Protein AF-0000000085040452 (afdb_homodimer)

Nearest PDB structures (foldseek):
  2zat-assembly1_A  TM=9.704E-01  e=2.482E-28  Sus scrofa
  3o4r-assembly1_D  TM=9.710E-01  e=2.961E-28  Homo sapiens
  6y4d-assembly1_A  TM=9.748E-01  e=4.969E-27  Zephyranthes treatiae
  5ff9-assembly1_B  TM=9.678E-01  e=3.704E-27  Narcissus pseudonarcissus
  4g81-assembly1_D  TM=9.550E-01  e=2.731E-26  Salmonella enterica subsp. enterica serovar Enteritidis str. P125109

Sequence (510 aa):
MDLSSLFSLHGKVAIITGASSGIGFSIAHFFAAAGAKVVINSRNQERLDEAIGKLKEKGYIAMGVANNIGYENDRKNLIEETVNKYGQIDILVNNAATNPVYGAIEDTDLGVFDKILDVNLKAPYELSKLSLPFLKQSSAASIINISSISALSPEKGLGLYSVSKMALVSLTKAFAKEWGAYNIRVNAICPGLIKTKFSEVLWSNQALREKFLSELPLKRIGEEDEIGSMALFLASQASSYTTGSVFTVDGGFQAMDLSSLFSLHGKVAIITGASSGIGFSIAHFFAAAGAKVVINSRNQERLDEAIGKLKEKGYIAMGVANNIGYENDRKNLIEETVNKYGQIDILVNNAATNPVYGAIEDTDLGVFDKILDVNLKAPYELSKLSLPFLKQSSAASIINISSISALSPEKGLGLYSVSKMALVSLTKAFAKEWGAYNIRVNAICPGLIKTKFSEVLWSNQALREKFLSELPLKRIGEEDEIGSMALFLASQASSYTTGSVFTVDGGFQA

Secondary structure (DSSP, 8-state):
--HHHHT--TT-EEEESS-SSHHHHHHHHHHHHTT-EEEEEES-HHHHHHHHHHHHHTT-EEEEEE--TTSHHHHHHHHHHHHHHHS---EEEE---PPPPPS-GGG--HHHHHHHHIIIIIHHHHHHHHHHHHHTT-TTEEEEEE--GGGTSPPTT-HHHHHHHHHHHHHHHHHHHHHGGGTEEEEEEEE-SB-SSTTHHHHHSHHHHHHHHHH-TT-S-B-HHHHHHHHHHHHSGGGTT--S-EEEE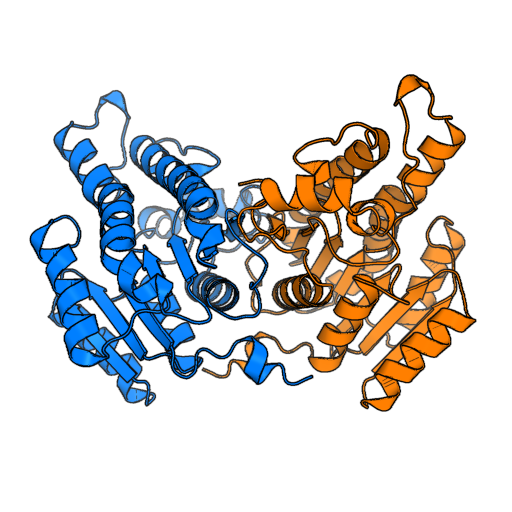STTTT-/--HHHHT--TT-EEEESS-SSHHHHHHHHHHHHTT-EEEEEES-HHHHHHHHHHHHHTT-EEEEEE--TTSHHHHHHHHHHHHHHHS---EEEE---PPPPPS-GGG--HHHHHHHHIIIIIHHHHHHHHHHHHHTT-TTEEEEEE--GGGTSPPTT-HHHHHHHHHHHHHHHHHHHHHGGGTEEEEEEEE-SB-SSTTHHHHHSHHHHHHHHHH-TT-S-B-HHHHHHHHHHHHSGGGTT--S-EEEESTTTT-

pLDDT: mean 94.33, std 5.55, range [72.5, 98.94]

Solvent-accessible surface area (backbone atoms only — not comparable to full-atom values): 24459 Å² total; per-residue (Å²): 122,67,66,70,64,40,54,36,30,64,87,36,28,33,40,33,30,41,20,45,46,54,51,29,26,29,33,46,49,45,37,23,62,32,44,15,38,31,36,32,20,26,68,49,56,69,53,28,49,52,40,41,48,62,43,42,75,74,69,36,50,66,46,70,47,64,36,51,54,63,35,69,69,37,40,53,46,52,54,49,54,44,34,73,73,65,70,48,39,23,32,40,33,42,44,40,65,66,83,68,73,77,41,59,67,90,71,57,53,66,69,57,53,50,51,46,40,31,32,42,36,48,26,48,53,50,50,50,57,72,41,42,76,39,26,59,72,32,96,58,13,22,37,40,37,54,50,28,43,33,34,81,49,68,40,92,37,32,43,66,53,15,50,35,24,30,50,39,51,52,50,27,18,52,48,11,54,68,34,7,74,58,55,32,29,17,28,30,40,16,44,43,66,43,70,34,82,90,45,33,78,57,60,70,37,63,70,56,28,51,56,50,34,73,65,26,16,51,57,58,76,34,53,33,57,47,52,10,40,49,48,40,42,56,54,17,65,39,30,71,39,39,20,22,32,66,39,58,41,33,24,22,59,85,64,123,67,67,69,64,39,56,37,31,65,88,35,28,33,41,31,30,41,20,44,47,54,50,29,25,30,32,48,50,44,37,24,62,31,43,15,38,30,36,31,22,26,68,48,56,67,52,28,50,50,40,41,47,61,44,42,74,73,69,36,51,66,47,71,47,65,37,50,56,63,36,70,69,37,41,52,48,52,53,48,55,43,34,73,73,66,69,51,40,24,31,42,34,41,43,41,65,66,86,70,73,78,41,59,68,89,72,58,54,66,68,56,52,49,52,45,40,32,31,43,36,48,28,48,53,50,50,49,58,72,41,40,76,37,26,58,71,33,95,60,15,22,37,40,38,55,48,28,43,35,35,80,48,69,40,92,38,31,44,67,53,14,50,36,25,30,49,38,51,52,49,28,18,52,48,10,55,69,35,8,76,59,55,31,29,16,29,31,40,17,46,41,65,42,70,33,82,91,44,34,78,56,60,70,38,62,73,56,27,51,55,50,34,72,65,25,17,51,56,60,76,38,52,33,58,47,54,10,39,49,49,40,44,57,53,17,65,36,31,74,41,37,21,21,32,64,40,58,42,33,24,22,58,84,65

Structure (mmCIF, N/CA/C/O backbone):
data_AF-0000000085040452-model_v1
#
loop_
_entity.id
_entity.type
_entity.pdbx_description
1 polymer 'Short-chain dehydrogenase/reductase SDR'
#
loop_
_atom_site.group_PDB
_atom_site.id
_atom_site.type_symbol
_atom_site.label_atom_id
_atom_site.label_alt_id
_atom_site.label_comp_id
_atom_site.label_asym_id
_atom_site.label_entity_id
_atom_site.label_seq_id
_atom_site.pdbx_PDB_ins_code
_atom_site.Cartn_x
_atom_site.Cartn_y
_atom_site.Cartn_z
_atom_site.occupancy
_atom_site.B_iso_or_equiv
_atom_site.auth_seq_id
_atom_site.auth_comp_id
_atom_site.auth_asym_id
_atom_site.auth_atom_id
_atom_site.pdbx_PDB_model_num
ATOM 1 N N . MET A 1 1 ? 4.379 15.852 -14.164 1 76.38 1 MET A N 1
ATOM 2 C CA . MET A 1 1 ? 4.629 14.445 -13.891 1 76.38 1 MET A CA 1
ATOM 3 C C . MET A 1 1 ? 3.658 13.562 -14.672 1 76.38 1 MET A C 1
ATOM 5 O O . MET A 1 1 ? 2.473 13.875 -14.773 1 76.38 1 MET A O 1
ATOM 9 N N . ASP A 1 2 ? 4.223 12.523 -15.383 1 81.94 2 ASP A N 1
ATOM 10 C CA . ASP A 1 2 ? 3.383 11.609 -16.141 1 81.94 2 ASP A CA 1
ATOM 11 C C . ASP A 1 2 ? 2.975 10.398 -15.305 1 81.94 2 ASP A C 1
ATOM 13 O O . ASP A 1 2 ? 3.73 9.43 -15.195 1 81.94 2 ASP A O 1
ATOM 17 N N . LEU A 1 3 ? 1.82 10.469 -14.719 1 82.69 3 LEU A N 1
ATOM 18 C CA . LEU A 1 3 ? 1.342 9.414 -13.828 1 82.69 3 LEU A CA 1
ATOM 19 C C . LEU A 1 3 ? 1.05 8.141 -14.609 1 82.69 3 LEU A C 1
ATOM 21 O O . LEU A 1 3 ? 1.041 7.047 -14.039 1 82.69 3 LEU A O 1
ATOM 25 N N . SER A 1 4 ? 0.829 8.266 -15.914 1 82.31 4 SER A N 1
ATOM 26 C CA . SER A 1 4 ? 0.572 7.082 -16.734 1 82.31 4 SER A CA 1
ATOM 27 C C . SER A 1 4 ? 1.798 6.176 -16.781 1 82.31 4 SER A C 1
ATOM 29 O O . SER A 1 4 ? 1.669 4.949 -16.844 1 82.31 4 SER A O 1
ATOM 31 N N . SER A 1 5 ? 2.922 6.773 -16.688 1 89.19 5 SER A N 1
ATOM 32 C CA . SER A 1 5 ? 4.156 6 -16.719 1 89.19 5 SER A CA 1
ATOM 33 C C . SER A 1 5 ? 4.438 5.352 -15.359 1 89.19 5 SER A C 1
ATOM 35 O O . SER A 1 5 ? 5.078 4.301 -15.289 1 89.19 5 SER A O 1
ATOM 37 N N . LEU A 1 6 ? 3.959 5.961 -14.375 1 92.44 6 LEU A N 1
ATOM 38 C CA . LEU A 1 6 ? 4.242 5.516 -13.016 1 92.44 6 LEU A CA 1
ATOM 39 C C . LEU A 1 6 ? 3.666 4.125 -12.773 1 92.44 6 LEU A C 1
ATOM 41 O O . LEU A 1 6 ? 4.305 3.285 -12.133 1 92.44 6 LEU A O 1
ATOM 45 N N . PHE A 1 7 ? 2.514 3.807 -13.336 1 94.62 7 PHE A N 1
ATOM 46 C CA . PHE A 1 7 ? 1.824 2.551 -13.078 1 94.62 7 PHE A CA 1
ATOM 47 C C . PHE A 1 7 ? 1.833 1.657 -14.312 1 94.62 7 PHE A C 1
ATOM 49 O O . PHE A 1 7 ? 1.143 0.636 -14.352 1 94.62 7 PHE A O 1
ATOM 56 N N . SER A 1 8 ? 2.631 2.035 -15.273 1 96.12 8 SER A N 1
ATOM 57 C CA . SER A 1 8 ? 2.703 1.271 -16.516 1 96.12 8 SER A CA 1
ATOM 58 C C . SER A 1 8 ? 3.459 -0.037 -16.312 1 96.12 8 SER A C 1
ATOM 60 O O . SER A 1 8 ? 4.477 -0.073 -15.617 1 96.12 8 SER A O 1
ATOM 62 N N . LEU A 1 9 ? 2.955 -1.086 -16.984 1 97.81 9 LEU A N 1
ATOM 63 C CA . LEU A 1 9 ? 3.654 -2.365 -17.031 1 97.81 9 LEU A CA 1
ATOM 64 C C . LEU A 1 9 ? 3.99 -2.742 -18.469 1 97.81 9 LEU A C 1
ATOM 66 O O . LEU A 1 9 ? 4.109 -3.926 -18.797 1 97.81 9 LEU A O 1
ATOM 70 N N . HIS A 1 10 ? 4.039 -1.685 -19.25 1 96.56 10 HIS A N 1
ATOM 71 C CA . HIS A 1 10 ? 4.359 -1.91 -20.641 1 96.56 10 HIS A CA 1
ATOM 72 C C . HIS A 1 10 ? 5.691 -2.641 -20.797 1 96.56 10 HIS A C 1
ATOM 74 O O . HIS A 1 10 ? 6.688 -2.258 -20.172 1 96.56 10 HIS A O 1
ATOM 80 N N . GLY A 1 11 ? 5.656 -3.742 -21.578 1 96.88 11 GLY A N 1
ATOM 81 C CA . GLY A 1 11 ? 6.859 -4.504 -21.859 1 96.88 11 GLY A CA 1
ATOM 82 C C . GLY A 1 11 ? 7.168 -5.551 -20.812 1 96.88 11 GLY A C 1
ATOM 83 O O . GLY A 1 11 ? 8.133 -6.309 -20.953 1 96.88 11 GLY A O 1
ATOM 84 N N . LYS A 1 12 ? 6.414 -5.629 -19.766 1 98.56 12 LYS A N 1
ATOM 85 C CA . LYS A 1 12 ? 6.66 -6.586 -18.703 1 98.56 12 LYS A CA 1
ATOM 86 C C . LYS A 1 12 ? 5.891 -7.883 -18.938 1 98.56 12 LYS A C 1
ATOM 88 O O . LYS A 1 12 ? 4.84 -7.879 -19.578 1 98.56 12 LYS A O 1
ATOM 93 N N . VAL A 1 13 ? 6.406 -8.984 -18.484 1 98.88 13 VAL A N 1
ATOM 94 C CA . VAL A 1 13 ? 5.742 -10.281 -18.5 1 98.88 13 VAL A CA 1
ATOM 95 C C . VAL A 1 13 ? 5.398 -10.703 -17.062 1 98.88 13 VAL A C 1
ATOM 97 O O . VAL A 1 13 ? 6.273 -10.727 -16.188 1 98.88 13 VAL A O 1
ATOM 100 N N . ALA A 1 14 ? 4.141 -11.008 -16.844 1 98.94 14 ALA A N 1
ATOM 101 C CA . ALA A 1 14 ? 3.666 -11.344 -15.508 1 98.94 14 ALA A CA 1
ATOM 102 C C . ALA A 1 14 ? 3.012 -12.727 -15.484 1 98.94 14 ALA A C 1
ATOM 104 O O . ALA A 1 14 ? 2.158 -13.023 -16.328 1 98.94 14 ALA A O 1
ATOM 105 N N . ILE A 1 15 ? 3.42 -13.562 -14.555 1 98.94 15 ILE A N 1
ATOM 106 C CA . ILE A 1 15 ? 2.758 -14.828 -14.273 1 98.94 15 ILE A CA 1
ATOM 107 C C . ILE A 1 15 ? 1.833 -14.664 -13.062 1 98.94 15 ILE A C 1
ATOM 109 O O . ILE A 1 15 ? 2.24 -14.133 -12.031 1 98.94 15 ILE A O 1
ATOM 113 N N . ILE A 1 16 ? 0.621 -15.031 -13.203 1 98.94 16 ILE A N 1
ATOM 114 C CA . ILE A 1 16 ? -0.336 -15.023 -12.102 1 98.94 16 ILE A CA 1
ATOM 115 C C . ILE A 1 16 ? -0.954 -16.406 -11.945 1 98.94 16 ILE A C 1
ATOM 117 O O . ILE A 1 16 ? -1.625 -16.906 -12.852 1 98.94 16 ILE A O 1
ATOM 121 N N . THR A 1 17 ? -0.762 -17.047 -10.781 1 98.69 17 THR A N 1
ATOM 122 C CA . THR A 1 17 ? -1.296 -18.375 -10.57 1 98.69 17 THR A CA 1
ATOM 123 C C . THR A 1 17 ? -2.719 -18.312 -10.016 1 98.69 17 THR A C 1
ATOM 125 O O . THR A 1 17 ? -3.072 -17.375 -9.312 1 98.69 17 THR A O 1
ATOM 128 N N . GLY A 1 18 ? -3.502 -19.391 -10.312 1 97.5 18 GLY A N 1
ATOM 129 C CA . GLY A 1 18 ? -4.883 -19.422 -9.859 1 97.5 18 GLY A CA 1
ATOM 130 C C . GLY A 1 18 ? -5.691 -18.234 -10.336 1 97.5 18 GLY A C 1
ATOM 131 O O . GLY A 1 18 ? -6.367 -17.562 -9.539 1 97.5 18 GLY A O 1
ATOM 132 N N . ALA A 1 19 ? -5.672 -18 -11.688 1 98.19 19 ALA A N 1
ATOM 133 C CA . ALA A 1 19 ? -6.098 -16.688 -12.148 1 98.19 19 ALA A CA 1
ATOM 134 C C . ALA A 1 19 ? -7.207 -16.797 -13.195 1 98.19 19 ALA A C 1
ATOM 136 O O . ALA A 1 19 ? -7.367 -15.922 -14.039 1 98.19 19 ALA A O 1
ATOM 137 N N . SER A 1 20 ? -7.922 -17.906 -13.164 1 97.31 20 SER A N 1
ATOM 138 C CA . SER A 1 20 ? -9.031 -18.016 -14.102 1 97.31 20 SER A CA 1
ATOM 139 C C . SER A 1 20 ? -10.266 -17.297 -13.594 1 97.31 20 SER A C 1
ATOM 141 O O . SER A 1 20 ? -11.219 -17.078 -14.344 1 97.31 20 SER A O 1
ATOM 143 N N . SER A 1 21 ? -10.305 -16.922 -12.312 1 96.5 21 SER A N 1
ATOM 144 C CA . SER A 1 21 ? -11.406 -16.172 -11.711 1 96.5 21 SER A CA 1
ATOM 145 C C . SER A 1 21 ? -10.953 -15.453 -10.445 1 96.5 21 SER A C 1
ATOM 147 O O . SER A 1 21 ? -9.781 -15.516 -10.078 1 96.5 21 SER A O 1
ATOM 149 N N . GLY A 1 22 ? -11.914 -14.641 -9.898 1 97.19 22 GLY A N 1
ATOM 150 C CA . GLY A 1 22 ? -11.703 -14.039 -8.594 1 97.19 22 GLY A CA 1
ATOM 151 C C . GLY A 1 22 ? -10.555 -13.047 -8.57 1 97.19 22 GLY A C 1
ATOM 152 O O . GLY A 1 22 ? -10.383 -12.273 -9.516 1 97.19 22 GLY A O 1
ATOM 153 N N . ILE A 1 23 ? -9.82 -13.07 -7.434 1 98.06 23 ILE A N 1
ATOM 154 C CA . ILE A 1 23 ? -8.734 -12.133 -7.18 1 98.06 23 ILE A CA 1
ATOM 155 C C . ILE A 1 23 ? -7.664 -12.273 -8.258 1 98.06 23 ILE A C 1
ATOM 157 O O . ILE A 1 23 ? -7.203 -11.281 -8.82 1 98.06 23 ILE A O 1
ATOM 161 N N . GLY A 1 24 ? -7.285 -13.523 -8.586 1 98.56 24 GLY A N 1
ATOM 162 C CA . GLY A 1 24 ? -6.27 -13.758 -9.602 1 98.56 24 GLY A CA 1
ATOM 163 C C . GLY A 1 24 ? -6.617 -13.164 -10.953 1 98.56 24 GLY A C 1
ATOM 164 O O . GLY A 1 24 ? -5.77 -12.547 -11.602 1 98.56 24 GLY A O 1
ATOM 165 N N . PHE A 1 25 ? -7.836 -13.359 -11.336 1 98.62 25 PHE A N 1
ATOM 166 C CA . PHE A 1 25 ? -8.25 -12.812 -12.625 1 98.62 25 PHE A CA 1
ATOM 167 C C . PHE A 1 25 ? -8.227 -11.289 -12.602 1 98.62 25 PHE A C 1
ATOM 169 O O . PHE A 1 25 ? -7.82 -10.664 -13.586 1 98.62 25 PHE A O 1
ATOM 176 N N . SER A 1 26 ? -8.727 -10.703 -11.523 1 98.44 26 SER A N 1
ATOM 177 C CA . SER A 1 26 ? -8.695 -9.25 -11.391 1 98.44 26 SER A CA 1
ATOM 178 C C . SER A 1 26 ? -7.27 -8.727 -11.523 1 98.44 26 SER A C 1
ATOM 180 O O . SER A 1 26 ? -7.027 -7.746 -12.242 1 98.44 26 SER A O 1
ATOM 182 N N . ILE A 1 27 ? -6.344 -9.367 -10.875 1 98.81 27 ILE A N 1
ATOM 183 C CA . ILE A 1 27 ? -4.945 -8.969 -10.961 1 98.81 27 ILE A CA 1
ATOM 184 C C . ILE A 1 27 ? -4.465 -9.062 -12.406 1 98.81 27 ILE A C 1
ATOM 186 O O . ILE A 1 27 ? -3.85 -8.125 -12.93 1 98.81 27 ILE A O 1
ATOM 190 N N . ALA A 1 28 ? -4.77 -10.164 -13.062 1 98.81 28 ALA A N 1
ATOM 191 C CA . ALA A 1 28 ? -4.398 -10.336 -14.461 1 98.81 28 ALA A CA 1
ATOM 192 C C . ALA A 1 28 ? -4.973 -9.219 -15.32 1 98.81 28 ALA A C 1
ATOM 194 O O . ALA A 1 28 ? -4.277 -8.664 -16.188 1 98.81 28 ALA A O 1
ATOM 195 N N . HIS A 1 29 ? -6.219 -8.93 -15.07 1 98.44 29 HIS A N 1
ATOM 196 C CA . HIS A 1 29 ? -6.902 -7.883 -15.82 1 98.44 29 HIS A CA 1
ATOM 197 C C . HIS A 1 29 ? -6.215 -6.535 -15.633 1 98.44 29 HIS A C 1
ATOM 199 O O . HIS A 1 29 ? -5.961 -5.82 -16.609 1 98.44 29 HIS A O 1
ATOM 205 N N . PHE A 1 30 ? -5.934 -6.148 -14.398 1 98.44 30 PHE A N 1
ATOM 206 C CA . PHE A 1 30 ? -5.277 -4.883 -14.094 1 98.44 30 PHE A CA 1
ATOM 207 C C . PHE A 1 30 ? -3.898 -4.82 -14.75 1 98.44 30 PHE A C 1
ATOM 209 O O . PHE A 1 30 ? -3.527 -3.797 -15.328 1 98.44 30 PHE A O 1
ATOM 216 N N . PHE A 1 31 ? -3.119 -5.922 -14.656 1 98.75 31 PHE A N 1
ATOM 217 C CA . PHE A 1 31 ? -1.78 -5.953 -15.234 1 98.75 31 PHE A CA 1
ATOM 218 C C . PHE A 1 31 ? -1.839 -5.824 -16.75 1 98.75 31 PHE A C 1
ATOM 220 O O . PHE A 1 31 ? -1.071 -5.062 -17.344 1 98.75 31 PHE A O 1
ATOM 227 N N . ALA A 1 32 ? -2.758 -6.523 -17.359 1 98.56 32 ALA A N 1
ATOM 228 C CA . ALA A 1 32 ? -2.914 -6.449 -18.812 1 98.56 32 ALA A CA 1
ATOM 229 C C . ALA A 1 32 ? -3.334 -5.047 -19.25 1 98.56 32 ALA A C 1
ATOM 231 O O . ALA A 1 32 ? -2.818 -4.516 -20.234 1 98.56 32 ALA A O 1
ATOM 232 N N . ALA A 1 33 ? -4.258 -4.488 -18.5 1 97.75 33 ALA A N 1
ATOM 233 C CA . ALA A 1 33 ? -4.727 -3.135 -18.781 1 97.75 33 ALA A CA 1
ATOM 234 C C . ALA A 1 33 ? -3.586 -2.125 -18.688 1 97.75 33 ALA A C 1
ATOM 236 O O . ALA A 1 33 ? -3.586 -1.105 -19.375 1 97.75 33 ALA A O 1
ATOM 237 N N . ALA A 1 34 ? -2.656 -2.43 -17.844 1 97.62 34 ALA A N 1
ATOM 238 C CA . ALA A 1 34 ? -1.509 -1.544 -17.656 1 97.62 34 ALA A CA 1
ATOM 239 C C . ALA A 1 34 ? -0.422 -1.826 -18.688 1 97.62 34 ALA A C 1
ATOM 241 O O . ALA A 1 34 ? 0.639 -1.198 -18.672 1 97.62 34 ALA A O 1
ATOM 242 N N . GLY A 1 35 ? -0.601 -2.873 -19.547 1 97.62 35 GLY A N 1
ATOM 243 C CA . GLY A 1 35 ? 0.28 -3.076 -20.688 1 97.62 35 GLY A CA 1
ATOM 244 C C . GLY A 1 35 ? 1.107 -4.344 -20.594 1 97.62 35 GLY A C 1
ATOM 245 O O . GLY A 1 35 ? 1.87 -4.668 -21.5 1 97.62 35 GLY A O 1
ATOM 246 N N . ALA A 1 36 ? 0.986 -5.102 -19.547 1 98.62 36 ALA A N 1
ATOM 247 C CA . ALA A 1 36 ? 1.784 -6.309 -19.375 1 98.62 36 ALA A CA 1
ATOM 248 C C . ALA A 1 36 ? 1.295 -7.434 -20.281 1 98.62 36 ALA A C 1
ATOM 250 O O . ALA A 1 36 ? 0.119 -7.469 -20.656 1 98.62 36 ALA A O 1
ATOM 251 N N . LYS A 1 37 ? 2.189 -8.328 -20.672 1 98.81 37 LYS A N 1
ATOM 252 C CA . LYS A 1 37 ? 1.827 -9.664 -21.141 1 98.81 37 LYS A CA 1
ATOM 253 C C . LYS A 1 37 ? 1.565 -10.602 -19.969 1 98.81 37 LYS A C 1
ATOM 255 O O . LYS A 1 37 ? 2.471 -10.883 -19.188 1 98.81 37 LYS A O 1
ATOM 260 N N . VAL A 1 38 ? 0.34 -11.086 -19.938 1 98.88 38 VAL A N 1
ATOM 261 C CA . VAL A 1 38 ? 0.007 -11.844 -18.734 1 98.88 38 VAL A CA 1
ATOM 262 C C . VAL A 1 38 ? -0.1 -13.328 -19.078 1 98.88 38 VAL A C 1
ATOM 264 O O . VAL A 1 38 ? -0.604 -13.695 -20.156 1 98.88 38 VAL A O 1
ATOM 267 N N . VAL A 1 39 ? 0.485 -14.18 -18.219 1 98.88 39 VAL A N 1
ATOM 268 C CA . VAL A 1 39 ? 0.346 -15.633 -18.234 1 98.88 39 VAL A CA 1
ATOM 269 C C . VAL A 1 39 ? -0.453 -16.094 -17.016 1 98.88 39 VAL A C 1
ATOM 271 O O . VAL A 1 39 ? -0.004 -15.938 -15.875 1 98.88 39 VAL A O 1
ATOM 274 N N . ILE A 1 40 ? -1.606 -16.609 -17.297 1 98.56 40 ILE A N 1
ATOM 275 C CA . ILE A 1 40 ? -2.439 -17.016 -16.172 1 98.56 40 ILE A CA 1
ATOM 276 C C . ILE A 1 40 ? -2.525 -18.547 -16.109 1 98.56 40 ILE A C 1
ATOM 278 O O . ILE A 1 40 ? -2.461 -19.219 -17.156 1 98.56 40 ILE A O 1
ATOM 282 N N . ASN A 1 41 ? -2.645 -19 -14.922 1 97.38 41 ASN A N 1
ATOM 283 C CA . ASN A 1 41 ? -2.652 -20.438 -14.641 1 97.38 41 ASN A CA 1
ATOM 284 C C . ASN A 1 41 ? -3.873 -20.844 -13.828 1 97.38 41 ASN A C 1
ATOM 286 O O . ASN A 1 41 ? -4.352 -20.062 -12.992 1 97.38 41 ASN A O 1
ATOM 290 N N . SER A 1 42 ? -4.449 -21.922 -14.117 1 95.62 42 SER A N 1
ATOM 291 C CA . SER A 1 42 ? -5.434 -22.625 -13.297 1 95.62 42 SER A CA 1
ATOM 292 C C . SER A 1 42 ? -5.52 -24.094 -13.688 1 95.62 42 SER A C 1
ATOM 294 O O . SER A 1 42 ? -4.926 -24.516 -14.68 1 95.62 42 SER A O 1
ATOM 296 N N . ARG A 1 43 ? -6.254 -24.891 -12.898 1 94.69 43 ARG A N 1
ATOM 297 C CA . ARG A 1 43 ? -6.285 -26.328 -13.125 1 94.69 43 ARG A CA 1
ATOM 298 C C . ARG A 1 43 ? -7.195 -26.688 -14.297 1 94.69 43 ARG A C 1
ATOM 300 O O . ARG A 1 43 ? -6.957 -27.672 -14.992 1 94.69 43 ARG A O 1
ATOM 307 N N . ASN A 1 44 ? -8.195 -25.828 -14.539 1 94.88 44 ASN A N 1
ATOM 308 C CA . ASN A 1 44 ? -9.242 -26.172 -15.5 1 94.88 44 ASN A CA 1
ATOM 309 C C . ASN A 1 44 ? -9.039 -25.453 -16.828 1 94.88 44 ASN A C 1
ATOM 311 O O . ASN A 1 44 ? -9.164 -24.219 -16.906 1 94.88 44 ASN A O 1
ATOM 315 N N . GLN A 1 45 ? -8.883 -26.234 -17.938 1 96.69 45 GLN A N 1
ATOM 316 C CA . GLN A 1 45 ? -8.578 -25.672 -19.25 1 96.69 45 GLN A CA 1
ATOM 317 C C . GLN A 1 45 ? -9.727 -24.812 -19.75 1 96.69 45 GLN A C 1
ATOM 319 O O . GLN A 1 45 ? -9.5 -23.719 -20.281 1 96.69 45 GLN A O 1
ATOM 324 N N . GLU A 1 46 ? -10.93 -25.281 -19.562 1 97.06 46 GLU A N 1
ATOM 325 C CA . GLU A 1 46 ? -12.094 -24.562 -20.078 1 97.06 46 GLU A CA 1
ATOM 326 C C . GLU A 1 46 ? -12.242 -23.203 -19.391 1 97.06 46 GLU A C 1
ATOM 328 O O . GLU A 1 46 ? -12.477 -22.203 -20.062 1 97.06 46 GLU A O 1
ATOM 333 N N . ARG A 1 47 ? -12.125 -23.188 -18.094 1 96.44 47 ARG A N 1
ATOM 334 C CA . ARG A 1 47 ? -12.211 -21.938 -17.359 1 96.44 47 ARG A CA 1
ATOM 335 C C . ARG A 1 47 ? -11.078 -20.984 -17.75 1 96.44 47 ARG A C 1
ATOM 337 O O . ARG A 1 47 ? -11.281 -19.766 -17.812 1 96.44 47 ARG A O 1
ATOM 344 N N . LEU A 1 48 ? -9.977 -21.562 -17.953 1 97.44 48 LEU A N 1
ATOM 345 C CA . LEU A 1 48 ? -8.82 -20.766 -18.375 1 97.44 48 LEU A CA 1
ATOM 346 C C . LEU A 1 48 ? -9.047 -20.141 -19.734 1 97.44 48 LEU A C 1
ATOM 348 O O . LEU A 1 48 ? -8.734 -18.969 -19.938 1 97.44 48 LEU A O 1
ATOM 352 N N . ASP A 1 49 ? -9.586 -20.906 -20.641 1 97.75 49 ASP A N 1
ATOM 353 C CA . ASP A 1 49 ? -9.875 -20.391 -21.984 1 97.75 49 ASP A CA 1
ATOM 354 C C . ASP A 1 49 ? -10.875 -19.234 -21.922 1 97.75 49 ASP A C 1
ATOM 356 O O . ASP A 1 49 ? -10.727 -18.25 -22.656 1 97.75 49 ASP A O 1
ATOM 360 N N . GLU A 1 50 ? -11.836 -19.406 -21.109 1 98.19 50 GLU A N 1
ATOM 361 C CA . GLU A 1 50 ? -12.82 -18.344 -20.938 1 98.19 50 GLU A CA 1
ATOM 362 C C . GLU A 1 50 ? -12.172 -17.078 -20.406 1 98.19 50 GLU A C 1
ATOM 364 O O . GLU A 1 50 ? -12.453 -15.977 -20.891 1 98.19 50 GLU A O 1
ATOM 369 N N . ALA A 1 51 ? -11.375 -17.219 -19.422 1 98.12 51 ALA A N 1
ATOM 370 C CA . ALA A 1 51 ? -10.68 -16.078 -18.828 1 98.12 51 ALA A CA 1
ATOM 371 C C . ALA A 1 51 ? -9.781 -15.383 -19.844 1 98.12 51 ALA A C 1
ATOM 373 O O . ALA A 1 51 ? -9.789 -14.156 -19.969 1 98.12 51 ALA A O 1
ATOM 374 N N . ILE A 1 52 ? -9.078 -16.141 -20.609 1 98.19 52 ILE A N 1
ATOM 375 C CA . ILE A 1 52 ? -8.188 -15.617 -21.641 1 98.19 52 ILE A CA 1
ATOM 376 C C . ILE A 1 52 ? -9.008 -14.883 -22.703 1 98.19 52 ILE A C 1
ATOM 378 O O . ILE A 1 52 ? -8.602 -13.82 -23.172 1 98.19 52 ILE A O 1
ATOM 382 N N . GLY A 1 53 ? -10.094 -15.492 -23.078 1 98.38 53 GLY A N 1
ATOM 383 C CA . GLY A 1 53 ? -10.977 -14.852 -24.047 1 98.38 53 GLY A CA 1
ATOM 384 C C . GLY A 1 53 ? -11.422 -13.461 -23.625 1 98.38 53 GLY A C 1
ATOM 385 O O . GLY A 1 53 ? -11.406 -12.523 -24.422 1 98.38 53 GLY A O 1
ATOM 386 N N . LYS A 1 54 ? -11.773 -13.32 -22.359 1 98.12 54 LYS A N 1
ATOM 387 C CA . LYS A 1 54 ? -12.211 -12.031 -21.812 1 98.12 54 LYS A CA 1
ATOM 388 C C . LYS A 1 54 ? -11.102 -10.992 -21.922 1 98.12 54 LYS A C 1
ATOM 390 O O . LYS A 1 54 ? -11.367 -9.82 -22.203 1 98.12 54 LYS A O 1
ATOM 395 N N . LEU A 1 55 ? -9.891 -11.383 -21.688 1 98.31 55 LEU A N 1
ATOM 396 C CA . LEU A 1 55 ? -8.75 -10.469 -21.75 1 98.31 55 LEU A CA 1
ATOM 397 C C . LEU A 1 55 ? -8.445 -10.094 -23.203 1 98.31 55 LEU A C 1
ATOM 399 O O . LEU A 1 55 ? -8.242 -8.922 -23.516 1 98.31 55 LEU A O 1
ATOM 403 N N . LYS A 1 56 ? -8.492 -11.055 -24.031 1 98.12 56 LYS A N 1
ATOM 404 C CA . LYS A 1 56 ? -8.141 -10.828 -25.438 1 98.12 56 LYS A CA 1
ATOM 405 C C . LYS A 1 56 ? -9.211 -9.992 -26.141 1 98.12 56 LYS A C 1
ATOM 407 O O . LYS A 1 56 ? -8.891 -9.211 -27.031 1 98.12 56 LYS A O 1
ATOM 412 N N . GLU A 1 57 ? -10.422 -10.148 -25.734 1 97.94 57 GLU A N 1
ATOM 413 C CA . GLU A 1 57 ? -11.508 -9.352 -26.297 1 97.94 57 GLU A CA 1
ATOM 414 C C . GLU A 1 57 ? -11.273 -7.859 -26.062 1 97.94 57 GLU A C 1
ATOM 416 O O . GLU A 1 57 ? -11.734 -7.023 -26.844 1 97.94 57 GLU A O 1
ATOM 421 N N . LYS A 1 58 ? -10.555 -7.543 -25.047 1 97.19 58 LYS A N 1
ATOM 422 C CA . LYS A 1 58 ? -10.258 -6.148 -24.719 1 97.19 58 LYS A CA 1
ATOM 423 C C . LYS A 1 58 ? -8.969 -5.691 -25.406 1 97.19 58 LYS A C 1
ATOM 425 O O . LYS A 1 58 ? -8.5 -4.574 -25.172 1 97.19 58 LYS A O 1
ATOM 430 N N . GLY A 1 59 ? -8.336 -6.598 -26.156 1 97.69 59 GLY A N 1
ATOM 431 C CA . GLY A 1 59 ? -7.117 -6.273 -26.875 1 97.69 59 GLY A CA 1
ATOM 432 C C . GLY A 1 59 ? -5.855 -6.523 -26.078 1 97.69 59 GLY A C 1
ATOM 433 O O . GLY A 1 59 ? -4.77 -6.09 -26.469 1 97.69 59 GLY A O 1
ATOM 434 N N . TYR A 1 60 ? -5.973 -7.18 -24.969 1 98.19 60 TYR A N 1
ATOM 435 C CA . TYR A 1 60 ? -4.812 -7.434 -24.125 1 98.19 60 TYR A CA 1
ATOM 436 C C . TYR A 1 60 ? -4.055 -8.672 -24.594 1 98.19 60 TYR A C 1
ATOM 438 O O . TYR A 1 60 ? -4.59 -9.484 -25.344 1 98.19 60 TYR A O 1
ATOM 446 N N . ILE A 1 61 ? -2.77 -8.766 -24.203 1 98.25 61 ILE A N 1
ATOM 447 C CA . ILE A 1 61 ? -1.943 -9.93 -24.5 1 98.25 61 ILE A CA 1
ATOM 448 C C . ILE A 1 61 ? -1.961 -10.891 -23.328 1 98.25 61 ILE A C 1
ATOM 450 O O . ILE A 1 61 ? -1.529 -10.547 -22.219 1 98.25 61 ILE A O 1
ATOM 454 N N . ALA A 1 62 ? -2.494 -12.086 -23.562 1 98.38 62 ALA A N 1
ATOM 455 C CA . ALA A 1 62 ? -2.656 -13.055 -22.484 1 98.38 62 ALA A CA 1
ATOM 456 C C . ALA A 1 62 ? -2.504 -14.484 -23 1 98.38 62 ALA A C 1
ATOM 458 O O . ALA A 1 62 ? -2.906 -14.789 -24.125 1 98.38 62 ALA A O 1
ATOM 459 N N . MET A 1 63 ? -1.938 -15.328 -22.188 1 98.12 63 MET A N 1
ATOM 460 C CA . MET A 1 63 ? -1.846 -16.766 -22.453 1 98.12 63 MET A CA 1
ATOM 461 C C . MET A 1 63 ? -2.191 -17.578 -21.219 1 98.12 63 MET A C 1
ATOM 463 O O . MET A 1 63 ? -1.989 -17.109 -20.094 1 98.12 63 MET A O 1
ATOM 467 N N . GLY A 1 64 ? -2.758 -18.75 -21.5 1 98.25 64 GLY A N 1
ATOM 468 C CA . GLY A 1 64 ? -3.117 -19.641 -20.406 1 98.25 64 GLY A CA 1
ATOM 469 C C . GLY A 1 64 ? -2.295 -20.922 -20.375 1 98.25 64 GLY A C 1
ATOM 470 O O . GLY A 1 64 ? -1.977 -21.484 -21.422 1 98.25 64 GLY A O 1
ATOM 471 N N . VAL A 1 65 ? -1.894 -21.312 -19.188 1 98.19 65 VAL A N 1
ATOM 472 C CA . VAL A 1 65 ? -1.261 -22.609 -18.969 1 98.19 65 VAL A CA 1
ATOM 473 C C . VAL A 1 65 ? -2.059 -23.406 -17.938 1 98.19 65 VAL A C 1
ATOM 475 O O . VAL A 1 65 ? -2.084 -23.062 -16.766 1 98.19 65 VAL A O 1
ATOM 478 N N . ALA A 1 66 ? -2.697 -24.469 -18.406 1 97.31 66 ALA A N 1
ATOM 479 C CA . ALA A 1 66 ? -3.52 -25.281 -17.531 1 97.31 66 ALA A CA 1
ATOM 480 C C . ALA A 1 66 ? -2.674 -26.328 -16.797 1 97.31 66 ALA A C 1
ATOM 482 O O . ALA A 1 66 ? -2.08 -27.203 -17.438 1 97.31 66 ALA A O 1
ATOM 483 N N . ASN A 1 67 ? -2.623 -26.188 -15.492 1 94.56 67 ASN A N 1
ATOM 484 C CA . ASN A 1 67 ? -1.952 -27.188 -14.68 1 94.56 67 ASN A CA 1
ATOM 485 C C . ASN A 1 67 ? -2.223 -26.984 -13.195 1 94.56 67 ASN A C 1
ATOM 487 O O . ASN A 1 67 ? -2.928 -26.047 -12.812 1 94.56 67 ASN A O 1
ATOM 491 N N . ASN A 1 68 ? -1.809 -27.953 -12.414 1 95.25 68 ASN A N 1
ATOM 492 C CA . ASN A 1 68 ? -1.896 -27.906 -10.961 1 95.25 68 ASN A CA 1
ATOM 493 C C . ASN A 1 68 ? -0.542 -27.594 -10.328 1 95.25 68 ASN A C 1
ATOM 495 O O . ASN A 1 68 ? 0.319 -28.469 -10.234 1 95.25 68 ASN A O 1
ATOM 499 N N . ILE A 1 69 ? -0.423 -26.344 -9.836 1 94.88 69 ILE A N 1
ATOM 500 C CA . ILE A 1 69 ? 0.878 -25.891 -9.359 1 94.88 69 ILE A CA 1
ATOM 501 C C . ILE A 1 69 ? 1.262 -26.641 -8.094 1 94.88 69 ILE A C 1
ATOM 503 O O . ILE A 1 69 ? 2.371 -26.484 -7.574 1 94.88 69 ILE A O 1
ATOM 507 N N . GLY A 1 70 ? 0.346 -27.469 -7.543 1 92.94 70 GLY A N 1
ATOM 508 C CA . GLY A 1 70 ? 0.7 -28.344 -6.445 1 92.94 70 GLY A CA 1
ATOM 509 C C . GLY A 1 70 ? 1.688 -29.438 -6.84 1 92.94 70 GLY A C 1
ATOM 510 O O . GLY A 1 70 ? 2.301 -30.062 -5.98 1 92.94 70 GLY A O 1
ATOM 511 N N . TYR A 1 71 ? 1.853 -29.609 -8.109 1 94.56 71 TYR A N 1
ATOM 512 C CA . TYR A 1 71 ? 2.746 -30.641 -8.609 1 94.56 71 TYR A CA 1
ATOM 513 C C . TYR A 1 71 ? 4.016 -30.031 -9.195 1 94.56 71 TYR A C 1
ATOM 515 O O . TYR A 1 71 ? 3.961 -29.031 -9.914 1 94.56 71 TYR A O 1
ATOM 523 N N . GLU A 1 72 ? 5.082 -30.656 -8.93 1 94.69 72 GLU A N 1
ATOM 524 C CA . GLU A 1 72 ? 6.402 -30.156 -9.305 1 94.69 72 GLU A CA 1
ATOM 525 C C . GLU A 1 72 ? 6.512 -29.969 -10.812 1 94.69 72 GLU A C 1
ATOM 527 O O . GLU A 1 72 ? 6.914 -28.906 -11.281 1 94.69 72 GLU A O 1
ATOM 532 N N . ASN A 1 73 ? 6.152 -30.969 -11.547 1 97 73 ASN A N 1
ATOM 533 C CA . ASN A 1 73 ? 6.289 -30.906 -13 1 97 73 ASN A CA 1
ATOM 534 C C . ASN A 1 73 ? 5.414 -29.812 -13.594 1 97 73 ASN A C 1
ATOM 536 O O . ASN A 1 73 ? 5.785 -29.188 -14.594 1 97 73 ASN A O 1
ATOM 540 N N . ASP A 1 74 ? 4.324 -29.562 -13.016 1 97.25 74 ASP A N 1
ATOM 541 C CA . ASP A 1 74 ? 3.418 -28.516 -13.477 1 97.25 74 ASP A CA 1
ATOM 542 C C . ASP A 1 74 ? 4.008 -27.125 -13.242 1 97.25 74 ASP A C 1
ATOM 544 O O . ASP A 1 74 ? 3.867 -26.234 -14.078 1 97.25 74 ASP A O 1
ATOM 548 N N . ARG A 1 75 ? 4.668 -26.984 -12.117 1 97.19 75 ARG A N 1
ATOM 549 C CA . ARG A 1 75 ? 5.348 -25.734 -11.836 1 97.19 75 ARG A CA 1
ATOM 550 C C . ARG A 1 75 ? 6.43 -25.453 -12.867 1 97.19 75 ARG A C 1
ATOM 552 O O . ARG A 1 75 ? 6.504 -24.344 -13.422 1 97.19 75 ARG A O 1
ATOM 559 N N . LYS A 1 76 ? 7.207 -26.453 -13.148 1 97.94 76 LYS A N 1
ATOM 560 C CA . LYS A 1 76 ? 8.266 -26.312 -14.148 1 97.94 76 LYS A CA 1
ATOM 561 C C . LYS A 1 76 ? 7.68 -25.984 -15.516 1 97.94 76 LYS A C 1
ATOM 563 O O . LYS A 1 76 ? 8.203 -25.125 -16.234 1 97.94 76 LYS A O 1
ATOM 568 N N . ASN A 1 77 ? 6.66 -26.672 -15.82 1 98.25 77 ASN A N 1
ATOM 569 C CA . ASN A 1 77 ? 6.016 -26.453 -17.109 1 98.25 77 ASN A CA 1
ATOM 570 C C . ASN A 1 77 ? 5.5 -25.031 -17.266 1 98.25 77 ASN A C 1
ATOM 572 O O . ASN A 1 77 ? 5.602 -24.438 -18.328 1 98.25 77 ASN A O 1
ATOM 576 N N . LEU A 1 78 ? 4.91 -24.469 -16.234 1 98.5 78 LEU A N 1
ATOM 577 C CA . LEU A 1 78 ? 4.41 -23.094 -16.266 1 98.5 78 LEU A CA 1
ATOM 578 C C . LEU A 1 78 ? 5.527 -22.125 -16.609 1 98.5 78 LEU A C 1
ATOM 580 O O . LEU A 1 78 ? 5.359 -21.266 -17.469 1 98.5 78 LEU A O 1
ATOM 584 N N . ILE A 1 79 ? 6.691 -22.281 -15.984 1 98.62 79 ILE A N 1
ATOM 585 C CA . ILE A 1 79 ? 7.84 -21.422 -16.219 1 98.62 79 ILE A CA 1
ATOM 586 C C . ILE A 1 79 ? 8.375 -21.625 -17.625 1 98.62 79 ILE A C 1
ATOM 588 O O . ILE A 1 79 ? 8.602 -20.656 -18.359 1 98.62 79 ILE A O 1
ATOM 592 N N . GLU A 1 80 ? 8.461 -22.844 -18 1 98.38 80 GLU A N 1
ATOM 593 C CA . GLU A 1 80 ? 9.016 -23.172 -19.312 1 98.38 80 GLU A CA 1
ATOM 594 C C . GLU A 1 80 ? 8.148 -22.625 -20.438 1 98.38 80 GLU A C 1
ATOM 596 O O . GLU A 1 80 ? 8.656 -22.031 -21.391 1 98.38 80 GLU A O 1
ATOM 601 N N . GLU A 1 81 ? 6.867 -22.797 -20.344 1 98.44 81 GLU A N 1
ATOM 602 C CA . GLU A 1 81 ? 5.961 -22.281 -21.375 1 98.44 81 GLU A CA 1
ATOM 603 C C . GLU A 1 81 ? 6.035 -20.766 -21.469 1 98.44 81 GLU A C 1
ATOM 605 O O . GLU A 1 81 ? 6.008 -20.203 -22.562 1 98.44 81 GLU A O 1
ATOM 610 N N . THR A 1 82 ? 6.094 -20.109 -20.328 1 98.62 82 THR A N 1
ATOM 611 C CA . THR A 1 82 ? 6.188 -18.656 -20.297 1 98.62 82 THR A CA 1
ATOM 612 C C . THR A 1 82 ? 7.469 -18.188 -20.984 1 98.62 82 THR A C 1
ATOM 614 O O . THR A 1 82 ? 7.434 -17.297 -21.844 1 98.62 82 THR A O 1
ATOM 617 N N . VAL A 1 83 ? 8.562 -18.797 -20.656 1 98.38 83 VAL A N 1
ATOM 618 C CA . VAL A 1 83 ? 9.867 -18.391 -21.172 1 98.38 83 VAL A CA 1
ATOM 619 C C . VAL A 1 83 ? 9.969 -18.719 -22.656 1 98.38 83 VAL A C 1
ATOM 621 O O . VAL A 1 83 ? 10.555 -17.953 -23.422 1 98.38 83 VAL A O 1
ATOM 624 N N . ASN A 1 84 ? 9.453 -19.875 -23.016 1 98.44 84 ASN A N 1
ATOM 625 C CA . ASN A 1 84 ? 9.445 -20.219 -24.422 1 98.44 84 ASN A CA 1
ATOM 626 C C . ASN A 1 84 ? 8.703 -19.172 -25.25 1 98.44 84 ASN A C 1
ATOM 628 O O . ASN A 1 84 ? 9.125 -18.844 -26.375 1 98.44 84 ASN A O 1
ATOM 632 N N . LYS A 1 85 ? 7.633 -18.656 -24.75 1 98.38 85 LYS A N 1
ATOM 633 C CA . LYS A 1 85 ? 6.793 -17.719 -25.5 1 98.38 85 LYS A CA 1
ATOM 634 C C . LYS A 1 85 ? 7.379 -16.312 -25.453 1 98.38 85 LYS A C 1
ATOM 636 O O . LYS A 1 85 ? 7.395 -15.609 -26.469 1 98.38 85 LYS A O 1
ATOM 641 N N . TYR A 1 86 ? 7.797 -15.891 -24.312 1 98.25 86 TYR A N 1
ATOM 642 C CA . TYR A 1 86 ? 8.086 -14.469 -24.172 1 98.25 86 TYR A CA 1
ATOM 643 C C . TYR A 1 86 ? 9.562 -14.234 -23.875 1 98.25 86 TYR A C 1
ATOM 645 O O . TYR A 1 86 ? 10.055 -13.109 -23.984 1 98.25 86 TYR A O 1
ATOM 653 N N . GLY A 1 87 ? 10.336 -15.273 -23.375 1 97.94 87 GLY A N 1
ATOM 654 C CA . GLY A 1 87 ? 11.758 -15.164 -23.078 1 97.94 87 GLY A CA 1
ATOM 655 C C . GLY A 1 87 ? 12.047 -14.352 -21.828 1 97.94 87 GLY A C 1
ATOM 656 O O . GLY A 1 87 ? 13.188 -13.953 -21.594 1 97.94 87 GLY A O 1
ATOM 657 N N . GLN A 1 88 ? 10.977 -14.07 -21.078 1 96.81 88 GLN A N 1
ATOM 658 C CA . GLN A 1 88 ? 11.078 -13.062 -20.031 1 96.81 88 GLN A CA 1
ATOM 659 C C . GLN A 1 88 ? 10.078 -13.336 -18.906 1 96.81 88 GLN A C 1
ATOM 661 O O . GLN A 1 88 ? 9.008 -13.906 -19.141 1 96.81 88 GLN A O 1
ATOM 666 N N . ILE A 1 89 ? 10.523 -13.102 -17.672 1 98.75 89 ILE A N 1
ATOM 667 C CA . ILE A 1 89 ? 9.617 -12.992 -16.531 1 98.75 89 ILE A CA 1
ATOM 668 C C . ILE A 1 89 ? 10.008 -11.781 -15.68 1 98.75 89 ILE A C 1
ATOM 670 O O . ILE A 1 89 ? 11.148 -11.664 -15.227 1 98.75 89 ILE A O 1
ATOM 674 N N . ASP A 1 90 ? 9.07 -10.852 -15.445 1 98.88 90 ASP A N 1
ATOM 675 C CA . ASP A 1 90 ? 9.32 -9.641 -14.664 1 98.88 90 ASP A CA 1
ATOM 676 C C . ASP A 1 90 ? 8.547 -9.664 -13.352 1 98.88 90 ASP A C 1
ATOM 678 O O . ASP A 1 90 ? 8.984 -9.102 -12.344 1 98.88 90 ASP A O 1
ATOM 682 N N . ILE A 1 91 ? 7.359 -10.242 -13.391 1 98.94 91 ILE A N 1
ATOM 683 C CA . ILE A 1 91 ? 6.441 -10.219 -12.258 1 98.94 91 ILE A CA 1
ATOM 684 C C . ILE A 1 91 ? 5.887 -11.617 -12.008 1 98.94 91 ILE A C 1
ATOM 686 O O . ILE A 1 91 ? 5.492 -12.312 -12.945 1 98.94 91 ILE A O 1
ATOM 690 N N . LEU A 1 92 ? 5.934 -12.07 -10.781 1 98.94 92 LEU A N 1
ATOM 691 C CA . LEU A 1 92 ? 5.301 -13.305 -10.336 1 98.94 92 LEU A CA 1
ATOM 692 C C . LEU A 1 92 ? 4.293 -13.039 -9.227 1 98.94 92 LEU A C 1
ATOM 694 O O . LEU A 1 92 ? 4.652 -12.484 -8.18 1 98.94 92 LEU A O 1
ATOM 698 N N . VAL A 1 93 ? 3.047 -13.359 -9.469 1 98.94 93 VAL A N 1
ATOM 699 C CA . VAL A 1 93 ? 2.016 -13.266 -8.438 1 98.94 93 VAL A CA 1
ATOM 700 C C . VAL A 1 93 ? 1.603 -14.672 -7.992 1 98.94 93 VAL A C 1
ATOM 702 O O . VAL A 1 93 ? 0.958 -15.398 -8.742 1 98.94 93 VAL A O 1
ATOM 705 N N . ASN A 1 94 ? 1.992 -15 -6.809 1 98.75 94 ASN A N 1
ATOM 706 C CA . ASN A 1 94 ? 1.529 -16.234 -6.191 1 98.75 94 ASN A CA 1
ATOM 707 C C . ASN A 1 94 ? 0.158 -16.062 -5.543 1 98.75 94 ASN A C 1
ATOM 709 O O . ASN A 1 94 ? 0.061 -15.664 -4.379 1 98.75 94 ASN A O 1
ATOM 713 N N . ASN A 1 95 ? -0.845 -16.422 -6.305 1 98.5 95 ASN A N 1
ATOM 714 C CA . ASN A 1 95 ? -2.223 -16.188 -5.883 1 98.5 95 ASN A CA 1
ATOM 715 C C . ASN A 1 95 ? -2.955 -17.5 -5.617 1 98.5 95 ASN A C 1
ATOM 717 O O . ASN A 1 95 ? -3.861 -17.547 -4.781 1 98.5 95 ASN A O 1
ATOM 721 N N . ALA A 1 96 ? -2.588 -18.594 -6.324 1 96.81 96 ALA A N 1
ATOM 722 C CA . ALA A 1 96 ? -3.285 -19.875 -6.195 1 96.81 96 ALA A CA 1
ATOM 723 C C . ALA A 1 96 ? -3.326 -20.328 -4.738 1 96.81 96 ALA A C 1
ATOM 725 O O . ALA A 1 96 ? -2.334 -20.203 -4.016 1 96.81 96 ALA A O 1
ATOM 726 N N . ALA A 1 97 ? -4.469 -20.75 -4.355 1 93.56 97 ALA A N 1
ATOM 727 C CA . ALA A 1 97 ? -4.672 -21.328 -3.033 1 93.56 97 ALA A CA 1
ATOM 728 C C . ALA A 1 97 ? -5.719 -22.438 -3.078 1 93.56 97 ALA A C 1
ATOM 730 O O . ALA A 1 97 ? -6.531 -22.5 -4.004 1 93.56 97 ALA A O 1
ATOM 731 N N . THR A 1 98 ? -5.621 -23.281 -2.146 1 88.75 98 THR A N 1
ATOM 732 C CA . THR A 1 98 ? -6.617 -24.359 -2.084 1 88.75 98 THR A CA 1
ATOM 733 C C . THR A 1 98 ? -7.672 -24.047 -1.026 1 88.75 98 THR A C 1
ATOM 735 O O . THR A 1 98 ? -7.41 -23.297 -0.079 1 88.75 98 THR A O 1
ATOM 738 N N . ASN A 1 99 ? -8.828 -24.578 -1.367 1 75.94 99 ASN A N 1
ATOM 739 C CA . ASN A 1 99 ? -9.93 -24.422 -0.426 1 75.94 99 ASN A CA 1
ATOM 740 C C . ASN A 1 99 ? -9.594 -25 0.944 1 75.94 99 ASN A C 1
ATOM 742 O O . ASN A 1 99 ? -9.281 -26.188 1.063 1 75.94 99 ASN A O 1
ATOM 746 N N . PRO A 1 100 ? -9.734 -24.031 1.849 1 72.5 100 PRO A N 1
ATOM 747 C CA . PRO A 1 100 ? -9.406 -24.5 3.193 1 72.5 100 PRO A CA 1
ATOM 748 C C . PRO A 1 100 ? -10.477 -25.406 3.781 1 72.5 100 PRO A C 1
ATOM 750 O O . PRO A 1 100 ? -11.648 -25.312 3.41 1 72.5 100 PRO A O 1
ATOM 753 N N . VAL A 1 101 ? -10.078 -26.547 4.387 1 74.19 101 VAL A N 1
ATOM 754 C CA . VAL A 1 101 ? -11.023 -27.359 5.141 1 74.19 101 VAL A CA 1
ATOM 755 C C . VAL A 1 101 ? -11.43 -26.625 6.418 1 74.19 101 VAL A C 1
ATOM 757 O O . VAL A 1 101 ? -10.57 -26.234 7.211 1 74.19 101 VAL A O 1
ATOM 760 N N . TYR A 1 102 ? -12.75 -26.328 6.422 1 79 102 TYR A N 1
ATOM 761 C CA . TYR A 1 102 ? -13.266 -25.703 7.633 1 79 102 TYR A CA 1
ATOM 762 C C . TYR A 1 102 ? -13.469 -26.734 8.734 1 79 102 TYR A C 1
ATOM 764 O O . TYR A 1 102 ? -14.078 -27.781 8.508 1 79 102 TYR A O 1
ATOM 772 N N . GLY A 1 103 ? -12.852 -26.609 9.914 1 79.12 103 GLY A N 1
ATOM 773 C CA . GLY A 1 103 ? -13.016 -27.531 11.023 1 79.12 103 GLY A CA 1
ATOM 774 C C . GLY A 1 103 ? -11.984 -27.328 12.117 1 79.12 103 GLY A C 1
ATOM 775 O O . GLY A 1 103 ? -11.109 -26.469 12.008 1 79.12 103 GLY A O 1
ATOM 776 N N . ALA A 1 104 ? -12.227 -28.141 13.18 1 80.06 104 ALA A N 1
ATOM 777 C CA . ALA A 1 104 ? -11.281 -28.094 14.297 1 80.06 104 ALA A CA 1
ATOM 778 C C . ALA A 1 104 ? -9.906 -28.594 13.867 1 80.06 104 ALA A C 1
ATOM 780 O O . ALA A 1 104 ? -9.789 -29.531 13.078 1 80.06 104 ALA A O 1
ATOM 781 N N . ILE A 1 105 ? -8.914 -27.875 14.352 1 83.12 105 ILE A N 1
ATOM 782 C CA . ILE A 1 105 ? -7.539 -28.141 13.945 1 83.12 105 ILE A CA 1
ATOM 783 C C . ILE A 1 105 ? -7.191 -29.609 14.242 1 83.12 105 ILE A C 1
ATOM 785 O O . ILE A 1 105 ? -6.477 -30.25 13.461 1 83.12 105 ILE A O 1
ATOM 789 N N . GLU A 1 106 ? -7.676 -30.109 15.359 1 84.25 106 GLU A N 1
ATOM 790 C CA . GLU A 1 106 ? -7.336 -31.469 15.781 1 84.25 106 GLU A CA 1
ATOM 791 C C . GLU A 1 106 ? -8.023 -32.5 14.898 1 84.25 106 GLU A C 1
ATOM 793 O O . GLU A 1 106 ? -7.645 -33.688 14.906 1 84.25 106 GLU A O 1
ATOM 798 N N . ASP A 1 107 ? -8.977 -32.094 14.164 1 84.94 107 ASP A N 1
ATOM 799 C CA . ASP A 1 107 ? -9.734 -33 13.328 1 84.94 107 ASP A CA 1
ATOM 800 C C . ASP A 1 107 ? -9.234 -33 11.883 1 84.94 107 ASP A C 1
ATOM 802 O O . ASP A 1 107 ? -9.766 -33.688 11.023 1 84.94 107 ASP A O 1
ATOM 806 N N . THR A 1 108 ? -8.344 -32.188 11.586 1 82.12 108 THR A N 1
ATOM 807 C CA . THR A 1 108 ? -7.852 -32.062 10.219 1 82.12 108 THR A CA 1
ATOM 808 C C . THR A 1 108 ? -6.84 -33.156 9.906 1 82.12 108 THR A C 1
ATOM 810 O O . THR A 1 108 ? -5.867 -33.344 10.648 1 82.12 108 THR A O 1
ATOM 813 N N . ASP A 1 109 ? -7.066 -33.938 8.875 1 86.25 109 ASP A N 1
ATOM 814 C CA . ASP A 1 109 ? -6.191 -35 8.453 1 86.25 109 ASP A CA 1
ATOM 815 C C . ASP A 1 109 ? -4.883 -34.469 7.875 1 86.25 109 ASP A C 1
ATOM 817 O O . ASP A 1 109 ? -4.855 -33.406 7.289 1 86.25 109 ASP A O 1
ATOM 821 N N . LEU A 1 110 ? -3.83 -35.25 7.918 1 86.56 110 LEU A N 1
ATOM 822 C CA . LEU A 1 110 ? -2.502 -34.875 7.441 1 86.56 110 LEU A CA 1
ATOM 823 C C . LEU A 1 110 ? -2.498 -34.719 5.93 1 86.56 110 LEU A C 1
ATOM 825 O O . LEU A 1 110 ? -1.745 -33.875 5.398 1 86.56 110 LEU A O 1
ATOM 829 N N . GLY A 1 111 ? -3.27 -35.5 5.34 1 88.56 111 GLY A N 1
ATOM 830 C CA . GLY A 1 111 ? -3.365 -35.312 3.9 1 88.56 111 GLY A CA 1
ATOM 831 C C . GLY A 1 111 ? -3.842 -33.938 3.5 1 88.56 111 GLY A C 1
ATOM 832 O O . GLY A 1 111 ? -3.316 -33.344 2.555 1 88.56 111 GLY A O 1
ATOM 833 N N . VAL A 1 112 ? -4.773 -33.469 4.246 1 86.31 112 VAL A N 1
ATOM 834 C CA . VAL A 1 112 ? -5.289 -32.125 4.008 1 86.31 112 VAL A CA 1
ATOM 835 C C . VAL A 1 112 ? -4.219 -31.094 4.348 1 86.31 112 VAL A C 1
ATOM 837 O O . VAL A 1 112 ? -4.012 -30.141 3.598 1 86.31 112 VAL A O 1
ATOM 840 N N . PHE A 1 113 ? -3.574 -31.344 5.406 1 86.88 113 PHE A N 1
ATOM 841 C CA . PHE A 1 113 ? -2.471 -30.5 5.832 1 86.88 113 PHE A CA 1
ATOM 842 C C . PHE A 1 113 ? -1.417 -30.391 4.734 1 86.88 113 PHE A C 1
ATOM 844 O O . PHE A 1 113 ? -1.036 -29.281 4.34 1 86.88 113 PHE A O 1
ATOM 851 N N . ASP A 1 114 ? -1.021 -31.453 4.223 1 89.19 114 ASP A N 1
ATOM 852 C CA . ASP A 1 114 ? 0.007 -31.5 3.186 1 89.19 114 ASP A CA 1
ATOM 853 C C . ASP A 1 114 ? -0.459 -30.781 1.922 1 89.19 114 ASP A C 1
ATOM 855 O O . ASP A 1 114 ? 0.309 -30.047 1.303 1 89.19 114 ASP A O 1
ATOM 859 N N . LYS A 1 115 ? -1.607 -31.016 1.558 1 90.19 115 LYS A N 1
ATOM 860 C CA . LYS A 1 115 ? -2.152 -30.375 0.362 1 90.19 115 LYS A CA 1
ATOM 861 C C . LYS A 1 115 ? -2.146 -28.859 0.497 1 90.19 115 LYS A C 1
ATOM 863 O O . LYS A 1 115 ? -1.784 -28.156 -0.444 1 90.19 115 LYS A O 1
ATOM 868 N N . ILE A 1 116 ? -2.553 -28.359 1.666 1 91.19 116 ILE A N 1
ATOM 869 C CA . ILE A 1 116 ? -2.568 -26.922 1.922 1 91.19 116 ILE A CA 1
ATOM 870 C C . ILE A 1 116 ? -1.152 -26.359 1.811 1 91.19 116 ILE A C 1
ATOM 872 O O . ILE A 1 116 ? -0.928 -25.359 1.136 1 91.19 116 ILE A O 1
ATOM 876 N N . LEU A 1 117 ? -0.203 -27.016 2.367 1 91.06 117 LEU A N 1
ATOM 877 C CA . LEU A 1 117 ? 1.173 -26.531 2.357 1 91.06 117 LEU A CA 1
ATOM 878 C C . LEU A 1 117 ? 1.773 -26.625 0.959 1 91.06 117 LEU A C 1
ATOM 880 O O . LEU A 1 117 ? 2.574 -25.781 0.566 1 91.06 117 LEU A O 1
ATOM 884 N N . ASP A 1 118 ? 1.378 -27.656 0.24 1 92.75 118 ASP A N 1
ATOM 885 C CA . ASP A 1 118 ? 1.888 -27.828 -1.116 1 92.75 118 ASP A CA 1
ATOM 886 C C . ASP A 1 118 ? 1.491 -26.656 -2.01 1 92.75 118 ASP A C 1
ATOM 888 O O . ASP A 1 118 ? 2.326 -26.125 -2.738 1 92.75 118 ASP A O 1
ATOM 892 N N . VAL A 1 119 ? 0.321 -26.266 -1.879 1 94.94 119 VAL A N 1
ATOM 893 C CA . VAL A 1 119 ? -0.206 -25.266 -2.791 1 94.94 119 VAL A CA 1
ATOM 894 C C . VAL A 1 119 ? 0.089 -23.859 -2.242 1 94.94 119 VAL A C 1
ATOM 896 O O . VAL A 1 119 ? 0.556 -22.984 -2.973 1 94.94 119 VAL A O 1
ATOM 899 N N . ASN A 1 120 ? -0.093 -23.641 -0.917 1 95.31 120 ASN A N 1
ATOM 900 C CA . ASN A 1 120 ? -0.076 -22.297 -0.344 1 95.31 120 ASN A CA 1
ATOM 901 C C . ASN A 1 120 ? 1.344 -21.859 -0.004 1 95.31 120 ASN A C 1
ATOM 903 O O . ASN A 1 120 ? 1.596 -20.656 0.188 1 95.31 120 ASN A O 1
ATOM 907 N N . LEU A 1 121 ? 2.238 -22.781 0.098 1 94.75 121 LEU A N 1
ATOM 908 C CA . LEU A 1 121 ? 3.566 -22.406 0.57 1 94.75 121 LEU A CA 1
ATOM 909 C C . LEU A 1 121 ? 4.648 -22.953 -0.36 1 94.75 121 LEU A C 1
ATOM 911 O O . LEU A 1 121 ? 5.441 -22.188 -0.91 1 94.75 121 LEU A O 1
ATOM 915 N N . LYS A 1 122 ? 4.609 -24.266 -0.622 1 95.38 122 LYS A N 1
ATOM 916 C CA . LYS A 1 122 ? 5.645 -24.891 -1.442 1 95.38 122 LYS A CA 1
ATOM 917 C C . LYS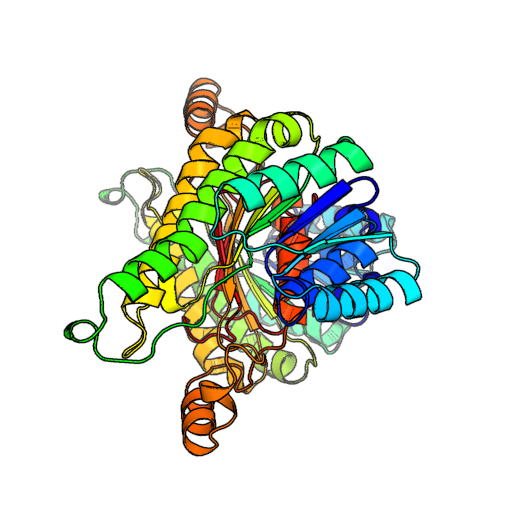 A 1 122 ? 5.609 -24.359 -2.871 1 95.38 122 LYS A C 1
ATOM 919 O O . LYS A 1 122 ? 6.656 -24.094 -3.465 1 95.38 122 LYS A O 1
ATOM 924 N N . ALA A 1 123 ? 4.496 -24.234 -3.395 1 97.38 123 ALA A N 1
ATOM 925 C CA . ALA A 1 123 ? 4.371 -23.75 -4.766 1 97.38 123 ALA A CA 1
ATOM 926 C C . ALA A 1 123 ? 4.918 -22.328 -4.898 1 97.38 123 ALA A C 1
ATOM 928 O O . ALA A 1 123 ? 5.77 -22.062 -5.75 1 97.38 123 ALA A O 1
ATOM 929 N N . PRO A 1 124 ? 4.52 -21.375 -4.039 1 98.12 124 PRO A N 1
ATOM 930 C CA . PRO A 1 124 ? 5.129 -20.031 -4.102 1 98.12 124 PRO A CA 1
ATOM 931 C C . PRO A 1 124 ? 6.648 -20.078 -3.957 1 98.12 124 PRO A C 1
ATOM 933 O O . PRO A 1 124 ? 7.359 -19.344 -4.656 1 98.12 124 PRO A O 1
ATOM 936 N N . TYR A 1 125 ? 7.121 -20.875 -3.092 1 96.94 125 TYR A N 1
ATOM 937 C CA . TYR A 1 125 ? 8.555 -21.016 -2.877 1 96.94 125 TYR A CA 1
ATOM 938 C C . TYR A 1 125 ? 9.258 -21.484 -4.145 1 96.94 125 TYR A C 1
ATOM 940 O O . TYR A 1 125 ? 10.188 -20.844 -4.625 1 96.94 125 TYR A O 1
ATOM 948 N N . GLU A 1 126 ? 8.781 -22.5 -4.711 1 97.56 126 GLU A N 1
ATOM 949 C CA . GLU A 1 126 ? 9.438 -23.141 -5.852 1 97.56 126 GLU A CA 1
ATOM 950 C C . GLU A 1 126 ? 9.273 -22.297 -7.117 1 97.56 126 GLU A C 1
ATOM 952 O O . GLU A 1 126 ? 10.211 -22.172 -7.91 1 97.56 126 GLU A O 1
ATOM 957 N N . LEU A 1 127 ? 8.094 -21.797 -7.312 1 98.56 127 LEU A N 1
ATOM 958 C CA . LEU A 1 127 ? 7.875 -20.953 -8.484 1 98.56 127 LEU A CA 1
ATOM 959 C C . LEU A 1 127 ? 8.766 -19.719 -8.445 1 98.56 127 LEU A C 1
ATOM 961 O O . LEU A 1 127 ? 9.273 -19.281 -9.484 1 98.56 127 LEU A O 1
ATOM 965 N N . SER A 1 128 ? 8.914 -19.125 -7.242 1 98.5 128 SER A N 1
ATOM 966 C CA . SER A 1 128 ? 9.828 -18 -7.094 1 98.5 128 SER A CA 1
ATOM 967 C C . SER A 1 128 ? 11.258 -18.391 -7.469 1 98.5 128 SER A C 1
ATOM 969 O O . SER A 1 128 ? 11.93 -17.672 -8.211 1 98.5 128 SER A O 1
ATOM 971 N N . LYS A 1 129 ? 11.664 -19.531 -7.031 1 97.44 129 LYS A N 1
ATOM 972 C CA . LYS A 1 129 ? 13.016 -20 -7.336 1 97.44 129 LYS A CA 1
ATOM 973 C C . LYS A 1 129 ? 13.18 -20.266 -8.828 1 97.44 129 LYS A C 1
ATOM 975 O O . LYS A 1 129 ? 14.195 -19.891 -9.414 1 97.44 129 LYS A O 1
ATOM 980 N N . LEU A 1 130 ? 12.219 -20.922 -9.375 1 98.06 130 LEU A N 1
ATOM 981 C CA . LEU A 1 130 ? 12.273 -21.234 -10.797 1 98.06 130 LEU A CA 1
ATOM 982 C C . LEU A 1 130 ? 12.289 -19.953 -11.633 1 98.06 130 LEU A C 1
ATOM 984 O O . LEU A 1 130 ? 12.875 -19.938 -12.719 1 98.06 130 LEU A O 1
ATOM 988 N N . SER A 1 131 ? 11.719 -18.891 -11.141 1 98.62 131 SER A N 1
ATOM 989 C CA . SER A 1 131 ? 11.609 -17.625 -11.859 1 98.62 131 SER A CA 1
ATOM 990 C C . SER A 1 131 ? 12.852 -16.766 -11.648 1 98.62 131 SER A C 1
ATOM 992 O O . SER A 1 131 ? 13.078 -15.805 -12.391 1 98.62 131 SER A O 1
ATOM 994 N N . LEU A 1 132 ? 13.672 -17.094 -10.672 1 98.12 132 LEU A N 1
ATOM 995 C CA . LEU A 1 132 ? 14.742 -16.234 -10.172 1 98.12 132 LEU A CA 1
ATOM 996 C C . LEU A 1 132 ? 15.703 -15.867 -11.297 1 98.12 132 LEU A C 1
ATOM 998 O O . LEU A 1 132 ? 16.047 -14.695 -11.453 1 98.12 132 LEU A O 1
ATOM 1002 N N . PRO A 1 133 ? 16.109 -16.812 -12.188 1 98 133 PRO A N 1
ATOM 1003 C CA . PRO A 1 133 ? 17.078 -16.422 -13.227 1 98 133 PRO A CA 1
ATOM 1004 C C . PRO A 1 133 ? 16.531 -15.359 -14.164 1 98 133 PRO A C 1
ATOM 1006 O O . PRO A 1 133 ? 17.281 -14.523 -14.664 1 98 133 PRO A O 1
ATOM 1009 N N . PHE A 1 134 ? 15.312 -15.328 -14.359 1 98.5 134 PHE A N 1
ATOM 1010 C CA . PHE A 1 134 ? 14.68 -14.375 -15.266 1 98.5 134 PHE A CA 1
ATOM 1011 C C . PHE A 1 134 ? 14.375 -13.07 -14.539 1 98.5 134 PHE A C 1
ATOM 1013 O O . PHE A 1 134 ? 14.531 -11.984 -15.109 1 98.5 134 PHE A O 1
ATOM 1020 N N . LEU A 1 135 ? 13.938 -13.164 -13.258 1 98.62 135 LEU A N 1
ATOM 1021 C CA . LEU A 1 135 ? 13.688 -11.977 -12.445 1 98.62 135 LEU A CA 1
ATOM 1022 C C . LEU A 1 135 ? 14.953 -11.148 -12.289 1 98.62 135 LEU A C 1
ATOM 1024 O O . LEU A 1 135 ? 14.898 -9.914 -12.297 1 98.62 135 LEU A O 1
ATOM 1028 N N . LYS A 1 136 ? 16.062 -11.812 -12.234 1 97.75 136 LYS A N 1
ATOM 1029 C CA . LYS A 1 136 ? 17.344 -11.125 -12.086 1 97.75 136 LYS A CA 1
ATOM 1030 C C . LYS A 1 136 ? 17.641 -10.273 -13.312 1 97.75 136 LYS A C 1
ATOM 1032 O O . LYS A 1 136 ? 18.391 -9.289 -13.227 1 97.75 136 LYS A O 1
ATOM 1037 N N . GLN A 1 137 ? 17.047 -10.625 -14.414 1 97.69 137 GLN A N 1
ATOM 1038 C CA . GLN A 1 137 ? 17.328 -9.914 -15.664 1 97.69 137 GLN A CA 1
ATOM 1039 C C . GLN A 1 137 ? 16.344 -8.766 -15.867 1 97.69 137 GLN A C 1
ATOM 1041 O O . GLN A 1 137 ? 16.562 -7.906 -16.719 1 97.69 137 GLN A O 1
ATOM 1046 N N . SER A 1 138 ? 15.344 -8.711 -15.078 1 96.75 138 SER A N 1
ATOM 1047 C CA . SER A 1 138 ? 14.312 -7.695 -15.211 1 96.75 138 SER A CA 1
ATOM 1048 C C . SER A 1 138 ? 14.758 -6.363 -14.625 1 96.75 138 SER A C 1
ATOM 1050 O O . SER A 1 138 ? 15.422 -6.328 -13.586 1 96.75 138 SER A O 1
ATOM 1052 N N . SER A 1 139 ? 14.375 -5.215 -15.164 1 93.25 139 SER A N 1
ATOM 1053 C CA . SER A 1 139 ? 14.68 -3.885 -14.648 1 93.25 139 SER A CA 1
ATOM 1054 C C . SER A 1 139 ? 13.734 -3.504 -13.508 1 93.25 139 SER A C 1
ATOM 1056 O O . SER A 1 139 ? 13.961 -2.514 -12.812 1 93.25 139 SER A O 1
ATOM 1058 N N . ALA A 1 140 ? 12.742 -4.234 -13.305 1 92.25 140 ALA A N 1
ATOM 1059 C CA . ALA A 1 140 ? 11.75 -3.936 -12.273 1 92.25 140 ALA A CA 1
ATOM 1060 C C . ALA A 1 140 ? 11.055 -5.207 -11.797 1 92.25 140 ALA A C 1
ATOM 1062 O O . ALA A 1 140 ? 9.828 -5.328 -11.906 1 92.25 140 ALA A O 1
ATOM 1063 N N . ALA A 1 141 ? 11.781 -6.141 -11.234 1 98.25 141 ALA A N 1
ATOM 1064 C CA . ALA A 1 141 ? 11.266 -7.445 -10.82 1 98.25 141 ALA A CA 1
ATOM 1065 C C . ALA A 1 141 ? 10.414 -7.32 -9.562 1 98.25 141 ALA A C 1
ATOM 1067 O O . ALA A 1 141 ? 10.766 -6.582 -8.641 1 98.25 141 ALA A O 1
ATOM 1068 N N . SER A 1 142 ? 9.273 -7.953 -9.562 1 98.88 142 SER A N 1
ATOM 1069 C CA . SER A 1 142 ? 8.359 -7.91 -8.422 1 98.88 142 SER A CA 1
ATOM 1070 C C . SER A 1 142 ? 7.703 -9.266 -8.195 1 98.88 142 SER A C 1
ATOM 1072 O O . SER A 1 142 ? 7.211 -9.891 -9.133 1 98.88 142 SER A O 1
ATOM 1074 N N . ILE A 1 143 ? 7.812 -9.789 -7.004 1 98.88 143 ILE A N 1
ATOM 1075 C CA . ILE A 1 143 ? 7.035 -10.938 -6.555 1 98.88 143 ILE A CA 1
ATOM 1076 C C . ILE A 1 143 ? 5.961 -10.484 -5.574 1 98.88 143 ILE A C 1
ATOM 1078 O O . ILE A 1 143 ? 6.242 -9.734 -4.633 1 98.88 143 ILE A O 1
ATOM 1082 N N . ILE A 1 144 ? 4.73 -10.828 -5.809 1 98.94 144 ILE A N 1
ATOM 1083 C CA . ILE A 1 144 ? 3.611 -10.508 -4.93 1 98.94 144 ILE A CA 1
ATOM 1084 C C . ILE A 1 144 ? 2.959 -11.789 -4.434 1 98.94 144 ILE A C 1
ATOM 1086 O O . ILE A 1 144 ? 2.471 -12.594 -5.23 1 98.94 144 ILE A O 1
ATOM 1090 N N . ASN A 1 145 ? 2.99 -12 -3.182 1 98.81 145 ASN A N 1
ATOM 1091 C CA . ASN A 1 145 ? 2.322 -13.133 -2.549 1 98.81 145 ASN A CA 1
ATOM 1092 C C . ASN A 1 145 ? 0.953 -12.742 -1.999 1 98.81 145 ASN A C 1
ATOM 1094 O O . ASN A 1 145 ? 0.844 -11.805 -1.208 1 98.81 145 ASN A O 1
ATOM 1098 N N . ILE A 1 146 ? -0.074 -13.453 -2.441 1 98.69 146 ILE A N 1
ATOM 1099 C CA . ILE A 1 146 ? -1.407 -13.219 -1.897 1 98.69 146 ILE A CA 1
ATOM 1100 C C . ILE A 1 146 ? -1.619 -14.078 -0.654 1 98.69 146 ILE A C 1
ATOM 1102 O O . ILE A 1 146 ? -1.873 -15.281 -0.761 1 98.69 146 ILE A O 1
ATOM 1106 N N . SER A 1 147 ? -1.558 -13.461 0.429 1 97.56 147 SER A N 1
ATOM 1107 C CA . SER A 1 147 ? -1.801 -14.125 1.706 1 97.56 147 SER A CA 1
ATOM 1108 C C . SER A 1 147 ? -3.24 -13.922 2.17 1 97.56 147 SER A C 1
ATOM 1110 O O . SER A 1 147 ? -4.18 -14.273 1.455 1 97.56 147 SER A O 1
ATOM 1112 N N . SER A 1 148 ? -3.398 -13.516 3.414 1 94.5 148 SER A N 1
ATOM 1113 C CA . SER A 1 148 ? -4.707 -13.289 4.02 1 94.5 148 SER A CA 1
ATOM 1114 C C . SER A 1 148 ? -4.578 -12.562 5.359 1 94.5 148 SER A C 1
ATOM 1116 O O . SER A 1 148 ? -3.52 -12.602 5.992 1 94.5 148 SER A O 1
ATOM 1118 N N . ILE A 1 149 ? -5.664 -11.883 5.738 1 93.12 149 ILE A N 1
ATOM 1119 C CA . ILE A 1 149 ? -5.684 -11.297 7.078 1 93.12 149 ILE A CA 1
ATOM 1120 C C . ILE A 1 149 ? -5.605 -12.414 8.125 1 93.12 149 ILE A C 1
ATOM 1122 O O . ILE A 1 149 ? -5.219 -12.164 9.266 1 93.12 149 ILE A O 1
ATOM 1126 N N . SER A 1 150 ? -5.98 -13.594 7.746 1 89.88 150 SER A N 1
ATOM 1127 C CA . SER A 1 150 ? -5.875 -14.734 8.648 1 89.88 150 SER A CA 1
ATOM 1128 C C . SER A 1 150 ? -4.422 -14.992 9.047 1 89.88 150 SER A C 1
ATOM 1130 O O . SER A 1 150 ? -4.156 -15.672 10.039 1 89.88 150 SER A O 1
ATOM 1132 N N . ALA A 1 151 ? -3.484 -14.555 8.219 1 90.12 151 ALA A N 1
ATOM 1133 C CA . ALA A 1 151 ? -2.068 -14.656 8.562 1 90.12 151 ALA A CA 1
ATOM 1134 C C . ALA A 1 151 ? -1.734 -13.789 9.773 1 90.12 151 ALA A C 1
ATOM 1136 O O . ALA A 1 151 ? -0.813 -14.102 10.531 1 90.12 151 ALA A O 1
ATOM 1137 N N . LEU A 1 152 ? -2.438 -12.688 9.945 1 89.5 152 LEU A N 1
ATOM 1138 C CA . LEU A 1 152 ? -2.16 -11.727 11.008 1 89.5 152 LEU A CA 1
ATOM 1139 C C . LEU A 1 152 ? -2.902 -12.102 12.289 1 89.5 152 LEU A C 1
ATOM 1141 O O . LEU A 1 152 ? -2.385 -11.914 13.391 1 89.5 152 LEU A O 1
ATOM 1145 N N . SER A 1 153 ? -4.109 -12.617 12.078 1 87.88 153 SER A N 1
ATOM 1146 C CA . SER A 1 153 ? -4.926 -13.156 13.164 1 87.88 153 SER A CA 1
ATOM 1147 C C . SER A 1 153 ? -5.656 -14.422 12.734 1 87.88 153 SER A C 1
ATOM 1149 O O . SER A 1 153 ? -6.594 -14.359 11.938 1 87.88 153 SER A O 1
ATOM 1151 N N . PRO A 1 154 ? -5.188 -15.57 13.367 1 81.69 154 PRO A N 1
ATOM 1152 C CA . PRO A 1 154 ? -5.82 -16.828 12.953 1 81.69 154 PRO A CA 1
ATOM 1153 C C . PRO A 1 154 ? -7.324 -16.844 13.219 1 81.69 154 PRO A C 1
ATOM 1155 O O . PRO A 1 154 ? -7.785 -16.312 14.227 1 81.69 154 PRO A O 1
ATOM 1158 N N . GLU A 1 155 ? -8.008 -17.375 12.312 1 80.75 155 GLU A N 1
ATOM 1159 C CA . GLU A 1 155 ? -9.461 -17.469 12.406 1 80.75 155 GLU A CA 1
ATOM 1160 C C . GLU A 1 155 ? -9.906 -18.844 12.898 1 80.75 155 GLU A C 1
ATOM 1162 O O . GLU A 1 155 ? -9.352 -19.859 12.484 1 80.75 155 GLU A O 1
ATOM 1167 N N . LYS A 1 156 ? -10.914 -18.812 13.812 1 80.44 156 LYS A N 1
ATOM 1168 C CA . LYS A 1 156 ? -11.477 -20.078 14.281 1 80.44 156 LYS A CA 1
ATOM 1169 C C . LYS A 1 156 ? -12.023 -20.906 13.117 1 80.44 156 LYS A C 1
ATOM 1171 O O . LYS A 1 156 ? -12.711 -20.375 12.242 1 80.44 156 LYS A O 1
ATOM 1176 N N . GLY A 1 157 ? -11.633 -22.156 13.023 1 82.75 157 GLY A N 1
ATOM 1177 C CA . GLY A 1 157 ? -12.102 -23.047 11.969 1 82.75 157 GLY A CA 1
ATOM 1178 C C . GLY A 1 157 ? -11.18 -23.078 10.766 1 82.75 157 GLY A C 1
ATOM 1179 O O . GLY A 1 157 ? -11.297 -23.953 9.914 1 82.75 157 GLY A O 1
ATOM 1180 N N . LEU A 1 158 ? -10.312 -22.078 10.727 1 85.75 158 LEU A N 1
ATOM 1181 C CA . LEU A 1 158 ? -9.391 -22 9.594 1 85.75 158 LEU A CA 1
ATOM 1182 C C . LEU A 1 158 ? -7.945 -21.984 10.078 1 85.75 158 LEU A C 1
ATOM 1184 O O . LEU A 1 158 ? -7.105 -21.281 9.523 1 85.75 158 LEU A O 1
ATOM 1188 N N . GLY A 1 159 ? -7.715 -22.828 11.055 1 83.56 159 GLY A N 1
ATOM 1189 C CA . GLY A 1 159 ? -6.418 -22.797 11.719 1 83.56 159 GLY A CA 1
ATOM 1190 C C . GLY A 1 159 ? -5.266 -23.109 10.781 1 83.56 159 GLY A C 1
ATOM 1191 O O . GLY A 1 159 ? -4.328 -22.312 10.664 1 83.56 159 GLY A O 1
ATOM 1192 N N . LEU A 1 160 ? -5.355 -24.203 10.047 1 84.94 160 LEU A N 1
ATOM 1193 C CA . LEU A 1 160 ? -4.238 -24.625 9.203 1 84.94 160 LEU A CA 1
ATOM 1194 C C . LEU A 1 160 ? -4.086 -23.688 8.008 1 84.94 160 LEU A C 1
ATOM 1196 O O . LEU A 1 160 ? -2.967 -23.422 7.551 1 84.94 160 LEU A O 1
ATOM 1200 N N . TYR A 1 161 ? -5.125 -23.266 7.535 1 89.38 161 TYR A N 1
ATOM 1201 C CA . TYR A 1 161 ? -5.078 -22.25 6.5 1 89.38 161 TYR A CA 1
ATOM 1202 C C . TYR A 1 161 ? -4.344 -21 6.996 1 89.38 161 TYR A C 1
ATOM 1204 O O . TYR A 1 161 ? -3.449 -20.5 6.32 1 89.38 161 TYR A O 1
ATOM 1212 N N . SER A 1 162 ? -4.68 -20.578 8.18 1 91.19 162 SER A N 1
ATOM 1213 C CA . SER A 1 162 ? -4.051 -19.391 8.773 1 91.19 162 SER A CA 1
ATOM 1214 C C . SER A 1 162 ? -2.551 -19.609 8.953 1 91.19 162 SER A C 1
ATOM 1216 O O . SER A 1 162 ? -1.76 -18.703 8.68 1 91.19 162 SER A O 1
ATOM 1218 N N . VAL A 1 163 ? -2.242 -20.781 9.336 1 87.88 163 VAL A N 1
ATOM 1219 C CA . VAL A 1 163 ? -0.833 -21.125 9.508 1 87.88 163 VAL A CA 1
ATOM 1220 C C . VAL A 1 163 ? -0.109 -21 8.172 1 87.88 163 VAL A C 1
ATOM 1222 O O . VAL A 1 163 ? 0.967 -20.406 8.086 1 87.88 163 VAL A O 1
ATOM 1225 N N . SER A 1 164 ? -0.648 -21.531 7.152 1 92.75 164 SER A N 1
ATOM 1226 C CA . SER A 1 164 ? -0.021 -21.5 5.832 1 92.75 164 SER A CA 1
ATOM 1227 C C . SER A 1 164 ? 0.149 -20.062 5.336 1 92.75 164 SER A C 1
ATOM 1229 O O . SER A 1 164 ? 1.174 -19.734 4.742 1 92.75 164 SER A O 1
ATOM 1231 N N . LYS A 1 165 ? -0.8 -19.266 5.594 1 95.19 165 LYS A N 1
ATOM 1232 C CA . LYS A 1 165 ? -0.75 -17.891 5.113 1 95.19 165 LYS A CA 1
ATOM 1233 C C . LYS A 1 165 ? 0.246 -17.062 5.922 1 95.19 165 LYS A C 1
ATOM 1235 O O . LYS A 1 165 ? 0.897 -16.156 5.383 1 95.19 165 LYS A O 1
ATOM 1240 N N . MET A 1 166 ? 0.342 -17.359 7.191 1 93.12 166 MET A N 1
ATOM 1241 C CA . MET A 1 166 ? 1.391 -16.703 7.969 1 93.12 166 MET A CA 1
ATOM 1242 C C . MET A 1 166 ? 2.773 -17.141 7.492 1 93.12 166 MET A C 1
ATOM 1244 O O . MET A 1 166 ? 3.695 -16.328 7.426 1 93.12 166 MET A O 1
ATOM 1248 N N . ALA A 1 167 ? 2.873 -18.438 7.227 1 93.56 167 ALA A N 1
ATOM 1249 C CA . ALA A 1 167 ? 4.133 -18.938 6.68 1 93.56 167 ALA A CA 1
ATOM 1250 C C . ALA A 1 167 ? 4.484 -18.234 5.379 1 93.56 167 ALA A C 1
ATOM 1252 O O . ALA A 1 167 ? 5.648 -17.906 5.133 1 93.56 167 ALA A O 1
ATOM 1253 N N . LEU A 1 168 ? 3.529 -17.969 4.586 1 96.62 168 LEU A N 1
ATOM 1254 C CA . LEU A 1 168 ? 3.734 -17.25 3.328 1 96.62 168 LEU A CA 1
ATOM 1255 C C . LEU A 1 168 ? 4.227 -15.836 3.584 1 96.62 168 LEU A C 1
ATOM 1257 O O . LEU A 1 168 ? 5.07 -15.32 2.846 1 96.62 168 LEU A O 1
ATOM 1261 N N . VAL A 1 169 ? 3.713 -15.148 4.625 1 96.69 169 VAL A N 1
ATOM 1262 C CA . VAL A 1 169 ? 4.184 -13.828 5.031 1 96.69 169 VAL A CA 1
ATOM 1263 C C . VAL A 1 169 ? 5.664 -13.906 5.41 1 96.69 169 VAL A C 1
ATOM 1265 O O . VAL A 1 169 ? 6.461 -13.07 4.988 1 96.69 169 VAL A O 1
ATOM 1268 N N . SER A 1 170 ? 5.973 -14.93 6.18 1 94.62 170 SER A N 1
ATOM 1269 C CA . SER A 1 170 ? 7.367 -15.094 6.562 1 94.62 170 SER A CA 1
ATOM 1270 C C . SER A 1 170 ? 8.25 -15.344 5.344 1 94.62 170 SER A C 1
ATOM 1272 O O . SER A 1 170 ? 9.344 -14.781 5.242 1 94.62 170 SER A O 1
ATOM 1274 N N . LEU A 1 171 ? 7.777 -16.156 4.445 1 94.88 171 LEU A N 1
ATOM 1275 C CA . LEU A 1 171 ? 8.5 -16.422 3.209 1 94.88 171 LEU A CA 1
ATOM 1276 C C . LEU A 1 171 ? 8.727 -15.133 2.424 1 94.88 171 LEU A C 1
ATOM 1278 O O . LEU A 1 171 ? 9.797 -14.922 1.854 1 94.88 171 LEU A O 1
ATOM 1282 N N . THR A 1 172 ? 7.762 -14.266 2.387 1 98.25 172 THR A N 1
ATOM 1283 C CA . THR A 1 172 ? 7.84 -12.969 1.728 1 98.25 172 THR A CA 1
ATOM 1284 C C . THR A 1 172 ? 9.016 -12.156 2.271 1 98.25 172 THR A C 1
ATOM 1286 O O . THR A 1 172 ? 9.844 -11.664 1.506 1 98.25 172 THR A O 1
ATOM 1289 N N . LYS A 1 173 ? 9.078 -12.031 3.529 1 96 173 LYS A N 1
ATOM 1290 C CA . LYS A 1 173 ? 10.133 -11.25 4.176 1 96 173 LYS A CA 1
ATOM 1291 C C . LYS A 1 173 ? 11.508 -11.875 3.934 1 96 173 LYS A C 1
ATOM 1293 O O . LYS A 1 173 ? 12.477 -11.164 3.684 1 96 173 LYS A O 1
ATOM 1298 N N . ALA A 1 174 ? 11.578 -13.219 3.977 1 95.12 174 ALA A N 1
ATOM 1299 C CA . ALA A 1 174 ? 12.836 -13.922 3.742 1 95.12 174 ALA A CA 1
ATOM 1300 C C . ALA A 1 174 ? 13.359 -13.664 2.332 1 95.12 174 ALA A C 1
ATOM 1302 O O . ALA A 1 174 ? 14.531 -13.32 2.15 1 95.12 174 ALA A O 1
ATOM 1303 N N . PHE A 1 175 ? 12.477 -13.789 1.353 1 97 175 PHE A N 1
ATOM 1304 C CA . PHE A 1 175 ? 12.875 -13.531 -0.028 1 97 175 PHE A CA 1
ATOM 1305 C C . PHE A 1 175 ? 13.297 -12.078 -0.209 1 97 175 PHE A C 1
ATOM 1307 O O . PHE A 1 175 ? 14.266 -11.797 -0.911 1 97 175 PHE A O 1
ATOM 1314 N N . ALA A 1 176 ? 12.555 -11.172 0.367 1 97.38 176 ALA A N 1
ATOM 1315 C CA . ALA A 1 176 ? 12.898 -9.758 0.268 1 97.38 176 ALA A CA 1
ATOM 1316 C C . ALA A 1 176 ? 14.312 -9.508 0.782 1 97.38 176 ALA A C 1
ATOM 1318 O O . ALA A 1 176 ? 15.094 -8.781 0.15 1 97.38 176 ALA A O 1
ATOM 1319 N N . LYS A 1 177 ? 14.648 -10.086 1.904 1 94.19 177 LYS A N 1
ATOM 1320 C CA . LYS A 1 177 ? 15.961 -9.898 2.52 1 94.19 177 LYS A CA 1
ATOM 1321 C C . LYS A 1 177 ? 17.062 -10.469 1.636 1 94.19 177 LYS A C 1
ATOM 1323 O O . LYS A 1 177 ? 18.125 -9.852 1.486 1 94.19 177 LYS A O 1
ATOM 1328 N N . GLU A 1 178 ? 16.797 -11.57 1.038 1 94.12 178 GLU A N 1
ATOM 1329 C CA . GLU A 1 178 ? 17.844 -12.281 0.309 1 94.12 178 GLU A CA 1
ATOM 1330 C C . GLU A 1 178 ? 17.969 -11.773 -1.125 1 94.12 178 GLU A C 1
ATOM 1332 O O . GLU A 1 178 ? 19.062 -11.711 -1.681 1 94.12 178 GLU A O 1
ATOM 1337 N N . TRP A 1 179 ? 16.875 -11.406 -1.688 1 96.81 179 TRP A N 1
ATOM 1338 C CA . TRP A 1 179 ? 16.891 -11.133 -3.121 1 96.81 179 TRP A CA 1
ATOM 1339 C C . TRP A 1 179 ? 16.844 -9.633 -3.389 1 96.81 179 TRP A C 1
ATOM 1341 O O . TRP A 1 179 ? 16.891 -9.195 -4.543 1 96.81 179 TRP A O 1
ATOM 1351 N N . GLY A 1 180 ? 16.781 -8.797 -2.316 1 95.44 180 GLY A N 1
ATOM 1352 C CA . GLY A 1 180 ? 16.844 -7.352 -2.479 1 95.44 180 GLY A CA 1
ATOM 1353 C C . GLY A 1 180 ? 18.078 -6.898 -3.236 1 95.44 180 GLY A C 1
ATOM 1354 O O . GLY A 1 180 ? 18.016 -5.961 -4.031 1 95.44 180 GLY A O 1
ATOM 1355 N N . ALA A 1 181 ? 19.141 -7.57 -3.02 1 93 181 ALA A N 1
ATOM 1356 C CA . ALA A 1 181 ? 20.422 -7.219 -3.643 1 93 181 ALA A CA 1
ATOM 1357 C C . ALA A 1 181 ? 20.344 -7.387 -5.16 1 93 181 ALA A C 1
ATOM 1359 O O . ALA A 1 181 ? 21.156 -6.801 -5.891 1 93 181 ALA A O 1
ATOM 1360 N N . TYR A 1 182 ? 19.438 -8.242 -5.625 1 95.56 182 TYR A N 1
ATOM 1361 C CA . TYR A 1 182 ? 19.234 -8.414 -7.059 1 95.56 182 TYR A CA 1
ATOM 1362 C C . TYR A 1 182 ? 18.203 -7.422 -7.582 1 95.56 182 TYR A C 1
ATOM 1364 O O . TYR A 1 182 ? 17.75 -7.523 -8.727 1 95.56 182 TYR A O 1
ATOM 1372 N N . ASN A 1 183 ? 17.75 -6.484 -6.66 1 96.44 183 ASN A N 1
ATOM 1373 C CA . ASN A 1 183 ? 16.703 -5.508 -6.973 1 96.44 183 ASN A CA 1
ATOM 1374 C C . ASN A 1 183 ? 15.367 -6.188 -7.27 1 96.44 183 ASN A C 1
ATOM 1376 O O . ASN A 1 183 ? 14.648 -5.773 -8.18 1 96.44 183 ASN A O 1
ATOM 1380 N N . ILE A 1 184 ? 15.18 -7.297 -6.668 1 98.06 184 ILE A N 1
ATOM 1381 C CA . ILE A 1 184 ? 13.891 -7.977 -6.723 1 98.06 184 ILE A CA 1
ATOM 1382 C C . ILE A 1 184 ? 13.062 -7.609 -5.496 1 98.06 184 ILE A C 1
ATOM 1384 O O . ILE A 1 184 ? 13.484 -7.836 -4.359 1 98.06 184 ILE A O 1
ATOM 1388 N N . ARG A 1 185 ? 11.906 -6.957 -5.727 1 98.69 185 ARG A N 1
ATOM 1389 C CA . ARG A 1 185 ? 11 -6.629 -4.633 1 98.69 185 ARG A CA 1
ATOM 1390 C C . ARG A 1 185 ? 10.023 -7.77 -4.371 1 98.69 185 ARG A C 1
ATOM 1392 O O . ARG A 1 185 ? 9.477 -8.359 -5.309 1 98.69 185 ARG A O 1
ATOM 1399 N N . VAL A 1 186 ? 9.859 -8.148 -3.111 1 98.69 186 VAL A N 1
ATOM 1400 C CA . VAL A 1 186 ? 8.93 -9.195 -2.699 1 98.69 186 VAL A CA 1
ATOM 1401 C C . VAL A 1 186 ? 8.008 -8.664 -1.607 1 98.69 186 VAL A C 1
ATOM 1403 O O . VAL A 1 186 ? 8.461 -8.258 -0.539 1 98.69 186 VAL A O 1
ATOM 1406 N N . ASN A 1 187 ? 6.699 -8.617 -1.889 1 98.81 187 ASN A N 1
ATOM 1407 C CA . ASN A 1 187 ? 5.715 -8.109 -0.938 1 98.81 187 ASN A CA 1
ATOM 1408 C C . ASN A 1 187 ? 4.496 -9.023 -0.852 1 98.81 187 ASN A C 1
ATOM 1410 O O . ASN A 1 187 ? 4.305 -9.891 -1.705 1 98.81 187 ASN A O 1
ATOM 1414 N N . ALA A 1 188 ? 3.736 -8.859 0.232 1 98.62 188 ALA A N 1
ATOM 1415 C CA . ALA A 1 188 ? 2.52 -9.648 0.422 1 98.62 188 ALA A CA 1
ATOM 1416 C C . ALA A 1 188 ? 1.293 -8.742 0.522 1 98.62 188 ALA A C 1
ATOM 1418 O O . ALA A 1 188 ? 1.364 -7.648 1.083 1 98.62 188 ALA A O 1
ATOM 1419 N N . ILE A 1 189 ? 0.204 -9.156 -0.073 1 98.69 189 ILE A N 1
ATOM 1420 C CA . ILE A 1 189 ? -1.115 -8.57 0.156 1 98.69 189 ILE A CA 1
ATOM 1421 C C . ILE A 1 189 ? -1.94 -9.508 1.041 1 98.69 189 ILE A C 1
ATOM 1423 O O . ILE A 1 189 ? -1.962 -10.719 0.825 1 98.69 189 ILE A O 1
ATOM 1427 N N . CYS A 1 190 ? -2.539 -8.922 2.031 1 97.88 190 CYS A N 1
ATOM 1428 C CA . CYS A 1 190 ? -3.441 -9.656 2.916 1 97.88 190 CYS A CA 1
ATOM 1429 C C . CYS A 1 190 ? -4.879 -9.18 2.738 1 97.88 190 CYS A C 1
ATOM 1431 O O . CYS A 1 190 ? -5.332 -8.281 3.453 1 97.88 190 CYS A O 1
ATOM 1433 N N . PRO A 1 191 ? -5.613 -9.914 1.859 1 97.5 191 PRO A N 1
ATOM 1434 C CA . PRO A 1 191 ? -7.02 -9.547 1.672 1 97.5 191 PRO A CA 1
ATOM 1435 C C . PRO A 1 191 ? -7.887 -9.898 2.879 1 97.5 191 PRO A C 1
ATOM 1437 O O . PRO A 1 191 ? -7.641 -10.906 3.549 1 97.5 191 PRO A O 1
ATOM 1440 N N . GLY A 1 192 ? -8.883 -9.023 3.18 1 95.5 192 GLY A N 1
ATOM 1441 C CA . GLY A 1 192 ? -9.984 -9.398 4.051 1 95.5 192 GLY A CA 1
ATOM 1442 C C . GLY A 1 192 ? -11.055 -10.211 3.342 1 95.5 192 GLY A C 1
ATOM 1443 O O . GLY A 1 192 ? -10.742 -11.094 2.537 1 95.5 192 GLY A O 1
ATOM 1444 N N . LEU A 1 193 ? -12.273 -9.992 3.719 1 93.12 193 LEU A N 1
ATOM 1445 C CA . LEU A 1 193 ? -13.359 -10.695 3.049 1 93.12 193 LEU A CA 1
ATOM 1446 C C . LEU A 1 193 ? -13.648 -10.078 1.687 1 93.12 193 LEU A C 1
ATOM 1448 O O . LEU A 1 193 ? -14.18 -8.961 1.604 1 93.12 193 LEU A O 1
ATOM 1452 N N . ILE A 1 194 ? -13.266 -10.742 0.679 1 95.94 194 ILE A N 1
ATOM 1453 C CA . ILE A 1 194 ? -13.492 -10.344 -0.705 1 95.94 194 ILE A CA 1
ATOM 1454 C C . ILE A 1 194 ? -14.578 -11.227 -1.325 1 95.94 194 ILE A C 1
ATOM 1456 O O . ILE A 1 194 ? -14.586 -12.445 -1.119 1 95.94 194 ILE A O 1
ATOM 1460 N N . LYS A 1 195 ? -15.461 -10.609 -2.049 1 95 195 LYS A N 1
ATOM 1461 C CA . LYS A 1 195 ? -16.562 -11.344 -2.668 1 95 195 LYS A CA 1
ATOM 1462 C C . LYS A 1 195 ? -16.062 -12.211 -3.818 1 95 195 LYS A C 1
ATOM 1464 O O . LYS A 1 195 ? -15.883 -11.727 -4.938 1 95 195 LYS A O 1
ATOM 1469 N N . THR A 1 196 ? -15.867 -13.477 -3.617 1 93.88 196 THR A N 1
ATOM 1470 C CA . THR A 1 196 ? -15.445 -14.477 -4.59 1 93.88 196 THR A CA 1
ATOM 1471 C C . THR A 1 196 ? -16.109 -15.82 -4.297 1 93.88 196 THR A C 1
ATOM 1473 O O . THR A 1 196 ? -16.75 -15.992 -3.266 1 93.88 196 THR A O 1
ATOM 1476 N N . LYS A 1 197 ? -15.953 -16.797 -5.277 1 89.25 197 LYS A N 1
ATOM 1477 C CA . LYS A 1 197 ? -16.422 -18.141 -5.027 1 89.25 197 LYS A CA 1
ATOM 1478 C C . LYS A 1 197 ? -15.664 -18.797 -3.871 1 89.25 197 LYS A C 1
ATOM 1480 O O . LYS A 1 197 ? -16.234 -19.547 -3.09 1 89.25 197 LYS A O 1
ATOM 1485 N N . PHE A 1 198 ? -14.438 -18.484 -3.715 1 83.5 198 PHE A N 1
ATOM 1486 C CA . PHE A 1 198 ? -13.57 -19 -2.668 1 83.5 198 PHE A CA 1
ATOM 1487 C C . PHE A 1 198 ? -14.125 -18.688 -1.288 1 83.5 198 PHE A C 1
ATOM 1489 O O . PHE A 1 198 ? -14.062 -19.516 -0.379 1 83.5 198 PHE A O 1
ATOM 1496 N N . SER A 1 199 ? -14.688 -17.453 -1.099 1 86.12 199 SER A N 1
ATOM 1497 C CA . SER A 1 199 ? -15.133 -16.984 0.209 1 86.12 199 SER A CA 1
ATOM 1498 C C . SER A 1 199 ? -16.641 -17.062 0.34 1 86.12 199 SER A C 1
ATOM 1500 O O . SER A 1 199 ? -17.234 -16.5 1.269 1 86.12 199 SER A O 1
ATOM 1502 N N . GLU A 1 200 ? -17.312 -17.672 -0.521 1 88.19 200 GLU A N 1
ATOM 1503 C CA . GLU A 1 200 ? -18.766 -17.656 -0.647 1 88.19 200 GLU A CA 1
ATOM 1504 C C . GLU A 1 200 ? -19.438 -18.062 0.663 1 88.19 200 GLU A C 1
ATOM 1506 O O . GLU A 1 200 ? -20.453 -17.484 1.046 1 88.19 200 GLU A O 1
ATOM 1511 N N . VAL A 1 201 ? -18.906 -19.016 1.335 1 80.5 201 VAL A N 1
ATOM 1512 C CA . VAL A 1 201 ? -19.516 -19.531 2.557 1 80.5 201 VAL A CA 1
ATOM 1513 C C . VAL A 1 201 ? -19.641 -18.406 3.59 1 80.5 201 VAL A C 1
ATOM 1515 O O . VAL A 1 201 ? -20.578 -18.391 4.391 1 80.5 201 VAL A O 1
ATOM 1518 N N . LEU A 1 202 ? -18.781 -17.453 3.545 1 82.19 202 LEU A N 1
ATOM 1519 C CA . LEU A 1 202 ? -18.734 -16.406 4.555 1 82.19 202 LEU A CA 1
ATOM 1520 C C . LEU A 1 202 ? -19.719 -15.281 4.223 1 82.19 202 LEU A C 1
ATOM 1522 O O . LEU A 1 202 ? -20.125 -14.523 5.109 1 82.19 202 LEU A O 1
ATOM 1526 N N . TRP A 1 203 ? -20.094 -15.133 2.928 1 87.38 203 TRP A N 1
ATOM 1527 C CA . TRP A 1 203 ? -20.922 -13.969 2.623 1 87.38 203 TRP A CA 1
ATOM 1528 C C . TRP A 1 203 ? -22.281 -14.398 2.072 1 87.38 203 TRP A C 1
ATOM 1530 O O . TRP A 1 203 ? -23.203 -13.586 1.974 1 87.38 203 TRP A O 1
ATOM 1540 N N . SER A 1 204 ? -22.422 -15.672 1.763 1 89.12 204 SER A N 1
ATOM 1541 C CA . SER A 1 204 ? -23.688 -16.156 1.238 1 89.12 204 SER A CA 1
ATOM 1542 C C . SER A 1 204 ? -24.688 -16.422 2.363 1 89.12 204 SER A C 1
ATOM 1544 O O . SER A 1 204 ? -25.891 -16.391 2.143 1 89.12 204 SER A O 1
ATOM 1546 N N . ASN A 1 205 ? -24.172 -16.719 3.488 1 87.69 205 ASN A N 1
ATOM 1547 C CA . ASN A 1 205 ? -25 -16.844 4.672 1 87.69 205 ASN A CA 1
ATOM 1548 C C . ASN A 1 205 ? -25.344 -15.477 5.266 1 87.69 205 ASN A C 1
ATOM 1550 O O . ASN A 1 205 ? -24.453 -14.781 5.777 1 87.69 205 ASN A O 1
ATOM 1554 N N . GLN A 1 206 ? -26.578 -15.18 5.355 1 88.5 206 GLN A N 1
ATOM 1555 C CA . GLN A 1 206 ? -27 -13.836 5.734 1 88.5 206 GLN A CA 1
ATOM 1556 C C . GLN A 1 206 ? -26.578 -13.508 7.168 1 88.5 206 GLN A C 1
ATOM 1558 O O . GLN A 1 206 ? -26.094 -12.414 7.445 1 88.5 206 GLN A O 1
ATOM 1563 N N . ALA A 1 207 ? -26.891 -14.461 8.047 1 88.25 207 ALA A N 1
ATOM 1564 C CA . ALA A 1 207 ? -26.578 -14.234 9.453 1 88.25 207 ALA A CA 1
ATOM 1565 C C . ALA A 1 207 ? -25.078 -14.016 9.656 1 88.25 207 ALA A C 1
ATOM 1567 O O . ALA A 1 207 ? -24.672 -13.102 10.375 1 88.25 207 ALA A O 1
ATOM 1568 N N . LEU A 1 208 ? -24.203 -14.805 9.047 1 81.94 208 LEU A N 1
ATOM 1569 C CA . LEU A 1 208 ? -22.75 -14.672 9.125 1 81.94 208 LEU A CA 1
ATOM 1570 C C . LEU A 1 208 ? -22.281 -13.375 8.492 1 81.94 208 LEU A C 1
ATOM 1572 O O . LEU A 1 208 ? -21.406 -12.688 9.031 1 81.94 208 LEU A O 1
ATOM 1576 N N . ARG A 1 209 ? -22.828 -13.062 7.438 1 89 209 ARG A N 1
ATOM 1577 C CA . ARG A 1 209 ? -22.484 -11.836 6.723 1 89 209 ARG A CA 1
ATOM 1578 C C . ARG A 1 209 ? -22.797 -10.602 7.566 1 89 209 ARG A C 1
ATOM 1580 O O . ARG A 1 209 ? -21.969 -9.695 7.672 1 89 209 ARG A O 1
ATOM 1587 N N . GLU A 1 210 ? -23.953 -10.578 8.148 1 89.94 210 GLU A N 1
ATOM 1588 C CA . GLU A 1 210 ? -24.344 -9.43 8.969 1 89.94 210 GLU A CA 1
ATOM 1589 C C . GLU A 1 210 ? -23.422 -9.273 10.172 1 89.94 210 GLU A C 1
ATOM 1591 O O . GLU A 1 210 ? -23.078 -8.156 10.547 1 89.94 210 GLU A O 1
ATOM 1596 N N . LYS A 1 211 ? -23.172 -10.344 10.75 1 85.25 211 LYS A N 1
ATOM 1597 C CA . LYS A 1 211 ? -22.25 -10.312 11.875 1 85.25 211 LYS A CA 1
ATOM 1598 C C . LYS A 1 211 ? -20.891 -9.75 11.461 1 85.25 211 LYS A C 1
ATOM 1600 O O . LYS A 1 211 ? -20.328 -8.883 12.141 1 85.25 211 LYS A O 1
ATOM 1605 N N . PHE A 1 212 ? -20.406 -10.203 10.406 1 85.75 212 PHE A N 1
ATOM 1606 C CA . PHE A 1 212 ? -19.125 -9.734 9.891 1 85.75 212 PHE A CA 1
ATOM 1607 C C . PHE A 1 212 ? -19.172 -8.242 9.578 1 85.75 212 PHE A C 1
ATOM 1609 O O . PHE A 1 212 ? -18.281 -7.488 9.969 1 85.75 212 PHE A O 1
ATOM 1616 N N . LEU A 1 213 ? -20.234 -7.859 8.953 1 90.38 213 LEU A N 1
ATOM 1617 C CA . LEU A 1 213 ? -20.375 -6.469 8.539 1 90.38 213 LEU A CA 1
ATOM 1618 C C . LEU A 1 213 ? -20.469 -5.547 9.75 1 90.38 213 LEU A C 1
ATOM 1620 O O . LEU A 1 213 ? -20 -4.406 9.703 1 90.38 213 LEU A O 1
ATOM 1624 N N . SER A 1 214 ? -21.062 -6.094 10.773 1 89.31 214 SER A N 1
ATOM 1625 C CA . SER A 1 214 ? -21.219 -5.27 11.969 1 89.31 214 SER A CA 1
ATOM 1626 C C . SER A 1 214 ? -19.875 -4.945 12.609 1 89.31 214 SER A C 1
ATOM 1628 O O . SER A 1 214 ? -19.719 -3.924 13.281 1 89.31 214 SER A O 1
ATOM 1630 N N . GLU A 1 215 ? -18.891 -5.707 12.297 1 87 215 GLU A N 1
ATOM 1631 C CA . GLU A 1 215 ? -17.578 -5.527 12.898 1 87 215 GLU A CA 1
ATOM 1632 C C . GLU A 1 215 ? -16.625 -4.844 11.93 1 87 215 GLU A C 1
ATOM 1634 O O . GLU A 1 215 ? -15.531 -4.414 12.32 1 87 215 GLU A O 1
ATOM 1639 N N . LEU A 1 216 ? -17.016 -4.766 10.789 1 92.38 216 LEU A N 1
ATOM 1640 C CA . LEU A 1 216 ? -16.156 -4.207 9.75 1 92.38 216 LEU A CA 1
ATOM 1641 C C . LEU A 1 216 ? -16.312 -2.691 9.672 1 92.38 216 LEU A C 1
ATOM 1643 O O . LEU A 1 216 ? -17.406 -2.186 9.422 1 92.38 216 LEU A O 1
ATOM 1647 N N . PRO A 1 217 ? -15.203 -1.894 9.852 1 93.81 217 PRO A N 1
ATOM 1648 C CA . PRO A 1 217 ? -15.273 -0.43 9.836 1 93.81 217 PRO A CA 1
ATOM 1649 C C . PRO A 1 217 ? -15.945 0.117 8.578 1 93.81 217 PRO A C 1
ATOM 1651 O O . PRO A 1 217 ? -16.797 1.003 8.664 1 93.81 217 PRO A O 1
ATOM 1654 N N . LEU A 1 218 ? -15.625 -0.353 7.391 1 95.5 218 LEU A N 1
ATOM 1655 C CA . LEU A 1 218 ? -16.172 0.19 6.156 1 95.5 218 LEU A CA 1
ATOM 1656 C C . LEU A 1 218 ? -17.547 -0.419 5.855 1 95.5 218 LEU A C 1
ATOM 1658 O O . LEU A 1 218 ? -18.203 -0.023 4.898 1 95.5 218 LEU A O 1
ATOM 1662 N N . LYS A 1 219 ? -18.047 -1.475 6.551 1 94.31 219 LYS A N 1
ATOM 1663 C CA . LYS A 1 219 ? -19.406 -2.016 6.57 1 94.31 219 LYS A CA 1
ATOM 1664 C C . LYS A 1 219 ? -19.797 -2.6 5.215 1 94.31 219 LYS A C 1
ATOM 1666 O O . LYS A 1 219 ? -20.953 -2.564 4.82 1 94.31 219 LYS A O 1
ATOM 1671 N N . ARG A 1 220 ? -18.75 -3.004 4.461 1 94.69 220 ARG A N 1
ATOM 1672 C CA . ARG A 1 220 ? -19.016 -3.689 3.201 1 94.69 220 ARG A CA 1
ATOM 1673 C C . ARG A 1 220 ? -17.969 -4.754 2.918 1 94.69 220 ARG A C 1
ATOM 1675 O O . ARG A 1 220 ? -16.859 -4.684 3.438 1 94.69 220 ARG A O 1
ATOM 1682 N N . ILE A 1 221 ? -18.375 -5.723 2.109 1 95.06 221 ILE A N 1
ATOM 1683 C CA . ILE A 1 221 ? -17.453 -6.73 1.614 1 95.06 221 ILE A CA 1
ATOM 1684 C C . ILE A 1 221 ? -16.609 -6.145 0.479 1 95.06 221 ILE A C 1
ATOM 1686 O O . ILE A 1 221 ? -17.094 -5.316 -0.296 1 95.06 221 ILE A O 1
ATOM 1690 N N . GLY A 1 222 ? -15.359 -6.527 0.475 1 96.88 222 GLY A N 1
ATOM 1691 C CA . GLY A 1 222 ? -14.477 -6.039 -0.574 1 96.88 222 GLY A CA 1
ATOM 1692 C C . GLY A 1 222 ? -14.742 -6.688 -1.921 1 96.88 222 GLY A C 1
ATOM 1693 O O . GLY A 1 222 ? -15.367 -7.742 -1.997 1 96.88 222 GLY A O 1
ATOM 1694 N N . GLU A 1 223 ? -14.273 -6.016 -3.002 1 97.44 223 GLU A N 1
ATOM 1695 C CA . GLU A 1 223 ? -14.336 -6.523 -4.367 1 97.44 223 GLU A CA 1
ATOM 1696 C C . GLU A 1 223 ? -12.953 -6.938 -4.867 1 97.44 223 GLU A C 1
ATOM 1698 O O . GLU A 1 223 ? -11.938 -6.406 -4.41 1 97.44 223 GLU A O 1
ATOM 1703 N N . GLU A 1 224 ? -12.914 -7.883 -5.859 1 97.5 224 GLU A N 1
ATOM 1704 C CA . GLU A 1 224 ? -11.656 -8.398 -6.387 1 97.5 224 GLU A CA 1
ATOM 1705 C C . GLU A 1 224 ? -10.789 -7.281 -6.961 1 97.5 224 GLU A C 1
ATOM 1707 O O . GLU A 1 224 ? -9.562 -7.316 -6.844 1 97.5 224 GLU A O 1
ATOM 1712 N N . ASP A 1 225 ? -11.406 -6.242 -7.453 1 97.31 225 ASP A N 1
ATOM 1713 C CA . ASP A 1 225 ? -10.68 -5.16 -8.102 1 97.31 225 ASP A CA 1
ATOM 1714 C C . ASP A 1 225 ? -9.852 -4.367 -7.094 1 97.31 225 ASP A C 1
ATOM 1716 O O . ASP A 1 225 ? -8.828 -3.781 -7.449 1 97.31 225 ASP A O 1
ATOM 1720 N N . GLU A 1 226 ? -10.266 -4.363 -5.863 1 97.69 226 GLU A N 1
ATOM 1721 C CA . GLU A 1 226 ? -9.516 -3.652 -4.836 1 97.69 226 GLU A CA 1
ATOM 1722 C C . GLU A 1 226 ? -8.203 -4.367 -4.516 1 97.69 226 GLU A C 1
ATOM 1724 O O . GLU A 1 226 ? -7.234 -3.738 -4.098 1 97.69 226 GLU A O 1
ATOM 1729 N N . ILE A 1 227 ? -8.172 -5.66 -4.746 1 98.5 227 ILE A N 1
ATOM 1730 C CA . ILE A 1 227 ? -6.914 -6.398 -4.648 1 98.5 227 ILE A CA 1
ATOM 1731 C C . ILE A 1 227 ? -6.086 -6.176 -5.91 1 98.5 227 ILE A C 1
ATOM 1733 O O . ILE A 1 227 ? -4.871 -5.988 -5.836 1 98.5 227 ILE A O 1
ATOM 1737 N N . GLY A 1 228 ? -6.758 -6.219 -7.07 1 98.38 228 GLY A N 1
ATOM 1738 C CA . GLY A 1 228 ? -6.082 -5.969 -8.328 1 98.38 228 GLY A CA 1
ATOM 1739 C C . GLY A 1 228 ? -5.352 -4.641 -8.367 1 98.38 228 GLY A C 1
ATOM 1740 O O . GLY A 1 228 ? -4.23 -4.555 -8.867 1 98.38 228 GLY A O 1
ATOM 1741 N N . SER A 1 229 ? -5.961 -3.609 -7.793 1 97.56 229 SER A N 1
ATOM 1742 C CA . SER A 1 229 ? -5.355 -2.281 -7.785 1 97.56 229 SER A CA 1
ATOM 1743 C C . SER A 1 229 ? -4.113 -2.244 -6.906 1 97.56 229 SER A C 1
ATOM 1745 O O . SER A 1 229 ? -3.102 -1.642 -7.273 1 97.56 229 SER A O 1
ATOM 1747 N N . MET A 1 230 ? -4.168 -2.826 -5.73 1 98.12 230 MET A N 1
ATOM 1748 C CA . MET A 1 230 ? -2.988 -2.902 -4.871 1 98.12 230 MET A CA 1
ATOM 1749 C C . MET A 1 230 ? -1.87 -3.689 -5.547 1 98.12 230 MET A C 1
ATOM 1751 O O . MET A 1 230 ? -0.704 -3.295 -5.484 1 98.12 230 MET A O 1
ATOM 1755 N N . ALA A 1 231 ? -2.271 -4.793 -6.176 1 98.75 231 ALA A N 1
ATOM 1756 C CA . ALA A 1 231 ? -1.272 -5.586 -6.883 1 98.75 231 ALA A CA 1
ATOM 1757 C C . ALA A 1 231 ? -0.601 -4.77 -7.984 1 98.75 231 ALA A C 1
ATOM 1759 O O . ALA A 1 231 ? 0.611 -4.871 -8.188 1 98.75 231 ALA A O 1
ATOM 1760 N N . LEU A 1 232 ? -1.392 -4.035 -8.719 1 98.25 232 LEU A N 1
ATOM 1761 C CA . LEU A 1 232 ? -0.832 -3.174 -9.758 1 98.25 232 LEU A CA 1
ATOM 1762 C C . LEU A 1 232 ? 0.172 -2.191 -9.164 1 98.25 232 LEU A C 1
ATOM 1764 O O . LEU A 1 232 ? 1.266 -2.014 -9.711 1 98.25 232 LEU A O 1
ATOM 1768 N N . PHE A 1 233 ? -0.166 -1.53 -8.07 1 97.81 233 PHE A N 1
ATOM 1769 C CA . PHE A 1 233 ? 0.755 -0.636 -7.379 1 97.81 233 PHE A CA 1
ATOM 1770 C C . PHE A 1 233 ? 2.061 -1.351 -7.051 1 97.81 233 PHE A C 1
ATOM 1772 O O . PHE A 1 233 ? 3.143 -0.844 -7.352 1 97.81 233 PHE A O 1
ATOM 1779 N N . LEU A 1 234 ? 1.981 -2.555 -6.512 1 98.5 234 LEU A N 1
ATOM 1780 C CA . LEU A 1 234 ? 3.148 -3.291 -6.039 1 98.5 234 LEU A CA 1
ATOM 1781 C C . LEU A 1 234 ? 3.973 -3.814 -7.211 1 98.5 234 LEU A C 1
ATOM 1783 O O . LEU A 1 234 ? 5.172 -4.062 -7.07 1 98.5 234 LEU A O 1
ATOM 1787 N N . ALA A 1 235 ? 3.344 -4.016 -8.367 1 98.5 235 ALA A N 1
ATOM 1788 C CA . ALA A 1 235 ? 4.043 -4.547 -9.531 1 98.5 235 ALA A CA 1
ATOM 1789 C C . ALA A 1 235 ? 4.777 -3.439 -10.281 1 98.5 235 ALA A C 1
ATOM 1791 O O . ALA A 1 235 ? 5.703 -3.709 -11.055 1 98.5 235 ALA A O 1
ATOM 1792 N N . SER A 1 236 ? 4.344 -2.213 -10.109 1 97.44 236 SER A N 1
ATOM 1793 C CA . SER A 1 236 ? 4.832 -1.097 -10.914 1 97.44 236 SER A CA 1
ATOM 1794 C C . SER A 1 236 ? 6 -0.394 -10.227 1 97.44 236 SER A C 1
ATOM 1796 O O . SER A 1 236 ? 6.363 -0.739 -9.102 1 97.44 236 SER A O 1
ATOM 1798 N N . GLN A 1 237 ? 6.531 0.605 -10.898 1 95.19 237 GLN A N 1
ATOM 1799 C CA . GLN A 1 237 ? 7.637 1.4 -10.383 1 95.19 237 GLN A CA 1
ATOM 1800 C C . GLN A 1 237 ? 7.18 2.293 -9.227 1 95.19 237 GLN A C 1
ATOM 1802 O O . GLN A 1 237 ? 8.008 2.857 -8.508 1 95.19 237 GLN A O 1
ATOM 1807 N N . ALA A 1 238 ? 5.867 2.365 -9.07 1 95.75 238 ALA A N 1
ATOM 1808 C CA . ALA A 1 238 ? 5.32 3.186 -7.992 1 95.75 238 ALA A CA 1
ATOM 1809 C C . ALA A 1 238 ? 5.77 2.668 -6.629 1 95.75 238 ALA A C 1
ATOM 1811 O O . ALA A 1 238 ? 5.797 3.418 -5.652 1 95.75 238 ALA A O 1
ATOM 1812 N N . SER A 1 239 ? 6.105 1.383 -6.559 1 97.69 239 SER A N 1
ATOM 1813 C CA . SER A 1 239 ? 6.5 0.771 -5.293 1 97.69 239 SER A CA 1
ATOM 1814 C C . SER A 1 239 ? 7.969 0.37 -5.309 1 97.69 239 SER A C 1
ATOM 1816 O O . SER A 1 239 ? 8.352 -0.64 -4.711 1 97.69 239 SER A O 1
ATOM 1818 N N . SER A 1 240 ? 8.82 1.171 -5.965 1 97.06 240 SER A N 1
ATOM 1819 C CA . SER A 1 240 ? 10.195 0.793 -6.25 1 97.06 240 SER A CA 1
ATOM 1820 C C . SER A 1 240 ? 11.016 0.687 -4.973 1 97.06 240 SER A C 1
ATOM 1822 O O . SER A 1 240 ? 12.094 0.087 -4.965 1 97.06 240 SER A O 1
ATOM 1824 N N . TYR A 1 241 ? 10.578 1.259 -3.828 1 97.56 241 TYR A N 1
ATOM 1825 C CA . TYR A 1 241 ? 11.336 1.202 -2.584 1 97.56 241 TYR A CA 1
ATOM 1826 C C . TYR A 1 241 ? 10.602 0.364 -1.539 1 97.56 241 TYR A C 1
ATOM 1828 O O . TYR A 1 241 ? 10.867 0.491 -0.34 1 97.56 241 TYR A O 1
ATOM 1836 N N . THR A 1 242 ? 9.664 -0.468 -2.01 1 97.88 242 THR A N 1
ATOM 1837 C CA . THR A 1 242 ? 8.836 -1.275 -1.119 1 97.88 242 THR A CA 1
ATOM 1838 C C . THR A 1 242 ? 9.133 -2.76 -1.304 1 97.88 242 THR A C 1
ATOM 1840 O O . THR A 1 242 ? 8.875 -3.324 -2.369 1 97.88 242 THR A O 1
ATOM 1843 N N . THR A 1 243 ? 9.742 -3.367 -0.306 1 98.19 243 THR A N 1
ATOM 1844 C CA . THR A 1 243 ? 9.984 -4.805 -0.296 1 98.19 243 THR A CA 1
ATOM 1845 C C . THR A 1 243 ? 9.914 -5.355 1.125 1 98.19 243 THR A C 1
ATOM 1847 O O . THR A 1 243 ? 10.117 -4.621 2.092 1 98.19 243 THR A O 1
ATOM 1850 N N . GLY A 1 244 ? 9.5 -6.613 1.208 1 97.5 244 GLY A N 1
ATOM 1851 C CA . GLY A 1 244 ? 9.352 -7.25 2.508 1 97.5 244 GLY A CA 1
ATOM 1852 C C . GLY A 1 244 ? 8.156 -6.746 3.287 1 97.5 244 GLY A C 1
ATOM 1853 O O . GLY A 1 244 ? 8.047 -6.988 4.492 1 97.5 244 GLY A O 1
ATOM 1854 N N . SER A 1 245 ? 7.289 -6.012 2.641 1 96.88 245 SER A N 1
ATOM 1855 C CA . SER A 1 245 ? 6.152 -5.379 3.307 1 96.88 245 SER A CA 1
ATOM 1856 C C . SER A 1 245 ? 4.895 -6.23 3.184 1 96.88 245 SER A C 1
ATOM 1858 O O . SER A 1 245 ? 4.758 -7.016 2.242 1 96.88 245 SER A O 1
ATOM 1860 N N . VAL A 1 246 ? 4.016 -6.105 4.172 1 96.06 246 VAL A N 1
A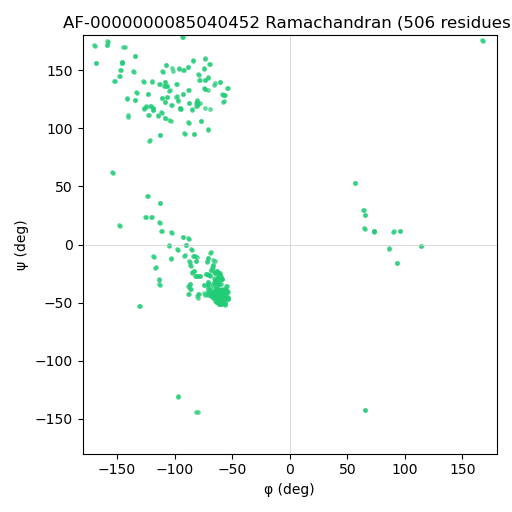TOM 1861 C CA . VAL A 1 246 ? 2.752 -6.832 4.254 1 96.06 246 VAL A CA 1
ATOM 1862 C C . VAL A 1 246 ? 1.587 -5.844 4.254 1 96.06 246 VAL A C 1
ATOM 1864 O O . VAL A 1 246 ? 1.428 -5.062 5.199 1 96.06 246 VAL A O 1
ATOM 1867 N N . PHE A 1 247 ? 0.771 -5.891 3.23 1 96.31 247 PHE A N 1
ATOM 1868 C CA . PHE A 1 247 ? -0.284 -4.906 3.012 1 96.31 247 PHE A CA 1
ATOM 1869 C C . PHE A 1 247 ? -1.656 -5.516 3.27 1 96.31 247 PHE A C 1
ATOM 1871 O O . PHE A 1 247 ? -2.059 -6.461 2.588 1 96.31 247 PHE A O 1
ATOM 1878 N N . THR A 1 248 ? -2.404 -4.93 4.184 1 96.5 248 THR A N 1
ATOM 1879 C CA . THR A 1 248 ? -3.766 -5.387 4.434 1 96.5 248 THR A CA 1
ATOM 1880 C C . THR A 1 248 ? -4.766 -4.605 3.588 1 96.5 248 THR A C 1
ATOM 1882 O O . THR A 1 248 ? -4.676 -3.379 3.49 1 96.5 248 THR A O 1
ATOM 1885 N N . VAL A 1 249 ? -5.59 -5.23 2.922 1 97.94 249 VAL A N 1
ATOM 1886 C CA . VAL A 1 249 ? -6.758 -4.719 2.215 1 97.94 249 VAL A CA 1
ATOM 1887 C C . VAL A 1 249 ? -8.016 -5.402 2.736 1 97.94 249 VAL A C 1
ATOM 1889 O O . VAL A 1 249 ? -8.43 -6.441 2.211 1 97.94 249 VAL A O 1
ATOM 1892 N N . ASP A 1 250 ? -8.625 -4.773 3.801 1 96.38 250 ASP A N 1
ATOM 1893 C CA . ASP A 1 250 ? -9.562 -5.617 4.539 1 96.38 250 ASP A CA 1
ATOM 1894 C C . ASP A 1 250 ? -10.703 -4.789 5.113 1 96.38 250 ASP A C 1
ATOM 1896 O O . ASP A 1 250 ? -11.328 -5.18 6.102 1 96.38 250 ASP A O 1
ATOM 1900 N N . GLY A 1 251 ? -10.875 -3.588 4.613 1 96.25 251 GLY A N 1
ATOM 1901 C CA . GLY A 1 251 ? -11.953 -2.744 5.09 1 96.25 251 GLY A CA 1
ATOM 1902 C C . GLY A 1 251 ? -11.812 -2.352 6.547 1 96.25 251 GLY A C 1
ATOM 1903 O O . GLY A 1 251 ? -12.781 -1.945 7.188 1 96.25 251 GLY A O 1
ATOM 1904 N N . GLY A 1 252 ? -10.703 -2.549 7.082 1 95.81 252 GLY A N 1
ATOM 1905 C CA . GLY A 1 252 ? -10.422 -2.154 8.453 1 95.81 252 GLY A CA 1
ATOM 1906 C C . GLY A 1 252 ? -10.617 -3.281 9.453 1 95.81 252 GLY A C 1
ATOM 1907 O O . GLY A 1 252 ? -10.625 -3.051 10.664 1 95.81 252 GLY A O 1
ATOM 1908 N N . PHE A 1 253 ? -10.766 -4.488 8.984 1 92.19 253 PHE A N 1
ATOM 1909 C CA . PHE A 1 253 ? -11.016 -5.617 9.867 1 92.19 253 PHE A CA 1
ATOM 1910 C C . PHE A 1 253 ? -9.898 -5.746 10.906 1 92.19 253 PHE A C 1
ATOM 1912 O O . PHE A 1 253 ? -10.164 -6.02 12.078 1 92.19 253 PHE A O 1
ATOM 1919 N N . GLN A 1 254 ? -8.656 -5.547 10.492 1 90.25 254 GLN A N 1
ATOM 1920 C CA . GLN A 1 254 ? -7.504 -5.727 11.367 1 90.25 254 GLN A CA 1
ATOM 1921 C C . GLN A 1 254 ? -7.121 -4.414 12.047 1 90.25 254 GLN A C 1
ATOM 1923 O O . GLN A 1 254 ? -6.066 -4.324 12.68 1 90.25 254 GLN A O 1
ATOM 1928 N N . ALA A 1 255 ? -7.879 -3.42 11.891 1 89.62 255 ALA A N 1
ATOM 1929 C CA . ALA A 1 255 ? -7.523 -2.135 12.484 1 89.62 255 ALA A CA 1
ATOM 1930 C C . ALA A 1 255 ? -7.434 -2.244 14.008 1 89.62 255 ALA A C 1
ATOM 1932 O O . ALA A 1 255 ? -8.07 -3.107 14.609 1 89.62 255 ALA A O 1
ATOM 1933 N N . MET B 1 1 ? -10.219 -1.189 -19.25 1 76.31 1 MET B N 1
ATOM 1934 C CA . MET B 1 1 ? -10.195 -0.488 -17.969 1 76.31 1 MET B CA 1
ATOM 1935 C C . MET B 1 1 ? -9.39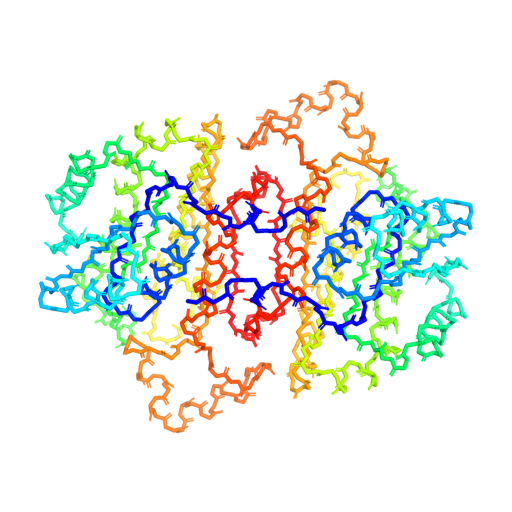1 0.805 -18.062 1 76.31 1 MET B C 1
ATOM 1937 O O . MET B 1 1 ? -8.344 0.843 -18.719 1 76.31 1 MET B O 1
ATOM 1941 N N . ASP B 1 2 ? -10 1.936 -17.562 1 81.56 2 ASP B N 1
ATOM 1942 C CA . ASP B 1 2 ? -9.32 3.225 -17.609 1 81.56 2 ASP B CA 1
ATOM 1943 C C . ASP B 1 2 ? -8.516 3.457 -16.328 1 81.56 2 ASP B C 1
ATOM 1945 O O . ASP B 1 2 ? -9.055 3.916 -15.32 1 81.56 2 ASP B O 1
ATOM 1949 N N . LEU B 1 3 ? -7.254 3.131 -16.375 1 82.44 3 LEU B N 1
ATOM 1950 C CA . LEU B 1 3 ? -6.391 3.234 -15.203 1 82.44 3 LEU B CA 1
ATOM 1951 C C . LEU B 1 3 ? -6.168 4.691 -14.82 1 82.44 3 LEU B C 1
ATOM 1953 O O . LEU B 1 3 ? -5.832 4.992 -13.672 1 82.44 3 LEU B O 1
ATOM 1957 N N . SER B 1 4 ? -6.367 5.605 -15.773 1 82.25 4 SER B N 1
ATOM 1958 C CA . SER B 1 4 ? -6.199 7.023 -15.469 1 82.25 4 SER B CA 1
ATOM 1959 C C . SER B 1 4 ? -7.25 7.496 -14.469 1 82.25 4 SER B C 1
ATOM 1961 O O . SER B 1 4 ? -6.977 8.375 -13.641 1 82.25 4 SER B O 1
ATOM 1963 N N . SER B 1 5 ? -8.359 6.855 -14.5 1 89.12 5 SER B N 1
ATOM 1964 C CA . SER B 1 5 ? -9.43 7.227 -13.57 1 89.12 5 SER B CA 1
ATOM 1965 C C . SER B 1 5 ? -9.195 6.625 -12.188 1 89.12 5 SER B C 1
ATOM 1967 O O . SER B 1 5 ? -9.633 7.18 -11.18 1 89.12 5 SER B O 1
ATOM 1969 N N . LEU B 1 6 ? -8.531 5.562 -12.188 1 92.44 6 LEU B N 1
ATOM 1970 C CA . LEU B 1 6 ? -8.32 4.824 -10.953 1 92.44 6 LEU B CA 1
ATOM 1971 C C . LEU B 1 6 ? -7.508 5.648 -9.953 1 92.44 6 LEU B C 1
ATOM 1973 O O . LEU B 1 6 ? -7.797 5.641 -8.758 1 92.44 6 LEU B O 1
ATOM 1977 N N . PHE B 1 7 ? -6.559 6.438 -10.414 1 94.69 7 PHE B N 1
ATOM 1978 C CA . PHE B 1 7 ? -5.656 7.176 -9.547 1 94.69 7 PHE B CA 1
ATOM 1979 C C . PHE B 1 7 ? -5.918 8.672 -9.633 1 94.69 7 PHE B C 1
ATOM 1981 O O . PHE B 1 7 ? -5.137 9.477 -9.109 1 94.69 7 PHE B O 1
ATOM 1988 N N . SER B 1 8 ? -7.004 9.023 -10.25 1 96.19 8 SER B N 1
ATOM 1989 C CA . SER B 1 8 ? -7.348 10.43 -10.414 1 96.19 8 SER B CA 1
ATOM 1990 C C . SER B 1 8 ? -7.816 11.047 -9.102 1 96.19 8 SER B C 1
ATOM 1992 O O . SER B 1 8 ? -8.555 10.414 -8.344 1 96.19 8 SER B O 1
ATOM 1994 N N . LEU B 1 9 ? -7.41 12.297 -8.891 1 97.81 9 LEU B N 1
ATOM 1995 C CA . LEU B 1 9 ? -7.906 13.086 -7.766 1 97.81 9 LEU B CA 1
ATOM 1996 C C . LEU B 1 9 ? -8.609 14.352 -8.258 1 97.81 9 LEU B C 1
ATOM 1998 O O . LEU B 1 9 ? -8.656 15.352 -7.543 1 97.81 9 LEU B O 1
ATOM 2002 N N . HIS B 1 10 ? -9.039 14.203 -9.477 1 96.56 10 HIS B N 1
ATOM 2003 C CA . HIS B 1 10 ? -9.742 15.344 -10.055 1 96.56 10 HIS B CA 1
ATOM 2004 C C . HIS B 1 10 ? -10.938 15.75 -9.203 1 96.56 10 HIS B C 1
ATOM 2006 O O . HIS B 1 10 ? -11.734 14.906 -8.805 1 96.56 10 HIS B O 1
ATOM 2012 N N . GLY B 1 11 ? -10.984 17.062 -8.875 1 96.88 11 GLY B N 1
ATOM 2013 C CA . GLY B 1 11 ? -12.102 17.609 -8.117 1 96.88 11 GLY B CA 1
ATOM 2014 C C . GLY B 1 11 ? -11.922 17.484 -6.617 1 96.88 11 GLY B C 1
ATOM 2015 O O . GLY B 1 11 ? -12.766 17.953 -5.848 1 96.88 11 GLY B O 1
ATOM 2016 N N . LYS B 1 12 ? -10.883 16.875 -6.172 1 98.56 12 LYS B N 1
ATOM 2017 C CA . LYS B 1 12 ? -10.656 16.688 -4.742 1 98.56 12 LYS B CA 1
ATOM 2018 C C . LYS B 1 12 ? -9.812 17.828 -4.164 1 98.56 12 LYS B C 1
ATOM 2020 O O . LYS B 1 12 ? -9.023 18.438 -4.879 1 98.56 12 LYS B O 1
ATOM 2025 N N . VAL B 1 13 ? -10.008 18.141 -2.926 1 98.88 13 VAL B N 1
ATOM 2026 C CA . VAL B 1 13 ? -9.203 19.109 -2.18 1 98.88 13 VAL B CA 1
ATOM 2027 C C . VAL B 1 13 ? -8.383 18.375 -1.111 1 98.88 13 VAL B C 1
ATOM 2029 O O . VAL B 1 13 ? -8.938 17.641 -0.295 1 98.88 13 VAL B O 1
ATOM 2032 N N . ALA B 1 14 ? -7.09 18.594 -1.141 1 98.94 14 ALA B N 1
ATOM 2033 C CA . ALA B 1 14 ? -6.191 17.891 -0.231 1 98.94 14 ALA B CA 1
ATOM 2034 C C . ALA B 1 14 ? -5.371 18.875 0.598 1 98.94 14 ALA B C 1
ATOM 2036 O O . ALA B 1 14 ? -4.773 19.812 0.055 1 98.94 14 ALA B O 1
ATOM 2037 N N . ILE B 1 15 ? -5.359 18.688 1.904 1 98.94 15 ILE B N 1
ATOM 2038 C CA . ILE B 1 15 ? -4.473 19.406 2.809 1 98.94 15 ILE B CA 1
ATOM 2039 C C . ILE B 1 15 ? -3.256 18.547 3.137 1 98.94 15 ILE B C 1
ATOM 2041 O O . ILE B 1 15 ? -3.398 17.375 3.492 1 98.94 15 ILE B O 1
ATOM 2045 N N . ILE B 1 16 ? -2.102 19.062 2.963 1 98.94 16 ILE B N 1
ATOM 2046 C CA . ILE B 1 16 ? -0.867 18.375 3.334 1 98.94 16 ILE B CA 1
ATOM 2047 C C . ILE B 1 16 ? -0.045 19.266 4.266 1 98.94 16 ILE B C 1
ATOM 2049 O O . ILE B 1 16 ? 0.382 20.359 3.879 1 98.94 16 ILE B O 1
ATOM 2053 N N . THR B 1 17 ? 0.212 18.797 5.488 1 98.69 17 THR B N 1
ATOM 2054 C CA . THR B 1 17 ? 0.966 19.609 6.441 1 98.69 17 THR B CA 1
ATOM 2055 C C . THR B 1 17 ? 2.465 19.359 6.297 1 98.69 17 THR B C 1
ATOM 2057 O O . THR B 1 17 ? 2.883 18.25 5.926 1 98.69 17 THR B O 1
ATOM 2060 N N . GLY B 1 18 ? 3.27 20.391 6.66 1 97.5 18 GLY B N 1
ATOM 2061 C CA . GLY B 1 18 ? 4.711 20.266 6.535 1 97.5 18 GLY B CA 1
ATOM 2062 C C . GLY B 1 18 ? 5.164 19.938 5.121 1 97.5 18 GLY B C 1
ATOM 2063 O O . GLY B 1 18 ? 5.945 19.016 4.914 1 97.5 18 GLY B O 1
ATOM 2064 N N . ALA B 1 19 ? 4.691 20.781 4.145 1 98.19 19 ALA B N 1
ATOM 2065 C CA . ALA B 1 19 ? 4.773 20.312 2.764 1 98.19 19 ALA B CA 1
ATOM 2066 C C . ALA B 1 19 ? 5.523 21.312 1.884 1 98.19 19 ALA B C 1
ATOM 2068 O O . ALA B 1 19 ? 5.297 21.375 0.672 1 98.19 19 ALA B O 1
ATOM 2069 N N . SER B 1 20 ? 6.367 22.125 2.502 1 97.25 20 SER B N 1
ATOM 2070 C CA . SER B 1 20 ? 7.141 23.047 1.685 1 97.25 20 SER B CA 1
ATOM 2071 C C . SER B 1 20 ? 8.359 22.359 1.076 1 97.25 20 SER B C 1
ATOM 2073 O O . SER B 1 20 ? 9 22.906 0.176 1 97.25 20 SER B O 1
ATOM 2075 N N . SER B 1 21 ? 8.727 21.172 1.566 1 96.38 21 SER B N 1
ATOM 2076 C CA . SER B 1 21 ? 9.836 20.391 1.051 1 96.38 21 SER B CA 1
ATOM 2077 C C . SER B 1 21 ? 9.695 18.906 1.417 1 96.38 21 SER B C 1
ATOM 2079 O O . SER B 1 21 ? 8.711 18.516 2.041 1 96.38 21 SER B O 1
ATOM 2081 N N . GLY B 1 22 ? 10.648 18.109 0.847 1 97.19 22 GLY B N 1
ATOM 2082 C CA . GLY B 1 22 ? 10.766 16.719 1.257 1 97.19 22 GLY B CA 1
ATOM 2083 C C . GLY B 1 22 ? 9.555 15.883 0.889 1 97.19 22 GLY B C 1
ATOM 2084 O O . GLY B 1 22 ? 9 16.031 -0.2 1 97.19 22 GLY B O 1
ATOM 2085 N N . ILE B 1 23 ? 9.211 14.961 1.825 1 98.12 23 ILE B N 1
ATOM 2086 C CA . ILE B 1 23 ? 8.133 14 1.615 1 98.12 23 IL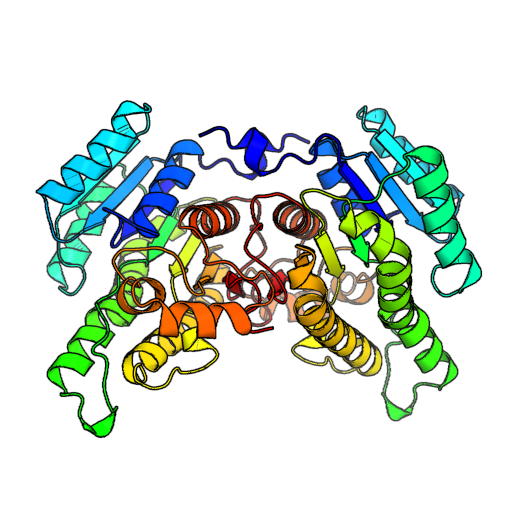E B CA 1
ATOM 2087 C C . ILE B 1 23 ? 6.816 14.75 1.398 1 98.12 23 ILE B C 1
ATOM 2089 O O . ILE B 1 23 ? 6.07 14.438 0.466 1 98.12 23 ILE B O 1
ATOM 2093 N N . GLY B 1 24 ? 6.531 15.766 2.229 1 98.56 24 GLY B N 1
ATOM 2094 C CA . GLY B 1 24 ? 5.297 16.516 2.102 1 98.56 24 GLY B CA 1
ATOM 2095 C C . GLY B 1 24 ? 5.137 17.172 0.74 1 98.56 24 GLY B C 1
ATOM 2096 O O . GLY B 1 24 ? 4.055 17.125 0.15 1 98.56 24 GLY B O 1
ATOM 2097 N N . PHE B 1 25 ? 6.188 17.75 0.279 1 98.62 25 PHE B N 1
ATOM 2098 C CA . PHE B 1 25 ? 6.113 18.406 -1.026 1 98.62 25 PHE B CA 1
ATOM 2099 C C . PHE B 1 25 ? 5.883 17.375 -2.127 1 98.62 25 PHE B C 1
ATOM 2101 O O . PHE B 1 25 ? 5.113 17.625 -3.061 1 98.62 25 PHE B O 1
ATOM 2108 N N . SER B 1 26 ? 6.609 16.25 -2.059 1 98.44 26 SER B N 1
ATOM 2109 C CA . SER B 1 26 ? 6.41 15.195 -3.039 1 98.44 26 SER B CA 1
ATOM 2110 C C . SER B 1 26 ? 4.953 14.742 -3.076 1 98.44 26 SER B C 1
ATOM 2112 O O . SER B 1 26 ? 4.371 14.594 -4.152 1 98.44 26 SER B O 1
ATOM 2114 N N . ILE B 1 27 ? 4.367 14.562 -1.929 1 98.75 27 ILE B N 1
ATOM 2115 C CA . ILE B 1 27 ? 2.969 14.164 -1.847 1 98.75 27 ILE B CA 1
ATOM 2116 C C . ILE B 1 27 ? 2.09 15.227 -2.51 1 98.75 27 ILE B C 1
ATOM 2118 O O . ILE B 1 27 ? 1.222 14.906 -3.322 1 98.75 27 ILE B O 1
ATOM 2122 N N . ALA B 1 28 ? 2.33 16.469 -2.186 1 98.81 28 ALA B N 1
ATOM 2123 C CA . ALA B 1 28 ? 1.579 17.578 -2.793 1 98.81 28 ALA B CA 1
ATOM 2124 C C . ALA B 1 28 ? 1.703 17.547 -4.312 1 98.81 28 ALA B C 1
ATOM 2126 O O . ALA B 1 28 ? 0.711 17.719 -5.027 1 98.81 28 ALA B O 1
ATOM 2127 N N . HIS B 1 29 ? 2.916 17.344 -4.75 1 98.44 29 HIS B N 1
ATOM 2128 C CA . HIS B 1 29 ? 3.184 17.297 -6.184 1 98.44 29 HIS B CA 1
ATOM 2129 C C . HIS B 1 29 ? 2.406 16.172 -6.852 1 98.44 29 HIS B C 1
ATOM 2131 O O . HIS B 1 29 ? 1.772 16.375 -7.891 1 98.44 29 HIS B O 1
ATOM 2137 N N . PHE B 1 30 ? 2.459 14.961 -6.305 1 98.44 30 PHE B N 1
ATOM 2138 C CA . PHE B 1 30 ? 1.753 13.812 -6.855 1 98.44 30 PHE B CA 1
ATOM 2139 C C . PHE B 1 30 ? 0.25 14.055 -6.883 1 98.44 30 PHE B C 1
ATOM 2141 O O . PHE B 1 30 ? -0.419 13.758 -7.871 1 98.44 30 PHE B O 1
ATOM 2148 N N . PHE B 1 31 ? -0.302 14.617 -5.781 1 98.75 31 PHE B N 1
ATOM 2149 C CA . PHE B 1 31 ? -1.735 14.875 -5.699 1 98.75 31 PHE B CA 1
ATOM 2150 C C . PHE B 1 31 ? -2.158 15.914 -6.73 1 98.75 31 PHE B C 1
ATOM 2152 O O . PHE B 1 31 ? -3.166 15.742 -7.418 1 98.75 31 PHE B O 1
ATOM 2159 N N . ALA B 1 32 ? -1.376 16.969 -6.855 1 98.56 32 ALA B N 1
ATOM 2160 C CA . ALA B 1 32 ? -1.68 18 -7.836 1 98.56 32 ALA B CA 1
ATOM 2161 C C . ALA B 1 32 ? -1.611 17.453 -9.258 1 98.56 32 ALA B C 1
ATOM 2163 O O . ALA B 1 32 ? -2.469 17.75 -10.094 1 98.56 32 ALA B O 1
ATOM 2164 N N . ALA B 1 33 ? -0.598 16.656 -9.5 1 97.75 33 ALA B N 1
ATOM 2165 C CA . ALA B 1 33 ? -0.436 16.031 -10.812 1 97.75 33 ALA B CA 1
ATOM 2166 C C . ALA B 1 33 ? -1.621 15.133 -11.148 1 97.75 33 ALA B C 1
ATOM 2168 O O . ALA B 1 33 ? -1.976 14.969 -12.312 1 97.75 33 ALA B O 1
ATOM 2169 N N . ALA B 1 34 ? -2.197 14.594 -10.133 1 97.62 34 ALA B N 1
ATOM 2170 C CA . ALA B 1 34 ? -3.348 13.711 -10.328 1 97.62 34 ALA B CA 1
ATOM 2171 C C . ALA B 1 34 ? -4.645 14.516 -10.406 1 97.62 34 ALA B C 1
ATOM 2173 O O . ALA B 1 34 ? -5.727 13.938 -10.539 1 97.62 34 ALA B O 1
ATOM 2174 N N . GLY B 1 35 ? -4.586 15.875 -10.211 1 97.62 35 GLY B N 1
ATOM 2175 C CA . GLY B 1 35 ? -5.73 16.719 -10.484 1 97.62 35 GLY B CA 1
ATOM 2176 C C . GLY B 1 35 ? -6.301 17.375 -9.234 1 97.62 35 GLY B C 1
ATOM 2177 O O . GLY B 1 35 ? -7.246 18.156 -9.312 1 97.62 35 GLY B O 1
ATOM 2178 N N . ALA B 1 36 ? -5.766 17.125 -8.086 1 98.62 36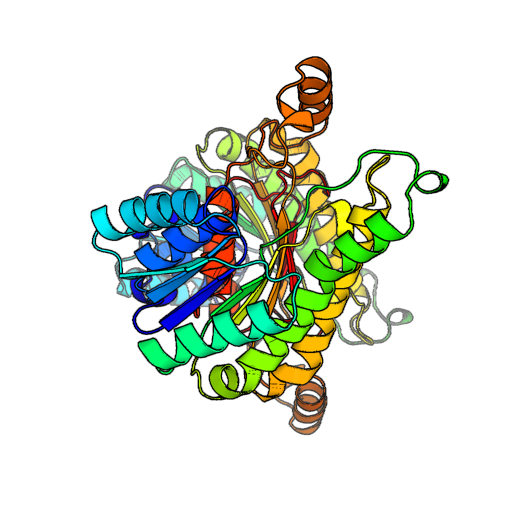 ALA B N 1
ATOM 2179 C CA . ALA B 1 36 ? -6.297 17.672 -6.84 1 98.62 36 ALA B CA 1
ATOM 2180 C C . ALA B 1 36 ? -5.953 19.156 -6.711 1 98.62 36 ALA B C 1
ATOM 2182 O O . ALA B 1 36 ? -4.953 19.625 -7.266 1 98.62 36 ALA B O 1
ATOM 2183 N N . LYS B 1 37 ? -6.793 19.906 -6.016 1 98.81 37 LYS B N 1
ATOM 2184 C CA . LYS B 1 37 ? -6.406 21.188 -5.426 1 98.81 37 LYS B CA 1
ATOM 2185 C C . LYS B 1 37 ? -5.672 20.984 -4.102 1 98.81 37 LYS B C 1
ATOM 2187 O O . LYS B 1 37 ? -6.246 20.469 -3.143 1 98.81 37 LYS B O 1
ATOM 2192 N N . VAL B 1 38 ? -4.445 21.453 -4.105 1 98.88 38 VAL B N 1
ATOM 2193 C CA . VAL B 1 38 ? -3.658 21.125 -2.924 1 98.88 38 VAL B CA 1
ATOM 2194 C C . VAL B 1 38 ? -3.453 22.375 -2.072 1 98.88 38 VAL B C 1
ATOM 2196 O O . VAL B 1 38 ? -3.254 23.469 -2.604 1 98.88 38 VAL B O 1
ATOM 2199 N N . VAL B 1 39 ? -3.617 22.203 -0.739 1 98.88 39 VAL B N 1
ATOM 2200 C CA . VAL B 1 39 ? -3.291 23.203 0.278 1 98.88 39 VAL B CA 1
ATOM 2201 C C . VAL B 1 39 ? -2.104 22.719 1.108 1 98.88 39 VAL B C 1
ATOM 2203 O O . VAL B 1 39 ? -2.201 21.719 1.817 1 98.88 39 VAL B O 1
ATOM 2206 N N . ILE B 1 40 ? -1.034 23.438 0.976 1 98.56 40 ILE B N 1
ATOM 2207 C CA . ILE B 1 40 ? 0.15 22.984 1.704 1 98.56 40 ILE B CA 1
ATOM 2208 C C . ILE B 1 40 ? 0.46 23.969 2.83 1 98.56 40 ILE B C 1
ATOM 2210 O O . ILE B 1 40 ? 0.175 25.172 2.717 1 98.56 40 ILE B O 1
ATOM 2214 N N . ASN B 1 41 ? 1.004 23.406 3.846 1 97.31 41 ASN B N 1
ATOM 2215 C CA . ASN B 1 41 ? 1.295 24.156 5.062 1 97.31 41 ASN B CA 1
ATOM 2216 C C . ASN B 1 41 ? 2.752 23.984 5.488 1 97.31 41 ASN B C 1
ATOM 2218 O O . ASN B 1 41 ? 3.346 22.922 5.281 1 97.31 41 ASN B O 1
ATOM 2222 N N . SER B 1 42 ? 3.363 25 5.938 1 95.62 42 SER B N 1
ATOM 2223 C CA . SER B 1 42 ? 4.637 25 6.648 1 95.62 42 SER B CA 1
ATOM 2224 C C . SER B 1 42 ? 4.812 26.266 7.473 1 95.62 42 SER B C 1
ATOM 2226 O O . SER B 1 42 ? 4.008 27.203 7.367 1 95.62 42 SER B O 1
ATOM 2228 N N . ARG B 1 43 ? 5.848 26.328 8.312 1 94.56 43 ARG B N 1
ATOM 2229 C CA . ARG B 1 43 ? 6.016 27.453 9.234 1 94.56 43 ARG B CA 1
ATOM 2230 C C . ARG B 1 43 ? 6.562 28.672 8.508 1 94.56 43 ARG B C 1
ATOM 2232 O O . ARG B 1 43 ? 6.27 29.812 8.891 1 94.56 43 ARG B O 1
ATOM 2239 N N . ASN B 1 44 ? 7.301 28.438 7.414 1 94.88 44 ASN B N 1
ATOM 2240 C CA . ASN B 1 44 ? 8.039 29.516 6.766 1 94.88 44 ASN B CA 1
ATOM 2241 C C . ASN B 1 44 ? 7.336 29.984 5.496 1 94.88 44 ASN B C 1
ATOM 2243 O O . ASN B 1 44 ? 7.273 29.25 4.508 1 94.88 44 ASN B O 1
ATOM 2247 N N . GLN B 1 45 ? 6.949 31.281 5.457 1 96.62 45 GLN B N 1
ATOM 2248 C CA . GLN B 1 45 ? 6.184 31.844 4.348 1 96.62 45 GLN B CA 1
ATOM 2249 C C . GLN B 1 45 ? 6.988 31.812 3.053 1 96.62 45 GLN B C 1
ATOM 2251 O O . GLN B 1 45 ? 6.465 31.453 1.996 1 96.62 45 GLN B O 1
ATOM 2256 N N . GLU B 1 46 ? 8.258 32.156 3.154 1 97 46 GLU B N 1
ATOM 2257 C CA . GLU B 1 46 ? 9.094 32.219 1.961 1 97 46 GLU B CA 1
ATOM 2258 C C . GLU B 1 46 ? 9.258 30.844 1.321 1 97 46 GLU B C 1
ATOM 2260 O O . GLU B 1 46 ? 9.133 30.703 0.103 1 97 46 GLU B O 1
ATOM 2265 N N . ARG B 1 47 ? 9.539 29.859 2.121 1 96.38 47 ARG B N 1
ATOM 2266 C CA . ARG B 1 47 ? 9.672 28.484 1.625 1 96.38 47 ARG B CA 1
ATOM 2267 C C . ARG B 1 47 ? 8.359 27.984 1.037 1 96.38 47 ARG B C 1
ATOM 2269 O O . ARG B 1 47 ? 8.359 27.266 0.041 1 96.38 47 ARG B O 1
ATOM 2276 N N . LEU B 1 48 ? 7.336 28.359 1.67 1 97.44 48 LEU B N 1
ATOM 2277 C CA . LEU B 1 48 ? 6.012 27.984 1.194 1 97.44 48 LEU B CA 1
ATOM 2278 C C . LEU B 1 48 ? 5.723 28.609 -0.167 1 97.44 48 LEU B C 1
ATOM 2280 O O . LEU B 1 48 ? 5.199 27.938 -1.062 1 97.44 48 LEU B O 1
ATOM 2284 N N . ASP B 1 49 ? 6.055 29.844 -0.319 1 97.69 49 ASP B N 1
ATOM 2285 C CA . ASP B 1 49 ? 5.848 30.547 -1.588 1 97.69 49 ASP B CA 1
ATOM 2286 C C . ASP B 1 49 ? 6.645 29.875 -2.711 1 97.69 49 ASP B C 1
ATOM 2288 O O . ASP B 1 49 ? 6.145 29.734 -3.83 1 97.69 49 ASP B O 1
ATOM 2292 N N . GLU B 1 50 ? 7.832 29.516 -2.379 1 98.19 50 GLU B N 1
ATOM 2293 C CA . GLU B 1 50 ? 8.664 28.828 -3.359 1 98.19 50 GLU B CA 1
ATOM 2294 C C . GLU B 1 50 ? 8.039 27.5 -3.779 1 98.19 50 GLU B C 1
ATOM 2296 O O . GLU B 1 50 ? 7.992 27.172 -4.969 1 98.19 50 GLU B O 1
ATOM 2301 N N . ALA B 1 51 ? 7.605 26.75 -2.844 1 98.06 51 ALA B N 1
ATOM 2302 C CA . ALA B 1 51 ? 6.977 25.469 -3.115 1 98.06 51 ALA B CA 1
ATOM 2303 C C . ALA B 1 51 ? 5.723 25.641 -3.969 1 98.06 51 ALA B C 1
ATOM 2305 O O . ALA B 1 51 ? 5.523 24.906 -4.945 1 98.06 51 ALA B O 1
ATOM 2306 N N . ILE B 1 52 ? 4.934 26.609 -3.66 1 98.19 52 ILE B N 1
ATOM 2307 C CA . ILE B 1 52 ? 3.709 26.891 -4.398 1 98.19 52 ILE B CA 1
ATOM 2308 C C . ILE B 1 52 ? 4.051 27.297 -5.832 1 98.19 52 ILE B C 1
ATOM 2310 O O . ILE B 1 52 ? 3.381 26.891 -6.777 1 98.19 52 ILE B O 1
ATOM 2314 N N . GLY B 1 53 ? 5.043 28.141 -5.941 1 98.38 53 GLY B N 1
ATOM 2315 C CA . GLY B 1 53 ? 5.488 28.547 -7.266 1 98.38 53 GLY B CA 1
ATOM 2316 C C . GLY B 1 53 ? 5.852 27.375 -8.164 1 98.38 53 GLY B C 1
ATOM 2317 O O . GLY B 1 53 ? 5.465 27.344 -9.328 1 98.38 53 GLY B O 1
ATOM 2318 N N . LYS B 1 54 ? 6.539 26.391 -7.613 1 98.12 54 LYS B N 1
ATOM 2319 C CA . LYS B 1 54 ? 6.938 25.203 -8.367 1 98.12 54 LYS B CA 1
ATOM 2320 C C . LYS B 1 54 ? 5.719 24.438 -8.859 1 98.12 54 LYS B C 1
ATOM 2322 O O . LYS B 1 54 ? 5.723 23.906 -9.977 1 98.12 54 LYS B O 1
ATOM 2327 N N . LEU B 1 55 ? 4.711 24.344 -8.055 1 98.25 55 LEU B N 1
ATOM 2328 C CA . LEU B 1 55 ? 3.492 23.641 -8.422 1 98.25 55 LEU B CA 1
ATOM 2329 C C . LEU B 1 55 ? 2.709 24.406 -9.477 1 98.25 55 LEU B C 1
ATOM 2331 O O . LEU B 1 55 ? 2.266 23.828 -10.477 1 98.25 55 LEU B O 1
ATOM 2335 N N . LYS B 1 56 ? 2.621 25.672 -9.289 1 98.06 56 LYS B N 1
ATOM 2336 C CA . LYS B 1 56 ? 1.835 26.5 -10.195 1 98.06 56 LYS B CA 1
ATOM 2337 C C . LYS B 1 56 ? 2.508 26.625 -11.562 1 98.06 56 LYS B C 1
ATOM 2339 O O . LYS B 1 56 ? 1.83 26.719 -12.586 1 98.06 56 LYS B O 1
ATOM 2344 N N . GLU B 1 57 ? 3.801 26.609 -11.578 1 97.94 57 GLU B N 1
ATOM 2345 C CA . GLU B 1 57 ? 4.543 26.641 -12.836 1 97.94 57 GLU B CA 1
ATOM 2346 C C . GLU B 1 57 ? 4.184 25.453 -13.719 1 97.94 57 GLU B C 1
ATOM 2348 O O . GLU B 1 57 ? 4.27 25.531 -14.945 1 97.94 57 GLU B O 1
ATOM 2353 N N . LYS B 1 58 ? 3.775 24.391 -13.109 1 97.19 58 LYS B N 1
ATOM 2354 C CA . LYS B 1 58 ? 3.4 23.188 -13.852 1 97.19 58 LYS B CA 1
ATOM 2355 C C . LYS B 1 58 ? 1.918 23.203 -14.211 1 97.19 58 LYS B C 1
ATOM 2357 O O . LYS B 1 58 ? 1.393 22.219 -14.734 1 97.19 58 LYS B O 1
ATOM 2362 N N . GLY B 1 59 ? 1.223 24.266 -13.789 1 97.62 59 GLY B N 1
ATOM 2363 C CA . GLY B 1 59 ? -0.189 24.422 -14.102 1 97.62 59 GLY B CA 1
ATOM 2364 C C . GLY B 1 59 ? -1.103 23.812 -13.047 1 97.62 59 GLY B C 1
ATOM 2365 O O . GLY B 1 59 ? -2.305 23.672 -13.281 1 97.62 59 GLY B O 1
ATOM 2366 N N . TYR B 1 60 ? -0.562 23.453 -11.938 1 98.19 60 TYR B N 1
ATOM 2367 C CA . TYR B 1 60 ? -1.363 22.828 -10.883 1 98.19 60 TYR B CA 1
ATOM 2368 C C . TYR B 1 60 ? -2.047 23.891 -10.023 1 98.19 60 TYR B C 1
ATOM 2370 O O . TYR B 1 60 ? -1.652 25.047 -10.031 1 98.19 60 TYR B O 1
ATOM 2378 N N . ILE B 1 61 ? -3.135 23.5 -9.344 1 98.25 61 ILE B N 1
ATOM 2379 C CA . ILE B 1 61 ? -3.842 24.375 -8.414 1 98.25 61 ILE B CA 1
ATOM 2380 C C . ILE B 1 61 ? -3.33 24.141 -6.996 1 98.25 61 ILE B C 1
ATOM 2382 O O . ILE B 1 61 ? -3.449 23.031 -6.457 1 98.25 61 ILE B O 1
ATOM 2386 N N . ALA B 1 62 ? -2.734 25.188 -6.418 1 98.38 62 ALA B N 1
ATOM 2387 C CA . ALA B 1 62 ? -2.117 25.047 -5.102 1 98.38 62 ALA B CA 1
ATOM 2388 C C . ALA B 1 62 ? -2.219 26.359 -4.316 1 98.38 62 ALA B C 1
ATOM 2390 O O . ALA B 1 62 ? -2.15 27.438 -4.895 1 98.38 62 ALA B O 1
ATOM 2391 N N . MET B 1 63 ? -2.381 26.234 -3.033 1 98.12 63 MET B N 1
ATOM 2392 C CA . MET B 1 63 ? -2.354 27.359 -2.115 1 98.12 63 MET B CA 1
ATOM 2393 C C . MET B 1 63 ? -1.537 27.031 -0.87 1 98.12 63 MET B C 1
ATOM 2395 O O . MET B 1 63 ? -1.454 25.875 -0.464 1 98.12 63 MET B O 1
ATOM 2399 N N . GLY B 1 64 ? -0.93 28.109 -0.346 1 98.19 64 GLY B N 1
ATOM 2400 C CA . GLY B 1 64 ? -0.135 27.938 0.86 1 98.19 64 GLY B CA 1
ATOM 2401 C C . GLY B 1 64 ? -0.723 28.656 2.064 1 98.19 64 GLY B C 1
ATOM 2402 O O . GLY B 1 64 ? -1.264 29.75 1.94 1 98.19 64 GLY B O 1
ATOM 2403 N N . VAL B 1 65 ? -0.68 27.969 3.195 1 98.12 65 VAL B N 1
ATOM 2404 C CA . VAL B 1 65 ? -1.031 28.594 4.473 1 98.12 65 VAL B CA 1
ATOM 2405 C C . VAL B 1 65 ? 0.143 28.469 5.441 1 98.12 65 VAL B C 1
ATOM 2407 O O . VAL B 1 65 ? 0.47 27.375 5.906 1 98.12 65 VAL B O 1
ATOM 2410 N N . ALA B 1 66 ? 0.745 29.594 5.746 1 97.25 66 ALA B N 1
ATOM 2411 C CA . ALA B 1 66 ? 1.901 29.609 6.637 1 97.25 66 ALA B CA 1
ATOM 2412 C C . ALA B 1 66 ? 1.466 29.641 8.102 1 97.25 66 ALA B C 1
ATOM 2414 O O . ALA B 1 66 ? 0.819 30.594 8.539 1 97.25 66 ALA B O 1
ATOM 2415 N N . ASN B 1 67 ? 1.816 28.578 8.797 1 94.56 67 ASN B N 1
ATOM 2416 C CA . ASN B 1 67 ? 1.567 28.547 10.234 1 94.56 67 ASN B CA 1
ATOM 2417 C C . ASN B 1 67 ? 2.254 27.359 10.898 1 94.56 67 ASN B C 1
ATOM 2419 O O . ASN B 1 67 ? 2.928 26.578 10.227 1 94.56 67 ASN B O 1
ATOM 2423 N N . ASN B 1 68 ? 2.211 27.359 12.211 1 95.19 68 ASN B N 1
ATOM 2424 C CA . ASN B 1 68 ? 2.734 26.266 13.023 1 95.19 68 ASN B CA 1
ATOM 2425 C C . ASN B 1 68 ? 1.61 25.406 13.602 1 95.19 68 ASN B C 1
ATOM 2427 O O . ASN B 1 68 ? 0.951 25.797 14.562 1 95.19 68 ASN B O 1
ATOM 2431 N N . ILE B 1 69 ? 1.489 24.203 13.016 1 94.81 69 ILE B N 1
ATOM 2432 C CA . ILE B 1 69 ? 0.344 23.375 13.367 1 94.81 69 ILE B CA 1
ATOM 2433 C C . ILE B 1 69 ? 0.476 22.891 14.805 1 94.81 69 ILE B C 1
ATOM 2435 O O . ILE B 1 69 ? -0.435 22.25 15.344 1 94.81 69 ILE B O 1
ATOM 2439 N N . GLY B 1 70 ? 1.623 23.141 15.453 1 92.88 70 GLY B N 1
ATOM 2440 C CA . GLY B 1 70 ? 1.747 22.875 16.875 1 92.88 70 GLY B CA 1
ATOM 2441 C C . GLY B 1 70 ? 0.846 23.75 17.734 1 92.88 70 GLY B C 1
ATOM 2442 O O . GLY B 1 70 ? 0.619 23.453 18.906 1 92.88 70 GLY B O 1
ATOM 2443 N N . TYR B 1 71 ? 0.327 24.781 17.141 1 94.56 71 TYR B N 1
ATOM 2444 C CA . TYR B 1 71 ? -0.522 25.703 17.875 1 94.56 71 TYR B CA 1
ATOM 2445 C C . TYR B 1 71 ? -1.981 25.562 17.453 1 94.56 71 TYR B C 1
ATOM 2447 O O . TYR B 1 71 ? -2.285 25.438 16.266 1 94.56 71 TYR B O 1
ATOM 2455 N N . GLU B 1 72 ? -2.824 25.625 18.391 1 94.56 72 GLU B N 1
ATOM 2456 C CA . GLU B 1 72 ? -4.25 25.375 18.203 1 94.56 72 GLU B CA 1
ATOM 2457 C C . GLU B 1 72 ? -4.84 26.344 17.172 1 94.56 72 GLU B C 1
ATOM 2459 O O . GLU B 1 72 ? -5.512 25.922 16.234 1 94.56 72 GLU B O 1
ATOM 2464 N N . ASN B 1 73 ? -4.586 27.609 17.375 1 97 73 ASN B N 1
ATOM 2465 C CA . ASN B 1 73 ? -5.172 28.609 16.484 1 97 73 ASN B CA 1
ATOM 2466 C C . ASN B 1 73 ? -4.684 28.438 15.047 1 97 73 ASN B C 1
ATOM 2468 O O . ASN B 1 73 ? -5.422 28.719 14.102 1 97 73 ASN B O 1
ATOM 2472 N N . ASP B 1 74 ? -3.518 28.016 14.883 1 97.25 74 ASP B N 1
ATOM 2473 C CA . ASP B 1 74 ? -2.947 27.781 13.562 1 97.25 74 ASP B CA 1
ATOM 2474 C C . ASP B 1 74 ? -3.625 26.609 12.859 1 97.25 74 ASP B C 1
ATOM 2476 O O . ASP B 1 74 ? -3.867 26.656 11.656 1 97.25 74 ASP B O 1
ATOM 2480 N N . ARG B 1 75 ? -3.918 25.594 13.641 1 97.12 75 ARG B N 1
ATOM 2481 C CA . ARG B 1 75 ? -4.652 24.453 13.086 1 97.12 75 ARG B CA 1
ATOM 2482 C C . ARG B 1 75 ? -6.023 24.891 12.586 1 97.12 75 ARG B C 1
ATOM 2484 O O . ARG B 1 75 ? -6.41 24.562 11.461 1 97.12 75 ARG B O 1
ATOM 2491 N N . LYS B 1 76 ? -6.699 25.656 13.391 1 97.94 76 LYS B N 1
ATOM 2492 C CA . LYS B 1 76 ? -8.016 26.156 13.008 1 97.94 76 LYS B CA 1
ATOM 2493 C C . LYS B 1 76 ? -7.93 27.031 11.758 1 97.94 76 LYS B C 1
ATOM 2495 O O . LYS B 1 76 ? -8.758 26.922 10.859 1 97.94 76 LYS B O 1
ATOM 2500 N N . ASN B 1 77 ? -6.973 27.828 11.766 1 98.19 77 ASN B N 1
ATOM 2501 C CA . ASN B 1 77 ? -6.785 28.734 10.633 1 98.19 77 ASN B CA 1
ATOM 2502 C C . ASN B 1 77 ? -6.543 27.969 9.336 1 98.19 77 ASN B C 1
ATOM 2504 O O . ASN B 1 77 ? -7.047 28.359 8.281 1 98.19 77 ASN B O 1
ATOM 2508 N N . LEU B 1 78 ? -5.758 26.938 9.375 1 98.44 78 LEU B N 1
ATOM 2509 C CA . LEU B 1 78 ? -5.488 26.125 8.195 1 98.44 78 LEU B CA 1
ATOM 2510 C C . LEU B 1 78 ? -6.781 25.578 7.602 1 98.44 78 LEU B C 1
ATOM 2512 O O . LEU B 1 78 ? -7.004 25.656 6.395 1 98.44 78 LEU B O 1
ATOM 2516 N N . ILE B 1 79 ? -7.668 25.062 8.453 1 98.62 79 ILE B N 1
ATOM 2517 C CA . ILE B 1 79 ? -8.938 24.5 8.023 1 98.62 79 ILE B CA 1
ATOM 2518 C C . ILE B 1 79 ? -9.844 25.594 7.484 1 98.62 79 ILE B C 1
ATOM 2520 O O . ILE B 1 79 ? -10.414 25.469 6.398 1 98.62 79 ILE B O 1
ATOM 2524 N N . GLU B 1 80 ? -9.859 26.672 8.195 1 98.38 80 GLU B N 1
ATOM 2525 C CA . GLU B 1 80 ? -10.734 27.781 7.82 1 98.38 80 GLU B CA 1
ATOM 2526 C C . GLU B 1 80 ? -10.336 28.359 6.465 1 98.38 80 GLU B C 1
ATOM 2528 O O . GLU B 1 80 ? -11.195 28.609 5.613 1 98.38 80 GLU B O 1
ATOM 2533 N N . GLU B 1 81 ? -9.086 28.594 6.25 1 98.38 81 GLU B N 1
ATOM 2534 C CA . GLU B 1 81 ? -8.625 29.141 4.977 1 98.38 81 GLU B CA 1
ATOM 2535 C C . GLU B 1 81 ? -8.93 28.188 3.824 1 98.38 81 GLU B C 1
ATOM 2537 O O . GLU B 1 81 ? -9.32 28.625 2.74 1 98.38 81 GLU B O 1
ATOM 2542 N N . THR B 1 82 ? -8.734 26.906 4.051 1 98.62 82 THR B N 1
ATOM 2543 C CA . THR B 1 82 ? -9.016 25.906 3.027 1 98.62 82 THR B CA 1
ATOM 2544 C C . THR B 1 82 ? -10.5 25.922 2.658 1 98.62 82 THR B C 1
ATOM 2546 O O . THR B 1 82 ? -10.852 25.984 1.477 1 98.62 82 THR B O 1
ATOM 2549 N N . VAL B 1 83 ? -11.344 25.938 3.631 1 98.31 83 VAL B N 1
ATOM 2550 C CA . VAL B 1 83 ? -12.789 25.859 3.424 1 98.31 83 VAL B CA 1
ATOM 2551 C C . VAL B 1 83 ? -13.289 27.172 2.801 1 98.31 83 VAL B C 1
ATOM 2553 O O . VAL B 1 83 ? -14.18 27.156 1.951 1 98.31 83 VAL B O 1
ATOM 2556 N N . ASN B 1 84 ? -12.742 28.266 3.273 1 98.44 84 ASN B N 1
ATOM 2557 C CA . ASN B 1 84 ? -13.117 29.547 2.674 1 98.44 84 ASN B CA 1
ATOM 2558 C C . ASN B 1 84 ? -12.82 29.562 1.178 1 98.44 84 ASN B C 1
ATOM 2560 O O . ASN B 1 84 ? -13.594 30.109 0.395 1 98.44 84 ASN B O 1
ATOM 2564 N N . LYS B 1 85 ? -11.727 29 0.779 1 98.38 85 LYS B N 1
ATOM 2565 C CA . LYS B 1 85 ? -11.289 29.031 -0.615 1 98.38 85 LYS B CA 1
ATOM 2566 C C . LYS B 1 85 ? -12.031 28 -1.45 1 98.38 85 LYS B C 1
ATOM 2568 O O . LYS B 1 85 ? -12.453 28.281 -2.572 1 98.38 85 LYS B O 1
ATOM 2573 N N . TYR B 1 86 ? -12.141 26.828 -0.946 1 98.25 86 TYR B N 1
ATOM 2574 C CA . TYR B 1 86 ? -12.57 25.734 -1.819 1 98.25 86 TYR B CA 1
ATOM 2575 C C . TYR B 1 86 ? -13.898 25.156 -1.354 1 98.25 86 TYR B C 1
ATOM 2577 O O . TYR B 1 86 ? -14.562 24.422 -2.098 1 98.25 86 TYR B O 1
ATOM 2585 N N . GLY B 1 87 ? -14.328 25.359 -0.042 1 97.94 87 GLY B N 1
ATOM 2586 C CA . GLY B 1 87 ? -15.586 24.859 0.493 1 97.94 87 GLY B CA 1
ATOM 2587 C C . GLY B 1 87 ? -15.586 23.359 0.726 1 97.94 87 GLY B C 1
ATOM 2588 O O . GLY B 1 87 ? -16.656 22.766 0.909 1 97.94 87 GLY B O 1
ATOM 2589 N N . GLN B 1 88 ? -14.406 22.781 0.643 1 96.81 88 GLN B N 1
ATOM 2590 C CA . GLN B 1 88 ? -14.32 21.328 0.561 1 96.81 88 GLN B CA 1
ATOM 2591 C C . GLN B 1 88 ? -13 20.812 1.142 1 96.81 88 GLN B C 1
ATOM 2593 O O . GLN B 1 88 ? -11.984 21.516 1.092 1 96.81 88 GLN B O 1
ATOM 2598 N N . ILE B 1 89 ? -13.062 19.688 1.845 1 98.75 89 ILE B N 1
ATOM 2599 C CA . ILE B 1 89 ? -11.883 18.891 2.182 1 98.75 89 ILE B CA 1
ATOM 2600 C C . ILE B 1 89 ? -12.156 17.422 1.913 1 98.75 89 ILE B C 1
ATOM 2602 O O . ILE B 1 89 ? -13.117 16.859 2.447 1 98.75 89 ILE B O 1
ATOM 2606 N N . ASP B 1 90 ? -11.336 16.766 1.102 1 98.88 90 ASP B N 1
ATOM 2607 C CA . ASP B 1 90 ? -11.508 15.352 0.76 1 98.88 90 ASP B CA 1
ATOM 2608 C C . ASP B 1 90 ? -10.367 14.508 1.33 1 98.88 90 ASP B C 1
ATOM 2610 O O . ASP B 1 90 ? -10.555 13.336 1.65 1 98.88 90 ASP B O 1
ATOM 2614 N N . ILE B 1 91 ? -9.188 15.094 1.376 1 98.94 91 ILE B N 1
ATOM 2615 C CA . ILE B 1 91 ? -7.984 14.359 1.76 1 98.94 91 ILE B CA 1
ATOM 2616 C C . ILE B 1 91 ? -7.188 15.18 2.773 1 98.94 91 ILE B C 1
ATOM 2618 O O . ILE B 1 91 ? -7 16.391 2.596 1 98.94 91 ILE B O 1
ATOM 2622 N N . LEU B 1 92 ? -6.797 14.57 3.857 1 98.94 92 LEU B N 1
ATOM 2623 C CA . LEU B 1 92 ? -5.891 15.156 4.844 1 98.94 92 LEU B CA 1
ATOM 2624 C C . LEU B 1 92 ? -4.645 14.297 5.012 1 98.94 92 LEU B C 1
ATOM 2626 O O . LEU B 1 92 ? -4.738 13.117 5.344 1 98.94 92 LEU B O 1
ATOM 2630 N N . VAL B 1 93 ? -3.494 14.867 4.73 1 98.94 93 VAL B N 1
ATOM 2631 C CA . VAL B 1 93 ? -2.223 14.188 4.969 1 98.94 93 VAL B CA 1
ATOM 2632 C C . VAL B 1 93 ? -1.503 14.844 6.148 1 98.94 93 VAL B C 1
ATOM 2634 O O . VAL B 1 93 ? -1.02 15.977 6.035 1 98.94 93 VAL B O 1
ATOM 2637 N N . ASN B 1 94 ? -1.462 14.133 7.211 1 98.75 94 ASN B N 1
ATOM 2638 C CA . ASN B 1 94 ? -0.665 14.562 8.359 1 98.75 94 ASN B CA 1
ATOM 2639 C C . ASN B 1 94 ? 0.799 14.164 8.203 1 98.75 94 ASN B C 1
ATOM 2641 O O . ASN B 1 94 ? 1.189 13.055 8.586 1 98.75 94 ASN B O 1
ATOM 2645 N N . ASN B 1 95 ? 1.562 15.102 7.707 1 98.5 95 ASN B N 1
ATOM 2646 C CA . ASN B 1 95 ? 2.955 14.828 7.371 1 98.5 95 ASN B CA 1
ATOM 2647 C C . ASN B 1 95 ? 3.91 15.602 8.281 1 98.5 95 ASN B C 1
ATOM 2649 O O . ASN B 1 95 ? 5.023 15.148 8.547 1 98.5 95 ASN B O 1
ATOM 2653 N N . ALA B 1 96 ? 3.512 16.797 8.758 1 96.81 96 ALA B N 1
ATOM 2654 C CA . ALA B 1 96 ? 4.383 17.641 9.57 1 96.81 96 ALA B CA 1
ATOM 2655 C C . ALA B 1 96 ? 4.926 16.875 10.773 1 96.81 96 ALA B C 1
ATOM 2657 O O . ALA B 1 96 ? 4.195 16.125 11.414 1 96.81 96 ALA B O 1
ATOM 2658 N N . ALA B 1 97 ? 6.172 17.031 10.977 1 93.75 97 ALA B N 1
ATOM 2659 C CA . ALA B 1 97 ? 6.844 16.469 12.141 1 93.75 97 ALA B CA 1
ATOM 2660 C C . ALA B 1 97 ? 7.973 17.391 12.617 1 93.75 97 ALA B C 1
ATOM 2662 O O . ALA B 1 97 ? 8.453 18.234 11.859 1 93.75 97 ALA B O 1
ATOM 2663 N N . THR B 1 98 ? 8.289 17.234 13.82 1 89.25 98 THR B N 1
ATOM 2664 C CA . THR B 1 98 ? 9.391 18.031 14.344 1 89.25 98 THR B CA 1
ATOM 2665 C C . THR B 1 98 ? 10.664 17.203 14.438 1 89.25 98 THR B C 1
ATOM 2667 O O . THR B 1 98 ? 10.609 15.977 14.516 1 89.25 98 THR B O 1
ATOM 2670 N N . ASN B 1 99 ? 11.734 17.969 14.32 1 76.88 99 ASN B N 1
ATOM 2671 C CA . ASN B 1 99 ? 13.047 17.328 14.406 1 76.88 99 ASN B CA 1
ATOM 2672 C C . ASN B 1 99 ? 13.219 16.578 15.719 1 76.88 99 ASN B C 1
ATOM 2674 O O . ASN B 1 99 ? 13.117 17.172 16.797 1 76.88 99 ASN B O 1
ATOM 2678 N N . PRO B 1 100 ? 13.516 15.312 15.445 1 73 100 PRO B N 1
ATOM 2679 C CA . PRO B 1 100 ? 13.711 14.508 16.656 1 73 100 PRO B CA 1
ATOM 2680 C C . PRO B 1 100 ? 15 14.852 17.391 1 73 100 PRO B C 1
ATOM 2682 O O . PRO B 1 100 ? 15.984 15.266 16.766 1 73 100 PRO B O 1
ATOM 2685 N N . VAL B 1 101 ? 14.914 15.023 18.719 1 75.38 101 VAL B N 1
ATOM 2686 C CA . VAL B 1 101 ? 16.125 15.156 19.516 1 75.38 101 VAL B CA 1
ATOM 2687 C C . VAL B 1 101 ? 16.812 13.797 19.641 1 75.38 101 VAL B C 1
ATOM 2689 O O . VAL B 1 101 ? 16.203 12.812 20.047 1 75.38 101 VAL B O 1
ATOM 2692 N N . TYR B 1 102 ? 18.047 13.82 19.078 1 79.69 102 TYR B N 1
ATOM 2693 C CA . TYR B 1 102 ? 18.828 12.602 19.188 1 79.69 102 TYR B CA 1
ATOM 2694 C C . TYR B 1 102 ? 19.5 12.523 20.562 1 79.69 102 TYR B C 1
ATOM 2696 O O . TYR B 1 102 ? 20.172 13.469 20.984 1 79.69 102 TYR B O 1
ATOM 2704 N N . GLY B 1 103 ? 19.266 11.5 21.375 1 79.25 103 GLY B N 1
ATOM 2705 C CA . GLY B 1 103 ? 19.875 11.32 22.672 1 79.25 103 GLY B CA 1
ATOM 2706 C C . GLY B 1 103 ? 19.203 10.242 23.516 1 79.25 103 GLY B C 1
ATOM 2707 O O . GLY B 1 103 ? 18.234 9.625 23.078 1 79.25 103 GLY B O 1
ATOM 2708 N N . ALA B 1 104 ? 19.875 10.062 24.703 1 80.31 104 ALA B N 1
ATOM 2709 C CA . ALA B 1 104 ? 19.312 9.086 25.641 1 80.31 104 ALA B CA 1
ATOM 2710 C C . ALA B 1 104 ? 17.953 9.539 26.156 1 80.31 104 ALA B C 1
ATOM 2712 O O . ALA B 1 104 ? 17.734 10.727 26.375 1 80.31 104 ALA B O 1
ATOM 2713 N N . ILE B 1 105 ? 17.062 8.578 26.203 1 83.06 105 ILE B N 1
ATOM 2714 C CA . ILE B 1 105 ? 15.688 8.867 26.562 1 83.06 105 ILE B CA 1
ATOM 2715 C C . ILE B 1 105 ? 15.641 9.578 27.922 1 83.06 105 ILE B C 1
ATOM 2717 O O . ILE B 1 105 ? 14.828 10.477 28.141 1 83.06 105 ILE B O 1
ATOM 2721 N N . GLU B 1 106 ? 16.5 9.148 28.844 1 84.38 106 GLU B N 1
ATOM 2722 C CA . GLU B 1 106 ? 16.484 9.695 30.188 1 84.38 106 GLU B CA 1
ATOM 2723 C C . GLU B 1 106 ? 17.016 11.125 30.219 1 84.38 106 GLU B C 1
ATOM 2725 O O . GLU B 1 106 ? 16.812 11.852 31.188 1 84.38 106 GLU B O 1
ATOM 2730 N N . ASP B 1 107 ? 17.641 11.516 29.172 1 85.25 107 ASP B N 1
ATOM 2731 C CA . ASP B 1 107 ? 18.234 12.852 29.125 1 85.25 107 ASP B CA 1
ATOM 2732 C C . ASP B 1 107 ? 17.312 13.828 28.391 1 85.25 107 ASP B C 1
ATOM 2734 O O . ASP B 1 107 ? 17.656 15.008 28.234 1 85.25 107 ASP B O 1
ATOM 2738 N N . THR B 1 108 ? 16.266 13.406 27.875 1 82.5 108 THR B N 1
ATOM 2739 C CA . THR B 1 108 ? 15.367 14.266 27.109 1 82.5 108 THR B CA 1
ATOM 2740 C C . THR B 1 108 ? 14.469 15.078 28.031 1 82.5 108 THR B C 1
ATOM 2742 O O . THR B 1 108 ? 13.805 14.523 28.906 1 82.5 108 THR B O 1
ATOM 2745 N N . ASP B 1 109 ? 14.477 16.375 27.891 1 86.56 109 ASP B N 1
ATOM 2746 C CA . ASP B 1 109 ? 13.68 17.297 28.703 1 86.56 109 ASP B CA 1
ATOM 2747 C C . ASP B 1 109 ? 12.195 17.172 28.359 1 86.56 109 ASP B C 1
ATOM 2749 O O . ASP B 1 109 ? 11.844 16.875 27.219 1 86.56 109 ASP B O 1
ATOM 2753 N N . LEU B 1 110 ? 11.336 17.516 29.281 1 86.88 110 LEU B N 1
ATOM 2754 C CA . LEU B 1 110 ? 9.891 17.438 29.125 1 86.88 110 LEU B CA 1
ATOM 2755 C C . LEU B 1 110 ? 9.398 18.422 28.078 1 86.88 110 LEU B C 1
ATOM 2757 O O . LEU B 1 110 ? 8.422 18.156 27.375 1 86.88 110 LEU B O 1
ATOM 2761 N N . GLY B 1 111 ? 10.039 19.484 28.078 1 88.81 111 GLY B N 1
ATOM 2762 C CA . GLY B 1 111 ? 9.664 20.453 27.031 1 88.81 111 GLY B CA 1
ATOM 2763 C C . GLY B 1 111 ? 9.805 19.891 25.641 1 88.81 111 GLY B C 1
ATOM 2764 O O . GLY B 1 111 ? 8.945 20.125 24.781 1 88.81 111 GLY B O 1
ATOM 2765 N N . VAL B 1 112 ? 10.844 19.172 25.453 1 86.56 112 VAL B N 1
ATOM 2766 C CA . VAL B 1 112 ? 11.078 18.531 24.172 1 86.56 112 VAL B CA 1
ATOM 2767 C C . VAL B 1 112 ? 10.031 17.438 23.938 1 86.56 112 VAL B C 1
ATOM 2769 O O . VAL B 1 112 ? 9.477 17.328 22.844 1 86.56 112 VAL B O 1
ATOM 2772 N N . PHE B 1 113 ? 9.789 16.734 24.953 1 87 113 PHE B N 1
ATOM 2773 C CA . PHE B 1 113 ? 8.766 15.695 24.906 1 87 113 PHE B CA 1
ATOM 2774 C C . PHE B 1 113 ? 7.422 16.281 24.484 1 87 113 PHE B C 1
ATOM 2776 O O . PHE B 1 113 ? 6.793 15.789 23.547 1 87 113 PHE B O 1
ATOM 2783 N N . ASP B 1 114 ? 7.035 17.312 25.094 1 89.38 114 ASP B N 1
ATOM 2784 C CA . ASP B 1 114 ? 5.754 17.953 24.812 1 89.38 114 ASP B CA 1
ATOM 2785 C C . ASP B 1 114 ? 5.711 18.469 23.375 1 89.38 114 ASP B C 1
ATOM 2787 O O . ASP B 1 114 ? 4.695 18.344 22.688 1 89.38 114 ASP B O 1
ATOM 2791 N N . LYS B 1 115 ? 6.707 19.062 22.984 1 90.31 115 LYS B N 1
ATOM 2792 C CA . LYS B 1 115 ? 6.77 19.609 21.625 1 90.31 115 LYS B CA 1
ATOM 2793 C C . LYS B 1 115 ? 6.598 18.5 20.594 1 90.31 115 LYS B C 1
ATOM 2795 O O . LYS B 1 115 ? 5.875 18.672 19.609 1 90.31 115 LYS B O 1
ATOM 2800 N N . ILE B 1 116 ? 7.27 17.375 20.812 1 91.25 116 ILE B N 1
ATOM 2801 C CA . ILE B 1 116 ? 7.164 16.234 19.891 1 91.25 116 ILE B CA 1
ATOM 2802 C C . ILE B 1 116 ? 5.719 15.742 19.844 1 91.25 116 ILE B C 1
ATOM 2804 O O . ILE B 1 116 ? 5.164 15.539 18.766 1 91.25 116 ILE B O 1
ATOM 2808 N N . LEU B 1 117 ? 5.082 15.633 20.953 1 91.12 117 LEU B N 1
ATOM 2809 C CA . LEU B 1 117 ? 3.715 15.125 21 1 91.12 117 LEU B CA 1
ATOM 2810 C C . LEU B 1 117 ? 2.734 16.125 20.406 1 91.12 117 LEU B C 1
ATOM 2812 O O . LEU B 1 117 ? 1.742 15.742 19.781 1 91.12 117 LEU B O 1
ATOM 2816 N N . ASP B 1 118 ? 3.031 17.406 20.609 1 92.75 118 ASP B N 1
ATOM 2817 C CA . ASP B 1 118 ? 2.164 18.438 20.078 1 92.75 118 ASP B CA 1
ATOM 2818 C C . ASP B 1 118 ? 2.104 18.375 18.562 1 92.75 118 ASP B C 1
ATOM 2820 O O . ASP B 1 118 ? 1.021 18.438 17.969 1 92.75 118 ASP B O 1
ATOM 2824 N N . VAL B 1 119 ? 3.188 18.203 17.984 1 94.88 119 VAL B N 1
ATOM 2825 C CA . VAL B 1 119 ? 3.268 18.266 16.531 1 94.88 119 VAL B CA 1
ATOM 2826 C C . VAL B 1 119 ? 2.965 16.906 15.93 1 94.88 119 VAL B C 1
ATOM 2828 O O . VAL B 1 119 ? 2.182 16.797 14.984 1 94.88 119 VAL B O 1
ATOM 2831 N N . ASN B 1 120 ? 3.512 15.805 16.516 1 95.19 120 ASN B N 1
ATOM 2832 C CA . ASN B 1 120 ? 3.482 14.492 15.875 1 95.19 120 ASN B CA 1
ATOM 2833 C C . ASN B 1 120 ? 2.188 13.742 16.188 1 95.19 120 ASN B C 1
ATOM 2835 O O . ASN B 1 120 ? 1.841 12.781 15.492 1 95.19 120 ASN B O 1
ATOM 2839 N N . LEU B 1 121 ? 1.502 14.164 17.203 1 94.69 121 LEU B N 1
ATOM 2840 C CA . LEU B 1 121 ? 0.339 13.383 17.609 1 94.69 121 LEU B CA 1
ATOM 2841 C C . LEU B 1 121 ? -0.885 14.281 17.781 1 94.69 121 LEU B C 1
ATOM 2843 O O . LEU B 1 121 ? -1.906 14.07 17.125 1 94.69 121 LEU B O 1
ATOM 2847 N N . LYS B 1 122 ? -0.744 15.352 18.578 1 95.38 122 LYS B N 1
ATOM 2848 C CA . LYS B 1 122 ? -1.881 16.219 18.859 1 95.38 122 LYS B CA 1
ATOM 2849 C C . LYS B 1 122 ? -2.357 16.922 17.594 1 95.38 122 LYS B C 1
ATOM 2851 O O . LYS B 1 122 ? -3.562 17.047 17.359 1 95.38 122 LYS B O 1
ATOM 2856 N N . ALA B 1 123 ? -1.488 17.375 16.828 1 97.31 123 ALA B N 1
ATOM 2857 C CA . ALA B 1 123 ? -1.854 18.078 15.609 1 97.31 123 ALA B CA 1
ATOM 2858 C C . ALA B 1 123 ? -2.607 17.172 14.648 1 97.31 123 ALA B C 1
ATOM 2860 O O . ALA B 1 123 ? -3.705 17.5 14.203 1 97.31 123 ALA B O 1
ATOM 2861 N N . PRO B 1 124 ? -2.104 15.953 14.352 1 98.06 124 PRO B N 1
ATOM 2862 C CA . PRO B 1 124 ? -2.883 15.031 13.516 1 98.06 124 PRO B CA 1
ATOM 2863 C C . PRO B 1 124 ? -4.266 14.742 14.102 1 98.06 124 PRO B C 1
ATOM 2865 O O . PRO B 1 124 ? -5.246 14.68 13.352 1 98.06 124 PRO B O 1
ATOM 2868 N N . TYR B 1 125 ? -4.348 14.562 15.344 1 96.94 125 TYR B N 1
ATOM 2869 C CA . TYR B 1 125 ? -5.613 14.305 16.016 1 96.94 125 TYR B CA 1
ATOM 2870 C C . TYR B 1 125 ? -6.59 15.453 15.805 1 96.94 125 TYR B C 1
ATOM 2872 O O . TYR B 1 125 ? -7.707 15.25 15.328 1 96.94 125 TYR B O 1
ATOM 2880 N N . GLU B 1 126 ? -6.172 16.609 16.062 1 97.44 126 GLU B N 1
ATOM 2881 C CA . GLU B 1 126 ? -7.047 17.766 16.047 1 97.44 126 GLU B CA 1
ATOM 2882 C C . GLU B 1 126 ? -7.391 18.172 14.609 1 97.44 126 GLU B C 1
ATOM 2884 O O . GLU B 1 126 ? -8.531 18.547 14.328 1 97.44 126 GLU B O 1
ATOM 2889 N N . LEU B 1 127 ? -6.414 18.141 13.773 1 98.5 127 LEU B N 1
ATOM 2890 C CA . LEU B 1 127 ? -6.68 18.484 12.375 1 98.5 127 LEU B CA 1
ATOM 2891 C C . LEU B 1 127 ? -7.68 17.516 11.766 1 98.5 127 LEU B C 1
ATOM 2893 O O . LEU B 1 127 ? -8.531 17.922 10.969 1 98.5 127 LEU B O 1
ATOM 2897 N N . SER B 1 128 ? -7.539 16.219 12.102 1 98.5 128 SER B N 1
ATOM 2898 C CA . SER B 1 128 ? -8.516 15.234 11.633 1 98.5 128 SER B CA 1
ATOM 2899 C C . SER B 1 128 ? -9.914 15.562 12.133 1 98.5 128 SER B C 1
ATOM 2901 O O . SER B 1 128 ? -10.875 15.547 11.359 1 98.5 128 SER B O 1
ATOM 2903 N N . LYS B 1 129 ? -10.008 15.953 13.359 1 97.38 129 LYS B N 1
ATOM 2904 C CA . LYS B 1 129 ? -11.305 16.297 13.938 1 97.38 129 LYS B CA 1
ATOM 2905 C C . LYS B 1 129 ? -11.883 17.547 13.273 1 97.38 129 LYS B C 1
ATOM 2907 O O . LYS B 1 129 ? -13.07 17.594 12.953 1 97.38 129 LYS B O 1
ATOM 2912 N N . LEU B 1 130 ? -11.047 18.516 13.133 1 98 130 LEU B N 1
ATOM 2913 C CA . LEU B 1 130 ? -11.484 19.766 12.523 1 98 130 LEU B CA 1
ATOM 2914 C C . LEU B 1 130 ? -11.93 19.547 11.086 1 98 130 LEU B C 1
ATOM 2916 O O . LEU B 1 130 ? -12.82 20.234 10.586 1 98 130 LEU B O 1
ATOM 2920 N N . SER B 1 131 ? -11.398 18.547 10.414 1 98.56 131 SER B N 1
ATOM 2921 C CA . SER B 1 131 ? -11.695 18.266 9.016 1 98.56 131 SER B CA 1
ATOM 2922 C C . SER B 1 131 ? -12.922 17.359 8.883 1 98.56 131 SER B C 1
ATOM 2924 O O . SER B 1 131 ? -13.492 17.234 7.801 1 98.56 131 SER B O 1
ATOM 2926 N N . LEU B 1 132 ? -13.344 16.75 9.969 1 98.06 132 LEU B N 1
ATOM 2927 C CA . LEU B 1 132 ? -14.32 15.664 9.961 1 98.06 132 LEU B CA 1
ATOM 2928 C C . LEU B 1 132 ? -15.625 16.109 9.305 1 98.06 132 LEU B C 1
ATOM 2930 O O . LEU B 1 132 ? -16.156 15.406 8.445 1 98.06 132 LEU B O 1
ATOM 2934 N N . PRO B 1 133 ? -16.141 17.344 9.594 1 98 133 PRO B N 1
ATOM 2935 C CA . PRO B 1 133 ? -17.422 17.719 8.977 1 98 133 PRO B CA 1
ATOM 2936 C C . PRO B 1 133 ? -17.344 17.781 7.453 1 98 133 PRO B C 1
ATOM 2938 O O . PRO B 1 133 ? -18.328 17.484 6.766 1 98 133 PRO B O 1
ATOM 2941 N N . PHE B 1 134 ? -16.25 18.078 6.941 1 98.5 134 PHE B N 1
ATOM 2942 C CA . PHE B 1 134 ? -16.062 18.188 5.5 1 98.5 134 PHE B CA 1
ATOM 2943 C C . PHE B 1 134 ? -15.742 16.844 4.883 1 98.5 134 PHE B C 1
ATOM 2945 O O . PHE B 1 134 ? -16.219 16.516 3.793 1 98.5 134 PHE B O 1
ATOM 2952 N N . LEU B 1 135 ? -14.93 16.016 5.594 1 98.56 135 LEU B N 1
ATOM 2953 C CA . LEU B 1 135 ? -14.617 14.664 5.133 1 98.56 135 LEU B CA 1
ATOM 2954 C C . LEU B 1 135 ? -15.883 13.828 5.004 1 98.56 135 LEU B C 1
ATOM 2956 O O . LEU B 1 135 ? -16 13.023 4.078 1 98.56 135 LEU B O 1
ATOM 2960 N N . LYS B 1 136 ? -16.812 14.07 5.855 1 97.75 136 LYS B N 1
ATOM 2961 C CA . LYS B 1 136 ? -18.062 13.328 5.828 1 97.75 136 LYS B CA 1
ATOM 2962 C C . LYS B 1 136 ? -18.844 13.617 4.555 1 97.75 136 LYS B C 1
ATOM 2964 O O . LYS B 1 136 ? -19.656 12.797 4.109 1 97.75 136 LYS B O 1
ATOM 2969 N N . GLN B 1 137 ? -18.578 14.758 3.973 1 97.69 137 GLN B N 1
ATOM 2970 C CA . GLN B 1 137 ? -19.312 15.164 2.779 1 97.69 137 GLN B CA 1
ATOM 2971 C C . GLN B 1 137 ? -18.609 14.695 1.511 1 97.69 137 GLN B C 1
ATOM 2973 O O . GLN B 1 137 ? -19.188 14.727 0.424 1 97.69 137 GLN B O 1
ATOM 2978 N N . SER B 1 138 ? -17.438 14.203 1.639 1 96.69 138 SER B N 1
ATOM 2979 C CA . SER B 1 138 ? -16.641 13.773 0.492 1 96.69 138 SER B CA 1
ATOM 2980 C C . SER B 1 138 ? -17.078 12.398 0.002 1 96.69 138 SER B C 1
ATOM 2982 O O . SER B 1 138 ? -17.391 11.523 0.807 1 96.69 138 SER B O 1
ATOM 2984 N N . SER B 1 139 ? -17.016 12.086 -1.288 1 93.25 139 SER B N 1
ATOM 2985 C CA . SER B 1 139 ? -17.344 10.781 -1.861 1 93.25 139 SER B CA 1
ATOM 2986 C C . SER B 1 139 ? -16.156 9.82 -1.738 1 93.25 139 SER B C 1
ATOM 2988 O O . SER B 1 139 ? -16.297 8.625 -1.977 1 93.25 139 SER B O 1
ATOM 2990 N N . ALA B 1 140 ? -15.062 10.289 -1.379 1 92.19 140 ALA B N 1
ATOM 2991 C CA . ALA B 1 140 ? -13.859 9.469 -1.271 1 92.19 140 ALA B CA 1
ATOM 2992 C C . ALA B 1 140 ? -12.875 10.062 -0.262 1 92.19 140 ALA B C 1
ATOM 2994 O O . ALA B 1 140 ? -11.742 10.391 -0.61 1 92.19 140 ALA B O 1
ATOM 2995 N N . ALA B 1 141 ? -13.266 10.164 0.998 1 98.19 141 ALA B N 1
ATOM 2996 C CA . ALA B 1 141 ? -12.469 10.797 2.047 1 98.19 141 ALA B CA 1
ATOM 2997 C C . ALA B 1 141 ? -11.305 9.906 2.463 1 98.19 141 ALA B C 1
ATOM 2999 O O . ALA B 1 141 ? -11.461 8.688 2.584 1 98.19 141 ALA B O 1
ATOM 3000 N N . SER B 1 142 ? -10.141 10.484 2.584 1 98.88 142 SER B N 1
ATOM 3001 C CA . SER B 1 142 ? -8.938 9.75 2.965 1 98.88 142 SER B CA 1
ATOM 3002 C C . SER B 1 142 ? -8.062 10.57 3.902 1 98.88 142 SER B C 1
ATOM 3004 O O . SER B 1 142 ? -7.805 11.75 3.648 1 98.88 142 SER B O 1
ATOM 3006 N N . ILE B 1 143 ? -7.727 10.023 5.035 1 98.88 143 ILE B N 1
ATOM 3007 C CA . ILE B 1 143 ? -6.695 10.562 5.918 1 98.88 143 ILE B CA 1
ATOM 3008 C C . ILE B 1 143 ? -5.445 9.688 5.848 1 98.88 143 ILE B C 1
ATOM 3010 O O . ILE B 1 143 ? -5.531 8.461 5.953 1 98.88 143 ILE B O 1
ATOM 3014 N N . ILE B 1 144 ? -4.312 10.25 5.586 1 98.94 144 ILE B N 1
ATOM 3015 C CA . ILE B 1 144 ? -3.037 9.547 5.539 1 98.94 144 ILE B CA 1
ATOM 3016 C C . ILE B 1 144 ? -2.09 10.125 6.586 1 98.94 144 ILE B C 1
ATOM 3018 O O . ILE B 1 144 ? -1.76 11.312 6.547 1 98.94 144 ILE B O 1
ATOM 3022 N N . ASN B 1 145 ? -1.706 9.336 7.504 1 98.81 145 ASN B N 1
ATOM 3023 C CA . ASN B 1 145 ? -0.726 9.719 8.516 1 98.81 145 ASN B CA 1
ATOM 3024 C C . ASN B 1 145 ? 0.676 9.242 8.141 1 98.81 145 ASN B C 1
ATOM 3026 O O . ASN B 1 145 ? 0.889 8.055 7.898 1 98.81 145 ASN B O 1
ATOM 3030 N N . ILE B 1 146 ? 1.615 10.18 8.094 1 98.69 146 ILE B N 1
ATOM 3031 C CA . ILE B 1 146 ? 3.002 9.805 7.844 1 98.69 146 ILE B CA 1
ATOM 3032 C C . ILE B 1 146 ? 3.701 9.492 9.164 1 98.69 146 ILE B C 1
ATOM 3034 O O . ILE B 1 146 ? 4.082 10.398 9.906 1 98.69 146 ILE B O 1
ATOM 3038 N N . SER B 1 147 ? 3.895 8.281 9.375 1 97.56 147 SER B N 1
ATOM 3039 C CA . SER B 1 147 ? 4.602 7.812 10.562 1 97.56 147 SER B CA 1
ATOM 3040 C C . SER B 1 147 ? 6.07 7.539 10.258 1 97.56 147 SER B C 1
ATOM 3042 O O . SER B 1 147 ? 6.793 8.43 9.797 1 97.56 147 SER B O 1
ATOM 3044 N N . SER B 1 148 ? 6.539 6.379 10.672 1 94.56 148 SER B N 1
ATOM 3045 C CA . SER B 1 148 ? 7.926 5.961 10.469 1 94.56 148 SER B CA 1
ATOM 3046 C C . SER B 1 148 ? 8.109 4.48 10.789 1 94.56 148 SER B C 1
ATOM 3048 O O . SER B 1 148 ? 7.309 3.893 11.516 1 94.56 148 SER B O 1
ATOM 3050 N N . ILE B 1 149 ? 9.148 3.896 10.195 1 93.12 149 ILE B N 1
ATOM 3051 C CA . ILE B 1 149 ? 9.492 2.527 10.57 1 93.12 149 ILE B CA 1
ATOM 3052 C C . ILE B 1 149 ? 9.891 2.48 12.047 1 93.12 149 ILE B C 1
ATOM 3054 O O . ILE B 1 149 ? 9.836 1.423 12.672 1 93.12 149 ILE B O 1
ATOM 3058 N N . SER B 1 150 ? 10.305 3.59 12.57 1 89.88 150 SER B N 1
ATOM 3059 C CA . SER B 1 150 ? 10.633 3.666 13.992 1 89.88 150 SER B CA 1
ATOM 3060 C C . SER B 1 150 ? 9.422 3.34 14.859 1 89.88 150 SER B C 1
ATOM 3062 O O . SER B 1 150 ? 9.562 3.023 16.047 1 89.88 150 SER B O 1
ATOM 3064 N N . ALA B 1 151 ? 8.219 3.527 14.32 1 90.12 151 ALA B N 1
ATOM 3065 C CA . ALA B 1 151 ? 7.004 3.148 15.031 1 90.12 151 ALA B CA 1
ATOM 3066 C C . ALA B 1 151 ? 6.93 1.637 15.227 1 90.12 151 ALA B C 1
ATOM 3068 O O . ALA B 1 151 ? 6.332 1.159 16.188 1 90.12 151 ALA B O 1
ATOM 3069 N N . LEU B 1 152 ? 7.492 0.879 14.305 1 89.56 152 LEU B N 1
ATOM 3070 C CA . LEU B 1 152 ? 7.41 -0.577 14.32 1 89.56 152 LEU B CA 1
ATOM 3071 C C . LEU B 1 152 ? 8.547 -1.174 15.141 1 89.56 152 LEU B C 1
ATOM 3073 O O . LEU B 1 152 ? 8.367 -2.193 15.812 1 89.56 152 LEU B O 1
ATOM 3077 N N . SER B 1 153 ? 9.695 -0.507 15.031 1 88.06 153 SER B N 1
ATOM 3078 C CA . SER B 1 153 ? 10.875 -0.847 15.828 1 88.06 153 SER B CA 1
ATOM 3079 C C . SER B 1 153 ? 11.609 0.406 16.281 1 88.06 153 SER B C 1
ATOM 3081 O O . SER B 1 153 ? 12.258 1.08 15.484 1 88.06 153 SER B O 1
ATOM 3083 N N . PRO B 1 154 ? 11.5 0.632 17.656 1 81.94 154 PRO B N 1
ATOM 3084 C CA . PRO B 1 154 ? 12.156 1.851 18.141 1 81.94 154 PRO B CA 1
ATOM 3085 C C . PRO B 1 154 ? 13.656 1.863 17.875 1 81.94 154 PRO B C 1
ATOM 3087 O O . PRO B 1 154 ? 14.312 0.821 17.953 1 81.94 154 PRO B O 1
ATOM 3090 N N . GLU B 1 155 ? 14.125 2.977 17.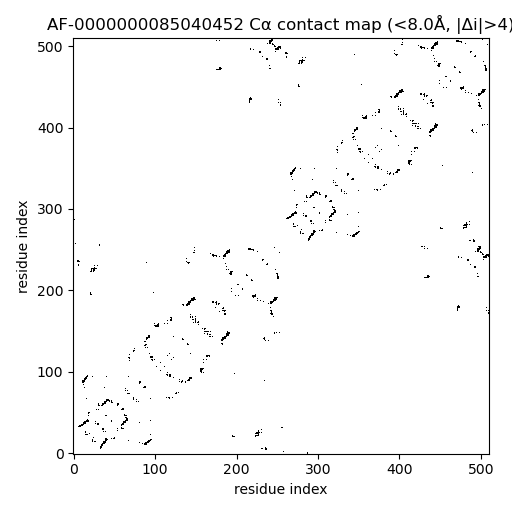516 1 80.75 155 GLU B N 1
ATOM 3091 C CA . GLU B 1 155 ? 15.539 3.156 17.203 1 80.75 155 GLU B CA 1
ATOM 3092 C C . GLU B 1 155 ? 16.297 3.766 18.391 1 80.75 155 GLU B C 1
ATOM 3094 O O . GLU B 1 155 ? 15.781 4.672 19.047 1 80.75 155 GLU B O 1
ATOM 3099 N N . LYS B 1 156 ? 17.5 3.213 18.625 1 80.69 156 LYS B N 1
ATOM 3100 C CA . LYS B 1 156 ? 18.344 3.783 19.672 1 80.69 156 LYS B CA 1
ATOM 3101 C C . LYS B 1 156 ? 18.641 5.258 19.391 1 80.69 156 LYS B C 1
ATOM 3103 O O . LYS B 1 156 ? 18.969 5.633 18.266 1 80.69 156 LYS B O 1
ATOM 3108 N N . GLY B 1 157 ? 18.422 6.117 20.375 1 82.69 157 GLY B N 1
ATOM 3109 C CA . GLY B 1 157 ? 18.672 7.543 20.234 1 82.69 157 GLY B CA 1
ATOM 3110 C C . GLY B 1 157 ? 17.438 8.328 19.797 1 82.69 157 GLY B C 1
ATOM 3111 O O . GLY B 1 157 ? 17.422 9.555 19.891 1 82.69 157 GLY B O 1
ATOM 3112 N N . LEU B 1 158 ? 16.469 7.574 19.312 1 85.94 158 LEU B N 1
ATOM 3113 C CA . LEU B 1 158 ? 15.25 8.227 18.844 1 85.94 158 LEU B CA 1
ATOM 3114 C C . LEU B 1 158 ? 14.023 7.668 19.562 1 85.94 158 LEU B C 1
ATOM 3116 O O . LEU B 1 158 ? 12.969 7.496 18.969 1 85.94 158 LEU B O 1
ATOM 3120 N N . GLY B 1 159 ? 14.219 7.48 20.844 1 83.94 159 GLY B N 1
ATOM 3121 C CA . GLY B 1 159 ? 13.195 6.809 21.609 1 83.94 159 GLY B CA 1
ATOM 3122 C C . GLY B 1 159 ? 11.867 7.547 21.625 1 83.94 159 GLY B C 1
ATOM 3123 O O . GLY B 1 159 ? 10.836 6.98 21.25 1 83.94 159 GLY B O 1
ATOM 3124 N N . LEU B 1 160 ? 11.891 8.82 21.953 1 85.12 160 LEU B N 1
ATOM 3125 C CA . LEU B 1 160 ? 10.641 9.57 22.078 1 85.12 160 LEU B CA 1
ATOM 3126 C C . LEU B 1 160 ? 10 9.805 20.719 1 85.12 160 LEU B C 1
ATOM 3128 O O . LEU B 1 160 ? 8.773 9.805 20.594 1 85.12 160 LEU B O 1
ATOM 3132 N N . TYR B 1 161 ? 10.773 10.039 19.812 1 89.44 161 TYR B N 1
ATOM 3133 C CA . TYR B 1 161 ? 10.273 10.109 18.453 1 89.44 161 TYR B CA 1
ATOM 3134 C C . TYR B 1 161 ? 9.555 8.82 18.062 1 89.44 161 TYR B C 1
ATOM 3136 O O . TYR B 1 161 ? 8.438 8.852 17.547 1 89.44 161 TYR B O 1
ATOM 3144 N N . SER B 1 162 ? 10.172 7.703 18.359 1 91.19 162 SER B N 1
ATOM 3145 C CA . SER B 1 162 ? 9.602 6.398 18.047 1 91.19 162 SER B CA 1
ATOM 3146 C C . SER B 1 162 ? 8.266 6.195 18.75 1 91.19 162 SER B C 1
ATOM 3148 O O . SER B 1 162 ? 7.309 5.699 18.156 1 91.19 162 SER B O 1
ATOM 3150 N N . VAL B 1 163 ? 8.258 6.652 19.953 1 87.94 163 VAL B N 1
ATOM 3151 C CA . VAL B 1 163 ? 7.023 6.555 20.719 1 87.94 163 VAL B CA 1
ATOM 3152 C C . VAL B 1 163 ? 5.922 7.367 20.047 1 87.94 163 VAL B C 1
ATOM 3154 O O . VAL B 1 163 ? 4.797 6.887 19.891 1 87.94 163 VAL B O 1
ATOM 3157 N N . SER B 1 164 ? 6.191 8.539 19.672 1 92.75 164 SER B N 1
ATOM 3158 C CA . SER B 1 164 ? 5.195 9.398 19.031 1 92.75 164 SER B CA 1
ATOM 3159 C C . SER B 1 164 ? 4.684 8.797 17.734 1 92.75 164 SER B C 1
ATOM 3161 O O . SER B 1 164 ? 3.49 8.867 17.438 1 92.75 164 SER B O 1
ATOM 3163 N N . LYS B 1 165 ? 5.539 8.203 17.016 1 95.25 165 LYS B N 1
ATOM 3164 C CA . LYS B 1 165 ? 5.156 7.633 15.727 1 95.25 165 LYS B CA 1
ATOM 3165 C C . LYS B 1 165 ? 4.348 6.352 15.906 1 95.25 165 LYS B C 1
ATOM 3167 O O . LYS B 1 165 ? 3.445 6.062 15.117 1 95.25 165 LYS B O 1
ATOM 3172 N N . MET B 1 166 ? 4.691 5.613 16.922 1 93.25 166 MET B N 1
ATOM 3173 C CA . MET B 1 166 ? 3.85 4.461 17.234 1 93.25 166 MET B CA 1
ATOM 3174 C C . MET B 1 166 ? 2.461 4.906 17.672 1 93.25 166 MET B C 1
ATOM 3176 O O . MET B 1 166 ? 1.46 4.285 17.312 1 93.25 166 MET B O 1
ATOM 3180 N N . ALA B 1 167 ? 2.465 5.957 18.516 1 93.56 167 ALA B N 1
ATOM 3181 C CA . ALA B 1 167 ? 1.181 6.516 18.922 1 93.56 167 ALA B CA 1
ATOM 3182 C C . ALA B 1 167 ? 0.355 6.949 17.719 1 93.56 167 ALA B C 1
ATOM 3184 O O . ALA B 1 167 ? -0.862 6.758 17.688 1 93.56 167 ALA B O 1
ATOM 3185 N N . LEU B 1 168 ? 0.974 7.504 16.75 1 96.62 168 LEU B N 1
ATOM 3186 C CA . LEU B 1 168 ? 0.3 7.926 15.531 1 96.62 168 LEU B CA 1
ATOM 3187 C C . LEU B 1 168 ? -0.283 6.73 14.789 1 96.62 168 LEU B C 1
ATOM 3189 O O . LEU B 1 168 ? -1.376 6.816 14.227 1 96.62 168 LEU B O 1
ATOM 3193 N N . VAL B 1 169 ? 0.419 5.574 14.758 1 96.69 169 VAL B N 1
ATOM 3194 C CA . VAL B 1 169 ? -0.091 4.34 14.18 1 96.69 169 VAL B CA 1
ATOM 3195 C C . VAL B 1 169 ? -1.356 3.904 14.914 1 96.69 169 VAL B C 1
ATOM 3197 O O . VAL B 1 169 ? -2.357 3.551 14.281 1 96.69 169 VAL B O 1
ATOM 3200 N N . SER B 1 170 ? -1.27 3.969 16.219 1 94.62 170 SER B N 1
ATOM 3201 C CA . SER B 1 170 ? -2.445 3.607 17 1 94.62 170 SER B CA 1
ATOM 3202 C C . SER B 1 170 ? -3.613 4.543 16.719 1 94.62 170 SER B C 1
ATOM 3204 O O . SER B 1 170 ? -4.754 4.098 16.578 1 94.62 170 SER B O 1
ATOM 3206 N N . LEU B 1 171 ? -3.322 5.809 16.625 1 94.81 171 LEU B N 1
ATOM 3207 C CA . LEU B 1 171 ? -4.344 6.793 16.297 1 94.81 171 LEU B CA 1
ATOM 3208 C C . LEU B 1 171 ? -4.973 6.488 14.938 1 94.81 171 LEU B C 1
ATOM 3210 O O . LEU B 1 171 ? -6.188 6.625 14.773 1 94.81 171 LEU B O 1
ATOM 3214 N N . THR B 1 172 ? -4.191 6.082 13.984 1 98.25 172 THR B N 1
ATOM 3215 C CA . THR B 1 172 ? -4.652 5.695 12.656 1 98.25 172 THR B CA 1
ATOM 3216 C C . THR B 1 172 ? -5.703 4.594 12.742 1 98.25 172 THR B C 1
ATOM 3218 O O . THR B 1 172 ? -6.789 4.715 12.172 1 98.25 172 THR B O 1
ATOM 3221 N N . LYS B 1 173 ? -5.402 3.576 13.438 1 96 173 LYS B N 1
ATOM 3222 C CA . LYS B 1 173 ? -6.309 2.439 13.578 1 96 173 LYS B CA 1
ATOM 3223 C C . LYS B 1 173 ? -7.586 2.842 14.305 1 96 173 LYS B C 1
ATOM 3225 O O . LYS B 1 173 ? -8.68 2.42 13.93 1 96 173 LYS B O 1
ATOM 3230 N N . ALA B 1 174 ? -7.461 3.686 15.344 1 95 174 ALA B N 1
ATOM 3231 C CA . ALA B 1 174 ? -8.617 4.148 16.094 1 95 174 ALA B CA 1
ATOM 3232 C C . ALA B 1 174 ? -9.578 4.941 15.211 1 95 174 ALA B C 1
ATOM 3234 O O . ALA B 1 174 ? -10.781 4.688 15.211 1 95 174 ALA B O 1
ATOM 3235 N N . PHE B 1 175 ? -9.023 5.879 14.453 1 96.88 175 PHE B N 1
ATOM 3236 C CA . PHE B 1 175 ? -9.852 6.668 13.547 1 96.88 175 PHE B CA 1
ATOM 3237 C C . PHE B 1 175 ? -10.508 5.773 12.5 1 96.88 175 PHE B C 1
ATOM 3239 O O . PHE B 1 175 ? -11.68 5.965 12.164 1 96.88 175 PHE B O 1
ATOM 3246 N N . ALA B 1 176 ? -9.766 4.852 11.953 1 97.31 176 ALA B N 1
ATOM 3247 C CA . ALA B 1 176 ? -10.32 3.938 10.961 1 97.31 176 ALA B CA 1
ATOM 3248 C C . ALA B 1 176 ? -11.531 3.195 11.523 1 97.31 176 ALA B C 1
ATOM 3250 O O . ALA B 1 176 ? -12.562 3.072 10.844 1 97.31 176 ALA B O 1
ATOM 3251 N N . LYS B 1 177 ? -11.414 2.711 12.719 1 94.12 177 LYS B N 1
ATOM 3252 C CA . LYS B 1 177 ? -12.484 1.953 13.359 1 94.12 177 LYS B CA 1
ATOM 3253 C C . LYS B 1 177 ? -13.727 2.822 13.578 1 94.12 177 LYS B C 1
ATOM 3255 O O . LYS B 1 177 ? -14.852 2.371 13.367 1 94.12 177 LYS B O 1
ATOM 3260 N N . GLU B 1 178 ? -13.5 4.031 13.945 1 93.94 178 GLU B N 1
ATOM 3261 C CA . GLU B 1 178 ? -14.617 4.891 14.344 1 93.94 178 GLU B CA 1
ATOM 3262 C C . GLU B 1 178 ? -15.227 5.59 13.133 1 93.94 178 GLU B C 1
ATOM 3264 O O . GLU B 1 178 ? -16.438 5.805 13.086 1 93.94 178 GLU B O 1
ATOM 3269 N N . TRP B 1 179 ? -14.422 5.918 12.188 1 96.69 179 TRP B N 1
ATOM 3270 C CA . TRP B 1 179 ? -14.906 6.789 11.125 1 96.69 179 TRP B CA 1
ATOM 3271 C C . TRP B 1 179 ? -15.164 6 9.844 1 96.69 179 TRP B C 1
ATOM 3273 O O . TRP B 1 179 ? -15.617 6.555 8.844 1 96.69 179 TRP B O 1
ATOM 3283 N N . GLY B 1 180 ? -14.891 4.668 9.859 1 95.38 180 GLY B N 1
ATOM 3284 C CA . GLY B 1 180 ? -15.211 3.82 8.719 1 95.38 180 GLY B CA 1
ATOM 3285 C C . GLY B 1 180 ? -16.672 3.904 8.305 1 95.38 180 GLY B C 1
ATOM 3286 O O . GLY B 1 180 ? -16.984 3.879 7.113 1 95.38 180 GLY B O 1
ATOM 3287 N N . ALA B 1 181 ? -17.516 4.039 9.258 1 93 181 ALA B N 1
ATOM 3288 C CA . ALA B 1 181 ? -18.953 4.086 9 1 93 181 ALA B CA 1
ATOM 3289 C C . ALA B 1 181 ? -19.328 5.32 8.188 1 93 181 ALA B C 1
ATOM 3291 O O . ALA B 1 181 ? -20.375 5.355 7.555 1 93 181 ALA B O 1
ATOM 3292 N N . TYR B 1 182 ? -18.5 6.359 8.266 1 95.44 182 TYR B N 1
ATOM 3293 C CA . TYR B 1 182 ? -18.703 7.555 7.461 1 95.44 182 TYR B CA 1
ATOM 3294 C C . TYR B 1 182 ? -18.031 7.426 6.102 1 95.44 182 TYR B C 1
ATOM 3296 O O . TYR B 1 182 ? -17.953 8.398 5.348 1 95.44 182 TYR B O 1
ATOM 3304 N N . ASN B 1 183 ? -17.453 6.203 5.82 1 96.38 183 ASN B N 1
ATOM 3305 C CA . ASN B 1 183 ? -16.703 5.93 4.598 1 96.38 183 ASN B CA 1
ATOM 3306 C C . ASN B 1 183 ? -15.438 6.781 4.508 1 96.38 183 ASN B C 1
ATOM 3308 O O . ASN B 1 183 ? -15.094 7.281 3.436 1 96.38 183 ASN B O 1
ATOM 3312 N N . ILE B 1 184 ? -14.922 7.098 5.637 1 98 184 ILE B N 1
ATOM 3313 C CA . ILE B 1 184 ? -13.625 7.77 5.711 1 98 184 ILE B CA 1
ATOM 3314 C C . ILE B 1 184 ? -12.523 6.738 5.93 1 98 184 ILE B C 1
ATOM 3316 O O . ILE B 1 184 ? -12.547 5.988 6.91 1 98 184 ILE B O 1
ATOM 3320 N N . ARG B 1 185 ? -11.594 6.629 4.957 1 98.69 185 ARG B N 1
ATOM 3321 C CA . ARG B 1 185 ? -10.453 5.734 5.098 1 98.69 185 ARG B CA 1
ATOM 3322 C C . ARG B 1 185 ? -9.289 6.434 5.797 1 98.69 185 ARG B C 1
ATOM 3324 O O . ARG B 1 185 ? -8.984 7.59 5.5 1 98.69 185 ARG B O 1
ATOM 3331 N N . VAL B 1 186 ? -8.695 5.77 6.793 1 98.69 186 VAL B N 1
ATOM 3332 C CA . VAL B 1 186 ? -7.551 6.293 7.531 1 98.69 186 VAL B CA 1
ATOM 3333 C C . VAL B 1 186 ? -6.418 5.266 7.52 1 98.69 186 VAL B C 1
ATOM 3335 O O . VAL B 1 186 ? -6.586 4.145 8.008 1 98.69 186 VAL B O 1
ATOM 3338 N N . ASN B 1 187 ? -5.281 5.621 6.914 1 98.81 187 ASN B N 1
ATOM 3339 C CA . ASN B 1 187 ? -4.137 4.723 6.82 1 98.81 187 ASN B CA 1
ATOM 3340 C C . ASN B 1 187 ? -2.834 5.434 7.172 1 98.81 187 ASN B C 1
ATOM 3342 O O . ASN B 1 187 ? -2.793 6.664 7.234 1 98.81 187 ASN B O 1
ATOM 3346 N N . ALA B 1 188 ? -1.807 4.641 7.477 1 98.62 188 ALA B N 1
ATOM 3347 C CA . ALA B 1 188 ? -0.494 5.191 7.801 1 98.62 188 ALA B CA 1
ATOM 3348 C C . ALA B 1 188 ? 0.568 4.691 6.824 1 98.62 188 ALA B C 1
ATOM 3350 O O . ALA B 1 188 ? 0.52 3.543 6.383 1 98.62 188 ALA B O 1
ATOM 3351 N N . ILE B 1 189 ? 1.467 5.547 6.434 1 98.69 189 ILE B N 1
ATOM 3352 C CA . ILE B 1 189 ? 2.699 5.18 5.746 1 98.69 189 ILE B CA 1
ATOM 3353 C C . ILE B 1 189 ? 3.875 5.262 6.719 1 98.69 189 ILE B C 1
ATOM 3355 O O . ILE B 1 189 ? 3.996 6.227 7.477 1 98.69 189 ILE B O 1
ATOM 3359 N N . CYS B 1 190 ? 4.664 4.234 6.703 1 97.81 190 CYS B N 1
ATOM 3360 C CA . CYS B 1 190 ? 5.883 4.191 7.5 1 97.81 190 CYS B CA 1
ATOM 3361 C C . CYS B 1 190 ? 7.117 4.207 6.609 1 97.81 190 CYS B C 1
ATOM 3363 O O . CYS B 1 190 ? 7.645 3.154 6.25 1 97.81 190 CYS B O 1
ATOM 3365 N N . PRO B 1 191 ? 7.641 5.449 6.398 1 97.5 191 PRO B N 1
ATOM 3366 C CA . PRO B 1 191 ? 8.859 5.543 5.59 1 97.5 191 PRO B CA 1
ATOM 3367 C C . PRO B 1 191 ? 10.086 5.008 6.316 1 97.5 191 PRO B C 1
ATOM 3369 O O . PRO B 1 191 ? 10.203 5.148 7.535 1 97.5 191 PRO B O 1
ATOM 3372 N N . GLY B 1 192 ? 11.008 4.359 5.551 1 95.5 192 GLY B N 1
ATOM 3373 C CA . GLY B 1 192 ? 12.359 4.121 6.023 1 95.5 192 GLY B CA 1
ATOM 3374 C C . GLY B 1 192 ? 13.266 5.328 5.863 1 95.5 192 GLY B C 1
ATOM 3375 O O . GLY B 1 192 ? 12.852 6.461 6.125 1 95.5 192 GLY B O 1
ATOM 3376 N N . LEU B 1 193 ? 14.5 5.074 5.559 1 93.12 193 LEU B N 1
ATOM 3377 C CA . LEU B 1 193 ? 15.422 6.184 5.336 1 93.12 193 LEU B CA 1
ATOM 3378 C C . LEU B 1 193 ? 15.195 6.816 3.969 1 93.12 193 LEU B C 1
ATOM 3380 O O . LEU B 1 193 ? 15.516 6.211 2.941 1 93.12 193 LEU B O 1
ATOM 3384 N N . ILE B 1 194 ? 14.617 7.938 3.988 1 95.94 194 ILE B N 1
ATOM 3385 C CA . ILE B 1 194 ? 14.352 8.727 2.787 1 95.94 194 ILE B CA 1
ATOM 3386 C C . ILE B 1 194 ? 15.305 9.922 2.734 1 95.94 194 ILE B C 1
ATOM 3388 O O . ILE B 1 194 ? 15.547 10.57 3.752 1 95.94 194 ILE B O 1
ATOM 3392 N N . LYS B 1 195 ? 15.844 10.18 1.574 1 94.69 195 LYS B N 1
ATOM 3393 C CA . LYS B 1 195 ? 16.797 11.273 1.403 1 94.69 195 LYS B CA 1
ATOM 3394 C C . LYS B 1 195 ? 16.094 12.625 1.5 1 94.69 195 LYS B C 1
ATOM 3396 O O . LYS B 1 195 ? 15.5 13.094 0.525 1 94.69 195 LYS B O 1
ATOM 3401 N N . THR B 1 196 ? 16.125 13.258 2.598 1 93.75 196 THR B N 1
ATOM 3402 C CA . THR B 1 196 ? 15.578 14.578 2.881 1 93.75 196 THR B CA 1
ATOM 3403 C C . THR B 1 196 ? 16.484 15.344 3.842 1 93.75 196 THR B C 1
ATOM 3405 O O . THR B 1 196 ? 17.438 14.789 4.383 1 93.75 196 THR B O 1
ATOM 3408 N N . LYS B 1 197 ? 16.188 16.688 4.012 1 89.12 197 LYS B N 1
ATOM 3409 C CA . LYS B 1 197 ? 16.891 17.469 5.02 1 89.12 197 LYS B CA 1
ATOM 3410 C C . LYS B 1 197 ? 16.625 16.938 6.422 1 89.12 197 LYS B C 1
ATOM 3412 O O . LYS B 1 197 ? 17.516 16.938 7.281 1 89.12 197 LYS B O 1
ATOM 3417 N N . PHE B 1 198 ? 15.461 16.438 6.652 1 83.31 198 PHE B N 1
ATOM 3418 C CA . PHE B 1 198 ? 15.031 15.891 7.93 1 83.31 198 PHE B CA 1
ATOM 3419 C C . PHE B 1 198 ? 15.938 14.742 8.359 1 83.31 198 PHE B C 1
ATOM 3421 O O . PHE B 1 198 ? 16.266 14.609 9.539 1 83.31 198 PHE B O 1
ATOM 3428 N N . SER B 1 199 ? 16.359 13.867 7.391 1 86.12 199 SER B N 1
ATOM 3429 C CA . SER B 1 199 ? 17.125 12.664 7.695 1 86.12 199 SER B CA 1
ATOM 3430 C C . SER B 1 199 ? 18.609 12.844 7.375 1 86.12 199 SER B C 1
ATOM 3432 O O . SER B 1 199 ? 19.359 11.875 7.34 1 86.12 199 SER B O 1
ATOM 3434 N N . GLU B 1 200 ? 19.031 13.984 7.09 1 88.12 200 GLU B N 1
ATOM 3435 C CA . GLU B 1 200 ? 20.359 14.273 6.559 1 88.12 200 GLU B CA 1
ATOM 3436 C C . GLU B 1 200 ? 21.453 13.672 7.438 1 88.12 200 GLU B C 1
ATOM 3438 O O . GLU B 1 200 ? 22.453 13.156 6.934 1 88.12 200 GLU B O 1
ATOM 3443 N N . VAL B 1 201 ? 21.328 13.734 8.695 1 80.38 201 VAL B N 1
ATOM 3444 C CA . VAL B 1 201 ? 22.344 13.258 9.633 1 80.38 201 VAL B CA 1
ATOM 3445 C C . VAL B 1 201 ? 22.609 11.773 9.391 1 80.38 201 VAL B C 1
ATOM 3447 O O . VAL B 1 201 ? 23.734 11.305 9.57 1 80.38 201 VAL B O 1
ATOM 3450 N N . LEU B 1 202 ? 21.656 11.047 8.938 1 82.06 202 LEU B N 1
ATOM 3451 C CA . LEU B 1 202 ? 21.766 9.602 8.781 1 82.06 202 LEU B CA 1
ATOM 3452 C C . LEU B 1 202 ? 22.422 9.242 7.457 1 82.06 202 LEU B C 1
ATOM 3454 O O . LEU B 1 202 ? 23 8.156 7.316 1 82.06 202 LEU B O 1
ATOM 3458 N N . TRP B 1 203 ? 22.344 10.141 6.457 1 87.44 203 TRP B N 1
ATOM 3459 C CA . TRP B 1 203 ? 22.859 9.719 5.16 1 87.44 203 TRP B CA 1
ATOM 3460 C C . TRP B 1 203 ? 24.031 10.594 4.73 1 87.44 203 TRP B C 1
ATOM 3462 O O . TRP B 1 203 ? 24.75 10.25 3.787 1 87.44 203 TRP B O 1
ATOM 3472 N N . SER B 1 204 ? 24.266 11.68 5.434 1 89 204 SER B N 1
ATOM 3473 C CA . SER B 1 204 ? 25.375 12.562 5.078 1 89 204 SER B CA 1
ATOM 3474 C C . SER B 1 204 ? 26.688 12.047 5.645 1 89 204 SER B C 1
ATOM 3476 O O . SER B 1 204 ? 27.75 12.352 5.121 1 89 204 SER B O 1
ATOM 3478 N N . ASN B 1 205 ? 26.594 11.336 6.711 1 87.69 205 ASN B N 1
ATOM 3479 C CA . ASN B 1 205 ? 27.766 10.664 7.258 1 87.69 205 ASN B CA 1
ATOM 3480 C C . ASN B 1 205 ? 28.062 9.367 6.512 1 87.69 205 ASN B C 1
ATOM 3482 O O . ASN B 1 205 ? 27.297 8.414 6.586 1 87.69 205 ASN B O 1
ATOM 3486 N N . GLN B 1 206 ? 29.203 9.297 5.961 1 88.56 206 GLN B N 1
ATOM 3487 C CA . GLN B 1 206 ? 29.531 8.188 5.066 1 88.56 206 GLN B CA 1
ATOM 3488 C C . GLN B 1 206 ? 29.531 6.859 5.82 1 88.56 206 GLN B C 1
ATOM 3490 O O . GLN B 1 206 ? 29 5.859 5.332 1 88.56 206 GLN B O 1
ATOM 3495 N N . ALA B 1 207 ? 30.234 6.875 6.957 1 88.44 207 ALA B N 1
ATOM 3496 C CA . ALA B 1 207 ? 30.344 5.645 7.738 1 88.44 207 ALA B CA 1
ATOM 3497 C C . ALA B 1 207 ? 28.969 5.141 8.164 1 88.44 207 ALA B C 1
ATOM 3499 O O . ALA B 1 207 ? 28.672 3.945 8.047 1 88.44 207 ALA B O 1
ATOM 3500 N N . LEU B 1 208 ? 28.047 5.992 8.633 1 81.81 208 LEU B N 1
ATOM 3501 C CA . LEU B 1 208 ? 26.703 5.645 9.039 1 81.81 208 LEU B CA 1
ATOM 3502 C C . LEU B 1 208 ? 25.875 5.18 7.84 1 81.81 208 LEU B C 1
ATOM 3504 O O . LEU B 1 208 ? 25.125 4.211 7.934 1 81.81 208 LEU B O 1
ATOM 3508 N N . ARG B 1 209 ? 26.031 5.824 6.805 1 88.88 209 ARG B N 1
ATOM 3509 C CA . ARG B 1 209 ? 25.312 5.492 5.578 1 88.88 209 ARG B CA 1
ATOM 3510 C C . ARG B 1 209 ? 25.688 4.102 5.082 1 88.88 209 ARG B C 1
ATOM 3512 O O . ARG B 1 209 ? 24.812 3.303 4.738 1 88.88 209 ARG B O 1
ATOM 3519 N N . GLU B 1 210 ? 26.953 3.826 5.07 1 89.88 210 GLU B N 1
ATOM 3520 C CA . GLU B 1 210 ? 27.422 2.523 4.598 1 89.88 210 GLU B CA 1
ATOM 3521 C C . GLU B 1 210 ? 26.906 1.399 5.492 1 89.88 210 GLU B C 1
ATOM 3523 O O . GLU B 1 210 ? 26.516 0.335 5 1 89.88 210 GLU B O 1
ATOM 3528 N N . LYS B 1 211 ? 26.984 1.64 6.699 1 85.06 211 LYS B N 1
ATOM 3529 C CA . LYS B 1 211 ? 26.469 0.657 7.645 1 85.06 211 LYS B CA 1
ATOM 3530 C C . LYS B 1 211 ? 24.984 0.405 7.402 1 85.06 211 LYS B C 1
ATOM 3532 O O . LYS B 1 211 ? 24.547 -0.747 7.344 1 85.06 211 LYS B O 1
ATOM 3537 N N . PHE B 1 212 ? 24.266 1.419 7.258 1 85.69 212 PHE B N 1
ATOM 3538 C CA . PHE B 1 212 ? 22.844 1.307 7 1 85.69 212 PHE B CA 1
ATOM 3539 C C . PHE B 1 212 ? 22.578 0.562 5.695 1 85.69 212 PHE B C 1
ATOM 3541 O O . PHE B 1 212 ? 21.75 -0.347 5.652 1 85.69 212 PHE B O 1
ATOM 3548 N N . LEU B 1 213 ? 23.312 0.918 4.707 1 90.31 213 LEU B N 1
ATOM 3549 C CA . LEU B 1 213 ? 23.125 0.329 3.387 1 90.31 213 LEU B CA 1
ATOM 3550 C C . LEU B 1 213 ? 23.453 -1.16 3.402 1 90.31 213 LEU B C 1
ATOM 3552 O O . LEU B 1 213 ? 22.828 -1.945 2.682 1 90.31 213 LEU B O 1
ATOM 3556 N N . SER B 1 214 ? 24.406 -1.484 4.254 1 89.38 214 SER B N 1
ATOM 3557 C CA . SER B 1 214 ? 24.797 -2.887 4.316 1 89.38 214 SER B CA 1
ATOM 3558 C C . SER B 1 214 ? 23.688 -3.756 4.879 1 89.38 214 SER B C 1
ATOM 3560 O O . SER B 1 214 ? 23.594 -4.945 4.574 1 89.38 214 SER B O 1
ATOM 3562 N N . GLU B 1 215 ? 22.781 -3.164 5.551 1 87.06 215 GLU B N 1
ATOM 3563 C CA . GLU B 1 215 ? 21.688 -3.904 6.191 1 87.06 215 GLU B CA 1
ATOM 3564 C C . GLU B 1 215 ? 20.391 -3.777 5.402 1 87.06 215 GLU B C 1
ATOM 3566 O O . GLU B 1 215 ? 19.422 -4.496 5.664 1 87.06 215 GLU B O 1
ATOM 3571 N N . LEU B 1 216 ? 20.391 -2.936 4.539 1 92.38 216 LEU B N 1
ATOM 3572 C CA . LEU B 1 216 ? 19.188 -2.66 3.762 1 92.38 216 LEU B CA 1
ATOM 3573 C C . LEU B 1 216 ? 19.109 -3.586 2.553 1 92.38 216 LEU B C 1
ATOM 3575 O O . LEU B 1 216 ? 19.984 -3.584 1.694 1 92.38 216 LEU B O 1
ATOM 3579 N N . PRO B 1 217 ? 18 -4.41 2.412 1 93.94 217 PRO B N 1
ATOM 3580 C CA . PRO B 1 217 ? 17.859 -5.359 1.307 1 93.94 217 PRO B CA 1
ATOM 3581 C C . PRO B 1 217 ? 18.031 -4.699 -0.061 1 93.94 217 PRO B C 1
ATOM 3583 O O . PRO B 1 217 ? 18.734 -5.23 -0.925 1 93.94 217 PRO B O 1
ATOM 3586 N N . LEU B 1 218 ? 17.438 -3.555 -0.343 1 95.5 218 LEU B N 1
ATOM 3587 C CA . LEU B 1 218 ? 17.5 -2.928 -1.658 1 95.5 218 LEU B CA 1
ATOM 3588 C C . LEU B 1 218 ? 18.781 -2.113 -1.81 1 95.5 218 LEU B C 1
ATOM 3590 O O . LEU B 1 218 ? 19.047 -1.574 -2.883 1 95.5 218 LEU B O 1
ATOM 3594 N N . LYS B 1 219 ? 19.609 -1.86 -0.764 1 94.31 219 LYS B N 1
ATOM 3595 C CA . LYS B 1 219 ? 20.969 -1.329 -0.771 1 94.31 219 LYS B CA 1
ATOM 3596 C C . LYS B 1 219 ? 21 0.109 -1.28 1 94.31 219 LYS B C 1
ATOM 3598 O O . LYS B 1 219 ? 21.969 0.536 -1.9 1 94.31 219 LYS B O 1
ATOM 3603 N N . ARG B 1 220 ? 19.844 0.792 -1.112 1 94.69 220 ARG B N 1
ATOM 3604 C CA . ARG B 1 220 ? 19.812 2.209 -1.456 1 94.69 220 ARG B CA 1
ATOM 3605 C C . ARG B 1 220 ? 18.891 2.979 -0.523 1 94.69 220 ARG B C 1
ATOM 3607 O O . ARG B 1 220 ? 17.984 2.395 0.082 1 94.69 220 ARG B O 1
ATOM 3614 N N . ILE B 1 221 ? 19.156 4.273 -0.436 1 95.06 221 ILE B N 1
ATOM 3615 C CA . ILE B 1 221 ? 18.266 5.176 0.292 1 95.06 221 ILE B CA 1
ATOM 3616 C C . ILE B 1 221 ? 17.047 5.504 -0.566 1 95.06 221 ILE B C 1
ATOM 3618 O O . ILE B 1 221 ? 17.156 5.59 -1.792 1 95.06 221 ILE B O 1
ATOM 3622 N N . GLY B 1 222 ? 15.922 5.586 0.104 1 96.94 222 GLY B N 1
ATOM 3623 C CA . GLY B 1 222 ? 14.703 5.91 -0.618 1 96.94 222 GLY B CA 1
ATOM 3624 C C . GLY B 1 222 ? 14.625 7.367 -1.039 1 96.94 222 GLY B C 1
ATOM 3625 O O . GLY B 1 222 ? 15.352 8.211 -0.503 1 96.94 222 GLY B O 1
ATOM 3626 N N . GLU B 1 223 ? 13.773 7.652 -2.047 1 97.38 223 GLU B N 1
ATOM 3627 C CA . GLU B 1 223 ? 13.484 9 -2.518 1 97.38 223 GLU B CA 1
ATOM 3628 C C . GLU B 1 223 ? 12.086 9.445 -2.096 1 97.38 223 GLU B C 1
ATOM 3630 O O . GLU B 1 223 ? 11.195 8.617 -1.904 1 97.38 223 GLU B O 1
ATOM 3635 N N . GLU B 1 224 ? 11.875 10.805 -1.989 1 97.5 224 GLU B N 1
ATOM 3636 C CA . GLU B 1 224 ? 10.602 11.359 -1.539 1 97.5 224 GLU B CA 1
ATOM 3637 C C . GLU B 1 224 ? 9.461 10.914 -2.447 1 97.5 224 GLU B C 1
ATOM 3639 O O . GLU B 1 224 ? 8.344 10.688 -1.978 1 97.5 224 GLU B O 1
ATOM 3644 N N . ASP B 1 225 ? 9.75 10.672 -3.697 1 97.31 225 ASP B N 1
ATOM 3645 C CA . ASP B 1 225 ? 8.711 10.336 -4.668 1 97.31 225 ASP B CA 1
ATOM 3646 C C . ASP B 1 225 ? 8.125 8.953 -4.383 1 97.31 225 ASP B C 1
ATOM 3648 O O . ASP B 1 225 ? 6.969 8.68 -4.723 1 97.31 225 ASP B O 1
ATOM 3652 N N . GLU B 1 226 ? 8.891 8.094 -3.77 1 97.69 226 GLU B N 1
ATOM 3653 C CA . GLU B 1 226 ? 8.391 6.766 -3.438 1 97.69 226 GLU B CA 1
ATOM 3654 C C . GLU B 1 226 ? 7.355 6.824 -2.32 1 97.69 226 GLU B C 1
ATOM 3656 O O . GLU B 1 226 ? 6.473 5.969 -2.24 1 97.69 226 GLU B O 1
ATOM 3661 N N . ILE B 1 227 ? 7.438 7.848 -1.503 1 98.5 227 ILE B N 1
ATOM 3662 C CA . ILE B 1 227 ? 6.387 8.086 -0.521 1 98.5 227 ILE B CA 1
ATOM 3663 C C . ILE B 1 227 ? 5.191 8.758 -1.197 1 98.5 227 ILE B C 1
ATOM 3665 O O . ILE B 1 227 ? 4.039 8.406 -0.925 1 98.5 227 ILE B O 1
ATOM 3669 N N . GLY B 1 228 ? 5.48 9.734 -2.066 1 98.38 228 GLY B N 1
ATOM 3670 C CA . GLY B 1 228 ? 4.426 10.406 -2.811 1 98.38 228 GLY B CA 1
ATOM 3671 C C . GLY B 1 228 ? 3.539 9.445 -3.584 1 98.38 228 GLY B C 1
ATOM 3672 O O . GLY B 1 228 ? 2.316 9.609 -3.613 1 98.38 228 GLY B O 1
ATOM 3673 N N . SER B 1 229 ? 4.145 8.422 -4.184 1 97.56 229 SER B N 1
ATOM 3674 C CA . SER B 1 229 ? 3.387 7.461 -4.977 1 97.56 229 SER B CA 1
ATOM 3675 C C . SER B 1 229 ? 2.477 6.613 -4.094 1 97.56 229 SER B C 1
ATOM 3677 O O . SER B 1 229 ? 1.327 6.348 -4.453 1 97.56 229 SER B O 1
ATOM 3679 N N . MET B 1 230 ? 2.969 6.133 -2.977 1 98.12 230 MET B N 1
ATOM 3680 C CA . MET B 1 230 ? 2.127 5.387 -2.045 1 98.12 230 MET B CA 1
ATOM 3681 C C . MET B 1 230 ? 0.98 6.25 -1.534 1 98.12 230 MET B C 1
ATOM 3683 O O . MET B 1 230 ? -0.156 5.785 -1.43 1 98.12 230 MET B O 1
ATOM 3687 N N . ALA B 1 231 ? 1.323 7.504 -1.216 1 98.75 231 ALA B N 1
ATOM 3688 C CA . ALA B 1 231 ? 0.278 8.414 -0.756 1 98.75 231 ALA B CA 1
ATOM 3689 C C . ALA B 1 231 ? -0.803 8.594 -1.818 1 98.75 231 ALA B C 1
ATOM 3691 O O . ALA B 1 231 ? -1.993 8.641 -1.5 1 98.75 231 ALA B O 1
ATOM 3692 N N . LEU B 1 232 ? -0.394 8.758 -3.047 1 98.25 232 LEU B N 1
ATOM 3693 C CA . LEU B 1 232 ? -1.358 8.875 -4.137 1 98.25 232 LEU B CA 1
ATOM 3694 C C . LEU B 1 232 ? -2.262 7.648 -4.195 1 98.25 232 LEU B C 1
ATOM 3696 O O . LEU B 1 232 ? -3.48 7.777 -4.324 1 98.25 232 LEU B O 1
ATOM 3700 N N . PHE B 1 233 ? -1.694 6.453 -4.125 1 97.81 233 PHE B N 1
ATOM 3701 C CA . PHE B 1 233 ? -2.477 5.223 -4.086 1 97.81 233 PHE B CA 1
ATOM 3702 C C . PHE B 1 233 ? -3.508 5.273 -2.965 1 97.81 233 PHE B C 1
ATOM 3704 O O . PHE B 1 233 ? -4.691 5.012 -3.189 1 97.81 233 PHE B O 1
ATOM 3711 N N . LEU B 1 234 ? -3.102 5.676 -1.774 1 98.5 234 LEU B N 1
ATOM 3712 C CA . LEU B 1 234 ? -3.953 5.652 -0.591 1 98.5 234 LEU B CA 1
ATOM 3713 C C . LEU B 1 234 ? -5.012 6.746 -0.661 1 98.5 234 LEU B C 1
ATOM 3715 O O . LEU B 1 234 ? -6.066 6.641 -0.026 1 98.5 234 LEU B O 1
ATOM 3719 N N . ALA B 1 235 ? -4.742 7.816 -1.399 1 98.5 235 ALA B N 1
ATOM 3720 C CA . ALA B 1 235 ? -5.68 8.93 -1.502 1 98.5 235 ALA B CA 1
ATOM 3721 C C . ALA B 1 235 ? -6.754 8.648 -2.549 1 98.5 235 ALA B C 1
ATOM 3723 O O . ALA B 1 235 ? -7.824 9.258 -2.533 1 98.5 235 ALA B O 1
ATOM 3724 N N . SER B 1 236 ? -6.465 7.777 -3.484 1 97.44 236 SER B N 1
ATOM 3725 C CA . SER B 1 236 ? -7.324 7.562 -4.641 1 97.44 236 SER B CA 1
ATOM 3726 C C . SER B 1 236 ? -8.312 6.43 -4.391 1 97.44 236 SER B C 1
ATOM 3728 O O . SER B 1 236 ? -8.273 5.781 -3.342 1 97.44 236 SER B O 1
ATOM 3730 N N . GLN B 1 237 ? -9.156 6.191 -5.375 1 95.19 237 GLN B N 1
ATOM 3731 C CA . GLN B 1 237 ? -10.148 5.129 -5.305 1 95.19 237 GLN B CA 1
ATOM 3732 C C . GLN B 1 237 ? -9.492 3.754 -5.406 1 95.19 237 GLN B C 1
ATOM 3734 O O . GLN B 1 237 ? -10.133 2.734 -5.133 1 95.19 237 GLN B O 1
ATOM 3739 N N . ALA B 1 238 ? -8.219 3.768 -5.766 1 95.75 238 ALA B N 1
ATOM 3740 C CA . ALA B 1 238 ? -7.492 2.506 -5.883 1 95.75 238 ALA B CA 1
ATOM 3741 C C . ALA B 1 238 ? -7.43 1.784 -4.539 1 95.75 238 ALA B C 1
ATOM 3743 O O . ALA B 1 238 ? -7.266 0.563 -4.492 1 95.75 238 ALA B O 1
ATOM 3744 N N . SER B 1 239 ? -7.547 2.531 -3.443 1 97.75 239 SER B N 1
ATOM 3745 C CA . SER B 1 239 ? -7.453 1.951 -2.107 1 97.75 239 SER B CA 1
ATOM 3746 C C . SER B 1 239 ? -8.789 2.027 -1.377 1 97.75 239 SER B C 1
ATOM 3748 O O . SER B 1 239 ? -8.828 2.209 -0.159 1 97.75 239 SER B O 1
ATOM 3750 N N . SER B 1 240 ? -9.906 1.861 -2.096 1 97.12 240 SER B N 1
ATOM 3751 C CA . SER B 1 240 ? -11.242 2.131 -1.574 1 97.12 240 SER B CA 1
ATOM 3752 C C . SER B 1 240 ? -11.609 1.144 -0.473 1 97.12 240 SER B C 1
ATOM 3754 O O . SER B 1 240 ? -12.547 1.388 0.297 1 97.12 240 SER B O 1
ATOM 3756 N N . TYR B 1 241 ? -10.922 -0.015 -0.342 1 97.56 241 TYR B N 1
ATOM 3757 C CA . TYR B 1 241 ? -11.25 -1.002 0.682 1 97.56 241 TYR B CA 1
ATOM 3758 C C . TYR B 1 241 ? -10.133 -1.113 1.711 1 97.56 241 TYR B C 1
ATOM 3760 O O . TYR B 1 241 ? -10.031 -2.115 2.424 1 97.56 241 TYR B O 1
ATOM 3768 N N . THR B 1 242 ? -9.273 -0.085 1.758 1 97.88 242 THR B N 1
ATOM 3769 C CA . THR B 1 242 ? -8.117 -0.096 2.641 1 97.88 242 THR B CA 1
ATOM 3770 C C . THR B 1 242 ? -8.234 0.984 3.711 1 97.88 242 THR B C 1
ATOM 3772 O O . THR B 1 242 ? -8.227 2.178 3.402 1 97.88 242 THR B O 1
ATOM 3775 N N . THR B 1 243 ? -8.406 0.558 4.949 1 98.19 243 THR B N 1
ATOM 3776 C CA . THR B 1 243 ? -8.422 1.474 6.086 1 98.19 243 THR B CA 1
ATOM 3777 C C . THR B 1 243 ? -7.848 0.804 7.328 1 98.19 243 THR B C 1
ATOM 3779 O O . THR B 1 243 ? -7.852 -0.424 7.438 1 98.19 243 THR B O 1
ATOM 3782 N N . GLY B 1 244 ? -7.258 1.64 8.172 1 97.5 244 GLY B N 1
ATOM 3783 C CA . GLY B 1 244 ? -6.637 1.13 9.383 1 97.5 244 GLY B CA 1
ATOM 3784 C C . GLY B 1 244 ? -5.34 0.386 9.125 1 97.5 244 GLY B C 1
ATOM 3785 O O . GLY B 1 244 ? -4.844 -0.327 9.992 1 97.5 244 GLY B O 1
ATOM 3786 N N . SER B 1 245 ? -4.816 0.487 7.926 1 96.94 245 SER B N 1
ATOM 3787 C CA . SER B 1 245 ? -3.633 -0.266 7.523 1 96.94 245 SER B CA 1
ATOM 3788 C C . SER B 1 245 ? -2.365 0.565 7.688 1 96.94 245 SER B C 1
ATOM 3790 O O . SER B 1 245 ? -2.416 1.797 7.656 1 96.94 245 SER B O 1
ATOM 3792 N N . VAL B 1 246 ? -1.258 -0.126 7.918 1 96 246 VAL B N 1
ATOM 3793 C CA . VAL B 1 246 ? 0.059 0.47 8.117 1 96 246 VAL B CA 1
ATOM 3794 C C . VAL B 1 246 ? 1.018 -0.021 7.035 1 96 246 VAL B C 1
ATOM 3796 O O . VAL B 1 246 ? 1.341 -1.21 6.977 1 96 246 VAL B O 1
ATOM 3799 N N . PHE B 1 247 ? 1.484 0.877 6.203 1 96.31 247 PHE B N 1
ATOM 3800 C CA . PHE B 1 247 ? 2.273 0.535 5.027 1 96.31 247 PHE B CA 1
ATOM 3801 C C . PHE B 1 247 ? 3.729 0.943 5.211 1 96.31 247 PHE B C 1
ATOM 3803 O O . PHE B 1 247 ? 4.031 2.127 5.375 1 96.31 247 PHE B O 1
ATOM 3810 N N . THR B 1 248 ? 4.633 -0.013 5.102 1 96.5 248 THR B N 1
ATOM 3811 C CA . THR B 1 248 ? 6.059 0.298 5.176 1 96.5 248 THR B CA 1
ATOM 3812 C C . THR B 1 248 ? 6.633 0.546 3.787 1 96.5 248 THR B C 1
ATOM 3814 O O . THR B 1 248 ? 6.355 -0.207 2.852 1 96.5 248 THR B O 1
ATOM 3817 N N . VAL B 1 249 ? 7.293 1.566 3.604 1 97.94 249 VAL B N 1
ATOM 3818 C CA . VAL B 1 249 ? 8.109 1.912 2.443 1 97.94 249 VAL B CA 1
ATOM 3819 C C . VAL B 1 249 ? 9.547 2.16 2.881 1 97.94 249 VAL B C 1
ATOM 3821 O O . VAL B 1 249 ? 9.922 3.293 3.199 1 97.94 249 VAL B O 1
ATOM 3824 N N . ASP B 1 250 ? 10.359 1.037 2.887 1 96.31 250 ASP B N 1
ATOM 3825 C CA . ASP B 1 250 ? 11.586 1.182 3.664 1 96.31 250 ASP B CA 1
ATOM 3826 C C . ASP B 1 250 ? 12.727 0.369 3.051 1 96.31 250 ASP B C 1
ATOM 3828 O O . ASP B 1 250 ? 13.672 -0.013 3.746 1 96.31 250 ASP B O 1
ATOM 3832 N N . GLY B 1 251 ? 12.547 -0.032 1.812 1 96.25 251 GLY B N 1
ATOM 3833 C CA . GLY B 1 251 ? 13.594 -0.793 1.147 1 96.25 251 GLY B CA 1
ATOM 3834 C C . GLY B 1 251 ? 13.844 -2.148 1.784 1 96.25 251 GLY B C 1
ATOM 3835 O O . GLY B 1 251 ? 14.898 -2.754 1.577 1 96.25 251 GLY B O 1
ATOM 3836 N N . GLY B 1 252 ? 12.992 -2.566 2.6 1 95.88 252 GLY B N 1
ATOM 3837 C CA . GLY B 1 252 ? 13.086 -3.875 3.225 1 95.88 252 GLY B CA 1
ATOM 3838 C C . GLY B 1 252 ? 13.734 -3.836 4.598 1 95.88 252 GLY B C 1
ATOM 3839 O O . GLY B 1 252 ? 14.07 -4.879 5.16 1 95.88 252 GLY B O 1
ATOM 3840 N N . PHE B 1 253 ? 13.906 -2.674 5.148 1 92.25 253 PHE B N 1
ATOM 3841 C CA . PHE B 1 253 ? 14.57 -2.547 6.441 1 92.25 253 PHE B CA 1
ATOM 3842 C C . PHE B 1 253 ? 13.859 -3.373 7.504 1 92.25 253 PHE B C 1
ATOM 3844 O O . PHE B 1 253 ? 14.5 -4.016 8.336 1 92.25 253 PHE B O 1
ATOM 3851 N N . GLN B 1 254 ? 12.539 -3.379 7.484 1 90.12 254 GLN B N 1
ATOM 3852 C CA . GLN B 1 254 ? 11.75 -4.062 8.5 1 90.12 254 GLN B CA 1
ATOM 3853 C C . GLN B 1 254 ? 11.406 -5.488 8.07 1 90.12 254 GLN B C 1
ATOM 3855 O O . GLN B 1 254 ? 10.602 -6.164 8.711 1 90.12 254 GLN B O 1
ATOM 3860 N N . ALA B 1 255 ? 11.922 -5.926 7 1 89.69 255 ALA B N 1
ATOM 3861 C CA . ALA B 1 255 ? 11.594 -7.27 6.531 1 89.69 255 ALA B CA 1
ATOM 3862 C C . ALA B 1 255 ? 12 -8.328 7.555 1 89.69 255 ALA B C 1
ATOM 3864 O O . ALA B 1 255 ? 12.922 -8.102 8.352 1 89.69 255 ALA B O 1
#

Radius of gyration: 22.75 Å; Cα contacts (8 Å, |Δi|>4): 1170; chains: 2; bounding box: 57×68×57 Å

InterPro domains:
  IPR002347 Short-chain dehydrogenase/reductase SDR [PF13561] (18-253)
  IPR002347 Short-chain dehydrogenase/reductase SDR [PR00080] (87-98)
  IPR002347 Short-chain dehydrogenase/reductase SDR [PR00080] (141-149)
  IPR002347 Short-chain dehydrogenase/reductase SDR [PR00080] (161-180)
  IPR002347 Short-chain dehydrogenase/reductase SDR [PR00081] (13-30)
  IPR002347 Short-chain dehydrogenase/reductase SDR [PR00081] (87-98)
  IPR002347 Short-chain dehydrogenase/reductase SDR [PR00081] (135-151)
  IPR002347 Short-chain dehydrogenase/reductase SDR [PR00081] (161-180)
  IPR002347 Short-chain dehydrogenase/reductase SDR [PR00081] (182-199)
  IPR002347 Short-chain dehydrogenase/reductase SDR [PR00081] (217-237)
  IPR020904 Short-chain dehydrogenase/reductase, conserved site [PS00061] (148-176)
  IPR036291 NAD(P)-binding domain superfamily [SSF51735] (11-253)

Foldseek 3Di:
DPVLQQLACAPAEEEFEPQLDFLNV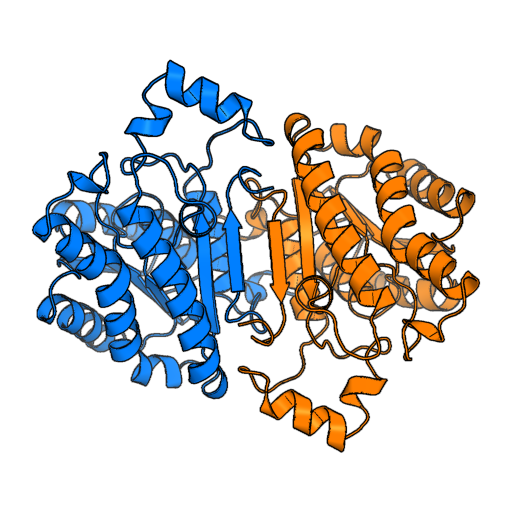LLQLLNQVSHYQYEYEEQDPVSQVVSVVVNVVVVGHYHYDHDDLLDDVSLLVSLVVSCVVRVAHAEYELDDFDQAQFDDPVPDDVVSLSSRCSRLPVSLVVSCVSRVVRNLVYPQHEYEYEAAVCCVPPDHRRRSSNVSRVNVLVVQLVCLVVCVVSLHAGEYEHEAAEDDPSNCVQCVDPVNNQVLLVQAQQSDGHYSNLSSVVSSCRRGCVCSVHHSYYHYDHNRNVD/DPVLQQLAPAPAEEEFEPQLDFLNLLLQLLNQVSHYQYEYEEQDPVSQVVSVVVNVVVVGHYHYDHDDLLDDVSLLVSLVVSCVVRVAHAEYELDDFDQFQFDDPVPDDVVNLSSRCSRLPVSLVVSCVSRVVRNLVYPQHEYEYEAAVCCVPPDHRRRSSNVSRVNVLVVQLVCLVVCVVSLHAGEYEHEAAEDDPSNCVQCVDPVNNQVLLVQAQQSDGHYSNLSSVVSSCRRGCVCSVHHSYYHYDHNRNVD

Organism: Cyclobacterium marinum (strain ATCC 25205 / DSM 745 / LMG 13164 / NCIMB 1802) (NCBI:txid880070)